Protein AF-A0A0S8D2P5-F1 (afdb_monomer)

Radius of gyration: 20.97 Å; Cα contacts (8 Å, |Δi|>4): 820; chains: 1; bounding box: 64×52×50 Å

Structure (mmCIF, N/CA/C/O backbone):
data_AF-A0A0S8D2P5-F1
#
_entry.id   AF-A0A0S8D2P5-F1
#
loop_
_atom_site.group_PDB
_atom_site.id
_atom_site.type_symbol
_atom_site.label_atom_id
_atom_site.label_alt_id
_atom_site.label_comp_id
_atom_site.label_asym_id
_atom_site.label_entity_id
_atom_site.label_seq_id
_atom_site.pdbx_PDB_ins_code
_atom_site.Cartn_x
_atom_site.Cartn_y
_atom_site.Cartn_z
_atom_site.occupancy
_atom_site.B_iso_or_equiv
_atom_site.auth_seq_id
_atom_site.auth_comp_id
_atom_site.auth_asym_id
_atom_site.auth_atom_id
_atom_site.pdbx_PDB_model_num
ATOM 1 N N . MET A 1 1 ? 4.221 -28.988 8.545 1.00 35.62 1 MET A N 1
ATOM 2 C CA . MET A 1 1 ? 3.957 -27.696 9.212 1.00 35.62 1 MET A CA 1
ATOM 3 C C . MET A 1 1 ? 3.365 -26.734 8.183 1.00 35.62 1 MET A C 1
ATOM 5 O O . MET A 1 1 ? 3.976 -26.513 7.150 1.00 35.62 1 MET A O 1
ATOM 9 N N . ALA A 1 2 ? 2.109 -26.349 8.427 1.00 32.56 2 ALA A N 1
ATOM 10 C CA . ALA A 1 2 ? 1.174 -25.460 7.717 1.00 32.56 2 ALA A CA 1
ATOM 11 C C . ALA A 1 2 ? 1.550 -24.848 6.339 1.00 32.56 2 ALA A C 1
ATOM 13 O O . ALA A 1 2 ? 1.971 -23.700 6.252 1.00 32.56 2 ALA A O 1
ATOM 14 N N . TYR A 1 3 ? 1.242 -25.559 5.246 1.00 31.86 3 TYR A N 1
ATOM 15 C CA . TYR A 1 3 ? 1.051 -24.951 3.910 1.00 31.86 3 TYR A CA 1
ATOM 16 C C . TYR A 1 3 ? -0.338 -25.263 3.313 1.00 31.86 3 TYR A C 1
ATOM 18 O O . TYR A 1 3 ? -0.576 -25.035 2.135 1.00 31.86 3 TYR A O 1
ATOM 26 N N . ARG A 1 4 ? -1.267 -25.845 4.091 1.00 31.61 4 ARG A N 1
ATOM 27 C CA . ARG A 1 4 ? -2.426 -26.556 3.512 1.00 31.61 4 ARG A CA 1
ATOM 28 C C . ARG A 1 4 ? -3.831 -26.125 3.928 1.00 31.61 4 ARG A C 1
ATOM 30 O O . ARG A 1 4 ? -4.766 -26.657 3.354 1.00 31.61 4 ARG A O 1
ATOM 37 N N . ASN A 1 5 ? -4.010 -25.112 4.775 1.00 33.84 5 ASN A N 1
ATOM 38 C CA . ASN A 1 5 ? -5.362 -24.668 5.157 1.00 33.84 5 ASN A CA 1
ATOM 39 C C . ASN A 1 5 ? -5.721 -23.286 4.581 1.00 33.84 5 ASN A C 1
ATOM 41 O O . ASN A 1 5 ? -6.321 -22.458 5.256 1.00 33.84 5 ASN A O 1
ATOM 45 N N . TYR A 1 6 ? -5.349 -23.024 3.322 1.00 38.62 6 TYR A N 1
ATOM 46 C CA . TYR A 1 6 ? -5.825 -21.845 2.577 1.00 38.62 6 TYR A CA 1
ATOM 47 C C . TYR A 1 6 ? -7.199 -22.069 1.917 1.00 38.62 6 TYR A C 1
ATOM 49 O O . TYR A 1 6 ? -7.741 -21.148 1.317 1.00 38.62 6 TYR A O 1
ATOM 57 N N . THR A 1 7 ? -7.769 -23.272 2.017 1.00 28.94 7 THR A N 1
ATOM 58 C CA . THR A 1 7 ? -8.963 -23.719 1.279 1.00 28.94 7 THR A CA 1
ATOM 59 C C . THR A 1 7 ? -10.293 -23.153 1.780 1.00 28.94 7 THR A C 1
ATOM 61 O O . THR A 1 7 ? -11.278 -23.255 1.058 1.00 28.94 7 THR A O 1
ATOM 64 N N . ASP A 1 8 ? -10.323 -22.503 2.948 1.00 28.75 8 ASP A N 1
ATOM 65 C CA . ASP A 1 8 ? -11.581 -22.088 3.595 1.00 28.75 8 ASP A CA 1
ATOM 66 C C . ASP A 1 8 ? -11.813 -20.566 3.602 1.00 28.75 8 ASP A C 1
ATOM 68 O O . ASP A 1 8 ? -12.652 -20.073 4.361 1.00 28.75 8 ASP A O 1
ATOM 72 N N . ARG A 1 9 ? -11.066 -19.795 2.799 1.00 34.09 9 ARG A N 1
ATOM 73 C CA . ARG A 1 9 ? -11.308 -18.352 2.633 1.00 34.09 9 ARG A CA 1
ATOM 74 C C . ARG A 1 9 ? -12.255 -18.141 1.448 1.00 34.09 9 ARG A C 1
ATOM 76 O O . ARG A 1 9 ? -11.922 -18.443 0.311 1.00 34.09 9 ARG A O 1
ATOM 83 N N . ILE A 1 10 ? -13.472 -17.686 1.721 1.00 33.03 10 ILE A N 1
ATOM 84 C CA . ILE A 1 10 ? -14.464 -17.351 0.697 1.00 33.03 10 ILE A CA 1
ATOM 85 C C . ILE A 1 10 ? -14.407 -15.831 0.479 1.00 33.03 10 ILE A C 1
ATOM 87 O O . ILE A 1 10 ? -14.571 -15.071 1.430 1.00 33.03 10 ILE A O 1
ATOM 91 N N . GLY A 1 11 ? -14.182 -15.382 -0.759 1.00 42.38 11 GLY A N 1
ATOM 92 C CA . GLY A 1 11 ? -14.694 -14.106 -1.278 1.00 42.38 11 GLY A CA 1
ATOM 93 C C . GLY A 1 11 ? -14.307 -12.797 -0.567 1.00 42.38 11 GLY A C 1
ATOM 94 O O . GLY A 1 11 ? -15.192 -12.073 -0.125 1.00 42.38 11 GLY A O 1
ATOM 95 N N . GLY A 1 12 ? -13.021 -12.439 -0.457 1.00 57.31 12 GLY A N 1
ATOM 96 C CA . GLY A 1 12 ? -12.607 -11.092 -0.007 1.00 57.31 12 GLY A CA 1
ATOM 97 C C . GLY A 1 12 ? -13.123 -9.939 -0.895 1.00 57.31 12 GLY A C 1
ATOM 98 O O . GLY A 1 12 ? -13.605 -10.162 -2.000 1.00 57.31 12 GLY A O 1
ATOM 99 N N . MET A 1 13 ? -12.980 -8.685 -0.452 1.00 68.25 13 MET A N 1
ATOM 100 C CA . MET A 1 13 ? -13.444 -7.478 -1.168 1.00 68.25 13 MET A CA 1
ATOM 101 C C . MET A 1 13 ? -12.956 -7.376 -2.628 1.00 68.25 13 MET A C 1
ATOM 103 O O . MET A 1 13 ? -13.679 -6.891 -3.497 1.00 68.25 13 MET A O 1
ATOM 107 N N . ASN A 1 14 ? -11.777 -7.925 -2.920 1.00 68.69 14 ASN A N 1
ATOM 108 C CA . ASN A 1 14 ? -11.280 -8.052 -4.284 1.00 68.69 14 ASN A CA 1
ATOM 109 C C . ASN A 1 14 ? -12.160 -8.972 -5.151 1.00 68.69 14 ASN A C 1
ATOM 111 O O . ASN A 1 14 ? -12.436 -8.614 -6.287 1.00 68.69 14 ASN A O 1
ATOM 115 N N . HIS A 1 15 ? -12.676 -10.101 -4.642 1.00 71.75 15 HIS A N 1
ATOM 116 C CA . HIS A 1 15 ? -13.591 -10.975 -5.401 1.00 71.75 15 HIS A CA 1
ATOM 117 C C . HIS A 1 15 ? -14.832 -10.220 -5.880 1.00 71.75 15 HIS A C 1
ATOM 119 O O . HIS A 1 15 ? -15.236 -10.367 -7.030 1.00 71.75 15 HIS A O 1
ATOM 125 N N . TRP A 1 16 ? -15.410 -9.387 -5.008 1.00 76.94 16 TRP A N 1
ATOM 126 C CA . TRP A 1 16 ? -16.522 -8.518 -5.383 1.00 76.94 16 TRP A CA 1
ATOM 127 C C . TRP A 1 16 ? -16.103 -7.525 -6.471 1.00 76.94 16 TRP A C 1
ATOM 129 O O . TRP A 1 16 ? -16.783 -7.431 -7.492 1.00 76.94 16 TRP A O 1
ATOM 139 N N . LEU A 1 17 ? -14.964 -6.844 -6.285 1.00 79.69 17 LEU A N 1
ATOM 140 C CA . LEU A 1 17 ? -14.418 -5.868 -7.232 1.00 79.69 17 LEU A CA 1
ATOM 141 C C . LEU A 1 17 ? -14.229 -6.470 -8.633 1.00 79.69 17 LEU A C 1
ATOM 143 O O . LEU A 1 17 ? -14.552 -5.832 -9.635 1.00 79.69 17 LEU A O 1
ATOM 147 N N . PHE A 1 18 ? -13.739 -7.709 -8.706 1.00 76.06 18 PHE A N 1
ATOM 148 C CA . PHE A 1 18 ? -13.516 -8.418 -9.963 1.00 76.06 18 PHE A CA 1
ATOM 149 C C . PHE A 1 18 ? -14.787 -8.584 -10.793 1.00 76.06 18 PHE A C 1
ATOM 151 O O . PHE A 1 18 ? -14.712 -8.455 -12.016 1.00 76.06 18 PHE A O 1
ATOM 158 N N . ALA A 1 19 ? -15.930 -8.791 -10.136 1.00 74.19 19 ALA A N 1
ATOM 159 C CA . ALA A 1 19 ? -17.231 -8.981 -10.769 1.00 74.19 19 ALA A CA 1
ATOM 160 C C . ALA A 1 19 ? -17.920 -7.672 -11.205 1.00 74.19 19 ALA A C 1
ATOM 162 O O . ALA A 1 19 ? -19.020 -7.724 -11.744 1.00 74.19 19 ALA A O 1
ATOM 163 N N . GLN A 1 20 ? -17.317 -6.501 -10.961 1.00 82.25 20 GLN A N 1
ATOM 164 C CA . GLN A 1 20 ? -17.940 -5.219 -11.298 1.00 82.25 20 GLN A CA 1
ATOM 165 C C . GLN A 1 20 ? -17.559 -4.757 -12.712 1.00 82.25 20 GLN A C 1
ATOM 167 O O . GLN A 1 20 ? -16.392 -4.448 -12.981 1.00 82.25 20 GLN A O 1
ATOM 172 N N . ASP A 1 21 ? -18.553 -4.626 -13.593 1.00 83.38 21 ASP A N 1
ATOM 173 C CA . ASP A 1 21 ? -18.374 -4.153 -14.979 1.00 83.38 21 ASP A CA 1
ATOM 174 C C . ASP A 1 21 ? -17.960 -2.674 -15.065 1.00 83.38 21 ASP A C 1
ATOM 176 O O . ASP A 1 21 ? -17.231 -2.254 -15.976 1.00 83.38 21 ASP A O 1
ATOM 180 N N . GLU A 1 22 ? -18.420 -1.876 -14.097 1.00 87.06 22 GLU A N 1
ATOM 181 C CA . GLU A 1 22 ? -18.115 -0.447 -13.983 1.00 87.06 22 GLU A CA 1
ATOM 182 C C . GLU A 1 22 ? -16.669 -0.175 -13.542 1.00 87.06 22 GLU A C 1
ATOM 184 O O . GLU A 1 22 ? -16.152 0.919 -13.778 1.00 87.06 22 GL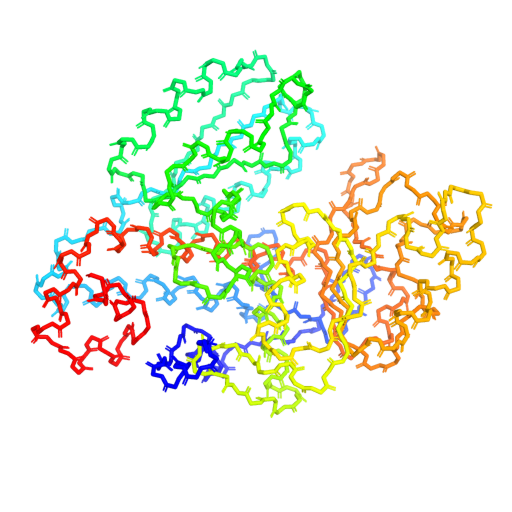U A O 1
ATOM 189 N N . PHE A 1 23 ? -15.991 -1.168 -12.958 1.00 90.75 23 PHE A N 1
ATOM 190 C CA . PHE A 1 23 ? -14.585 -1.049 -12.599 1.00 90.75 23 PHE A CA 1
ATOM 191 C C . PHE A 1 23 ? -13.721 -1.105 -13.860 1.00 90.75 23 PHE A C 1
ATOM 193 O O . PHE A 1 23 ? -13.624 -2.148 -14.515 1.00 90.75 23 PHE A O 1
ATOM 200 N N . LYS A 1 24 ? -13.039 -0.005 -14.192 1.00 93.94 24 LYS A N 1
ATOM 201 C CA . LYS A 1 24 ? -12.078 0.043 -15.303 1.00 93.94 24 LYS A CA 1
ATOM 202 C C . LYS A 1 24 ? -10.666 0.121 -14.753 1.00 93.94 24 LYS A C 1
ATOM 204 O O . LYS A 1 24 ? -10.171 1.193 -14.425 1.00 93.94 24 LYS A O 1
ATOM 209 N N . HIS A 1 25 ? -10.043 -1.046 -14.637 1.00 94.69 25 HIS A N 1
ATOM 210 C CA . HIS A 1 25 ? -8.708 -1.199 -14.065 1.00 94.69 25 HIS A CA 1
ATOM 211 C C . HIS A 1 25 ? -7.565 -0.692 -14.959 1.00 94.69 25 HIS A C 1
ATOM 213 O O . HIS A 1 25 ? -6.505 -0.370 -14.431 1.00 94.69 25 HIS A O 1
ATOM 219 N N . LEU A 1 26 ? -7.786 -0.585 -16.272 1.00 97.12 26 LEU A N 1
ATOM 220 C CA . LEU A 1 26 ? -6.891 0.068 -17.226 1.00 97.12 26 LEU A CA 1
ATOM 221 C C . LEU A 1 26 ? -7.613 1.255 -17.859 1.00 97.12 26 LEU A C 1
ATOM 223 O O . LEU A 1 26 ? -8.810 1.170 -18.152 1.00 97.12 26 LEU A O 1
ATOM 227 N N . ILE A 1 27 ? -6.889 2.356 -18.042 1.00 97.00 27 ILE A N 1
ATOM 228 C CA . ILE A 1 27 ? -7.378 3.576 -18.684 1.00 97.00 27 ILE A CA 1
ATOM 229 C C . ILE A 1 27 ? -6.315 4.169 -19.604 1.00 97.00 27 ILE A C 1
ATOM 231 O O . ILE A 1 27 ? -5.114 3.996 -19.382 1.00 97.00 27 ILE A O 1
ATOM 235 N N . ASP A 1 28 ? -6.783 4.951 -20.568 1.00 96.00 28 ASP A N 1
ATOM 236 C CA . ASP A 1 28 ? -5.945 5.870 -21.325 1.00 96.00 28 ASP A CA 1
ATOM 237 C C . ASP A 1 28 ? -6.035 7.249 -20.671 1.00 96.00 28 ASP A C 1
ATOM 239 O O . ASP A 1 28 ? -7.125 7.703 -20.298 1.00 96.00 28 ASP A O 1
ATOM 243 N N . ARG A 1 29 ? -4.896 7.920 -20.476 1.00 93.12 29 ARG A N 1
ATOM 244 C CA . ARG A 1 29 ? -4.890 9.273 -19.910 1.00 93.12 29 ARG A CA 1
ATOM 245 C C . ARG A 1 29 ? -3.673 10.109 -20.303 1.00 93.12 29 ARG A C 1
ATOM 247 O O . ARG A 1 29 ? -2.545 9.623 -20.183 1.00 93.12 29 ARG A O 1
ATOM 254 N N . PRO A 1 30 ? -3.871 11.403 -20.623 1.00 91.56 30 PRO A N 1
ATOM 255 C CA . PRO A 1 30 ? -2.776 12.353 -20.721 1.00 91.56 30 PRO A CA 1
ATOM 256 C C . PRO A 1 30 ? -2.094 12.511 -19.363 1.00 91.56 30 PRO A C 1
ATOM 258 O O . PRO A 1 30 ? -2.734 12.698 -18.318 1.00 91.56 30 PRO A O 1
ATOM 261 N N . PHE A 1 31 ? -0.769 12.501 -19.367 1.00 88.94 31 PHE A N 1
ATOM 262 C CA . PHE A 1 31 ? 0.037 12.751 -18.191 1.00 88.94 31 PHE A CA 1
ATOM 263 C C . PHE A 1 31 ? 1.321 13.487 -18.569 1.00 88.94 31 PHE A C 1
ATOM 265 O O . PHE A 1 31 ? 2.210 12.952 -19.213 1.00 88.94 31 PHE A O 1
ATOM 272 N N . ARG A 1 32 ? 1.431 14.740 -18.110 1.00 84.75 32 ARG A N 1
ATOM 273 C CA . ARG A 1 32 ? 2.627 15.597 -18.266 1.00 84.75 32 ARG A CA 1
ATOM 274 C C . ARG A 1 32 ? 3.030 15.921 -19.706 1.00 84.75 32 ARG A C 1
ATOM 276 O O . ARG A 1 32 ? 4.195 16.207 -19.947 1.00 84.75 32 ARG A O 1
ATOM 283 N N . GLY A 1 33 ? 2.051 16.009 -20.599 1.00 83.88 33 GLY A N 1
ATOM 284 C CA . GLY A 1 33 ? 2.277 16.373 -22.000 1.00 83.88 33 GLY A CA 1
ATOM 285 C C . GLY A 1 33 ? 2.478 15.171 -22.918 1.00 83.88 33 GLY A C 1
ATOM 286 O O . GLY A 1 33 ? 2.718 15.372 -24.100 1.00 83.88 33 GLY A O 1
ATOM 287 N N . GLU A 1 34 ? 2.341 13.957 -22.386 1.00 86.88 34 GLU A N 1
ATOM 288 C CA . GLU A 1 34 ? 2.318 12.709 -23.144 1.00 86.88 34 GLU A CA 1
ATOM 289 C C . GLU A 1 34 ? 0.981 11.999 -22.925 1.00 86.88 34 GLU A C 1
ATOM 291 O O . GLU A 1 34 ? 0.388 12.110 -21.847 1.00 86.88 34 GLU A O 1
ATOM 296 N N . ASP A 1 35 ? 0.518 11.270 -23.935 1.00 92.75 35 ASP A N 1
ATOM 297 C CA . ASP A 1 35 ? -0.657 10.409 -23.849 1.00 92.75 35 ASP A CA 1
ATOM 298 C C . ASP A 1 35 ? -0.219 8.970 -23.604 1.00 92.75 35 ASP A C 1
ATOM 300 O O . ASP A 1 35 ? 0.627 8.431 -24.318 1.00 92.75 35 ASP A O 1
ATOM 304 N N . TYR A 1 36 ? -0.802 8.349 -22.582 1.00 94.25 36 TYR A N 1
ATOM 305 C CA . TYR A 1 36 ? -0.496 6.976 -22.209 1.00 94.25 36 TYR A CA 1
ATOM 306 C C . TYR A 1 36 ? -1.733 6.100 -22.307 1.00 94.25 36 TYR A C 1
ATOM 308 O O . TYR A 1 36 ? -2.805 6.497 -21.847 1.00 94.25 36 TYR A O 1
ATOM 316 N N . SER A 1 37 ? -1.544 4.888 -22.822 1.00 95.25 37 SER A N 1
ATOM 317 C CA . SER A 1 37 ? -2.520 3.802 -22.777 1.00 95.25 37 SER A CA 1
ATOM 318 C C . SER A 1 37 ? -2.118 2.729 -21.769 1.00 95.25 37 SER A C 1
ATOM 320 O O . SER A 1 37 ? -0.958 2.657 -21.357 1.00 95.25 37 SER A O 1
ATOM 322 N N . ASN A 1 38 ? -3.068 1.873 -21.385 1.00 96.62 38 ASN A N 1
ATOM 323 C CA . ASN A 1 38 ? -2.851 0.774 -20.430 1.00 96.62 38 ASN A CA 1
ATOM 324 C C . ASN A 1 38 ? -2.315 1.241 -19.062 1.00 96.62 38 ASN A C 1
ATOM 326 O O . ASN A 1 38 ? -1.539 0.546 -18.397 1.00 96.62 38 ASN A O 1
ATOM 330 N N . VAL A 1 39 ? -2.746 2.423 -18.617 1.00 97.62 39 VAL A N 1
ATOM 331 C CA . VAL A 1 39 ? -2.422 2.927 -17.283 1.00 97.62 39 VAL A CA 1
ATOM 332 C C . VAL A 1 39 ? -3.297 2.219 -16.259 1.00 97.62 39 VAL A C 1
ATOM 334 O O . VAL A 1 39 ? -4.524 2.250 -16.346 1.00 97.62 39 VAL A O 1
ATOM 337 N N . ILE A 1 40 ? -2.672 1.640 -15.240 1.00 97.81 40 ILE A N 1
ATOM 338 C CA . ILE A 1 40 ? -3.371 1.012 -14.122 1.00 97.81 40 ILE A CA 1
ATOM 339 C C . ILE A 1 40 ? -4.087 2.081 -13.299 1.00 97.81 40 ILE A C 1
ATOM 341 O O . ILE A 1 40 ? -3.479 3.007 -12.753 1.00 97.81 40 ILE A O 1
ATOM 345 N N . ASN A 1 41 ? -5.400 1.924 -13.201 1.00 97.12 41 ASN A N 1
ATOM 346 C CA . ASN A 1 41 ? -6.311 2.892 -12.619 1.00 97.12 41 ASN A CA 1
ATOM 347 C C . ASN A 1 41 ? -6.520 2.637 -11.120 1.00 97.12 41 ASN A C 1
ATOM 349 O O . ASN A 1 41 ? -7.486 1.993 -10.698 1.00 97.12 41 ASN A O 1
ATOM 353 N N . GLY A 1 42 ? -5.608 3.155 -10.299 1.00 95.44 42 GLY A N 1
ATOM 354 C CA . GLY A 1 42 ? -5.777 3.169 -8.845 1.00 95.44 42 GLY A CA 1
ATOM 355 C C . GLY A 1 42 ? -6.842 4.169 -8.384 1.00 95.44 42 GLY A C 1
ATOM 356 O O . GLY A 1 42 ? -7.552 3.913 -7.413 1.00 95.44 42 GLY A O 1
ATOM 357 N N . SER A 1 43 ? -6.972 5.288 -9.098 1.00 94.81 43 SER A N 1
ATOM 358 C CA . SER A 1 43 ? -8.027 6.283 -8.924 1.00 94.81 43 SER A CA 1
ATOM 359 C C . SER A 1 43 ? -8.279 7.040 -10.223 1.00 94.81 43 SER A C 1
ATOM 361 O O . SER A 1 43 ? -7.347 7.548 -10.858 1.00 94.81 43 SER A O 1
ATOM 363 N N . GLY A 1 44 ? -9.560 7.172 -10.567 1.00 90.94 44 GLY A N 1
ATOM 364 C CA . GLY A 1 44 ? -10.011 7.986 -11.695 1.00 90.94 44 GLY A CA 1
ATOM 365 C C . GLY A 1 44 ? -10.140 9.479 -11.364 1.00 90.94 44 GLY A C 1
ATOM 366 O O . GLY A 1 44 ? -10.507 10.280 -12.232 1.00 90.94 44 GLY A O 1
ATOM 367 N N . ILE A 1 45 ? -9.848 9.870 -10.119 1.00 90.50 45 ILE A N 1
ATOM 368 C CA . ILE A 1 45 ? -9.941 11.244 -9.633 1.00 90.50 45 ILE A CA 1
ATOM 369 C C . ILE A 1 45 ? -8.646 12.016 -9.909 1.00 90.50 45 ILE A C 1
ATOM 371 O O . ILE A 1 45 ? -7.537 11.592 -9.583 1.00 90.50 45 ILE A O 1
ATOM 375 N N . VAL A 1 46 ? -8.789 13.232 -10.435 1.00 88.12 46 VAL A N 1
ATOM 376 C CA . VAL A 1 46 ? -7.693 14.189 -10.614 1.00 88.12 46 VAL A CA 1
ATOM 377 C C . VAL A 1 46 ? -8.097 15.525 -10.012 1.00 88.12 46 VAL A C 1
ATOM 379 O O . VAL A 1 46 ? -9.099 16.111 -10.407 1.00 88.12 46 VAL A O 1
ATOM 382 N N . LYS A 1 47 ? -7.294 16.030 -9.065 1.00 84.75 47 LYS A N 1
ATOM 383 C CA . LYS A 1 47 ? -7.554 17.295 -8.346 1.00 84.75 47 LYS A CA 1
ATOM 384 C C . LYS A 1 47 ? -8.954 17.363 -7.705 1.00 84.75 47 LYS A C 1
ATOM 386 O O . LYS A 1 47 ? -9.543 18.430 -7.610 1.00 84.75 47 LYS A O 1
ATOM 391 N N . GLY A 1 48 ? -9.464 16.224 -7.234 1.00 85.56 48 GLY A N 1
ATOM 392 C CA . GLY A 1 48 ? -10.752 16.136 -6.540 1.00 85.56 48 GLY A CA 1
ATOM 393 C C . GLY A 1 48 ? -11.968 15.909 -7.440 1.00 85.56 48 GLY A C 1
ATOM 394 O O . GLY A 1 48 ? -13.057 15.735 -6.901 1.00 85.56 48 GLY A O 1
ATOM 395 N N . GLU A 1 49 ? -11.785 15.848 -8.759 1.00 90.62 49 GLU A N 1
ATOM 396 C CA . GLU A 1 49 ? -12.845 15.594 -9.741 1.00 90.62 49 GLU A CA 1
ATOM 397 C C . GLU A 1 49 ? -12.681 14.216 -10.385 1.00 90.62 49 GLU A C 1
ATOM 399 O O . GLU A 1 49 ? -11.562 13.827 -10.727 1.00 90.62 49 GLU A O 1
ATOM 404 N N . GLN A 1 50 ? -13.786 13.496 -10.600 1.00 93.44 50 GLN A N 1
ATOM 405 C CA . GLN A 1 50 ? -13.789 12.250 -11.369 1.00 93.44 50 GLN A CA 1
ATOM 406 C C . GLN A 1 50 ? -13.543 12.570 -12.850 1.00 93.44 50 GLN A C 1
ATOM 408 O O . GLN A 1 50 ? -14.458 13.002 -13.547 1.00 93.44 50 GLN A O 1
ATOM 413 N N . LYS A 1 51 ? -12.308 12.387 -13.328 1.00 94.06 51 LYS A N 1
ATOM 414 C CA . LYS A 1 51 ? -11.938 12.678 -14.726 1.00 94.06 51 LYS A CA 1
ATOM 415 C C . LYS A 1 51 ? -11.899 11.442 -15.608 1.00 94.06 51 LYS A C 1
ATOM 417 O O . LYS A 1 51 ? -12.112 11.547 -16.810 1.00 94.06 51 LYS A O 1
ATOM 422 N N . TYR A 1 52 ? -11.634 10.291 -15.007 1.00 95.06 52 TYR A N 1
ATOM 423 C CA . TYR A 1 52 ? -11.559 9.003 -15.685 1.00 95.06 52 TYR A CA 1
ATOM 424 C C . TYR A 1 52 ? -12.607 8.047 -15.107 1.00 95.06 52 TYR A C 1
ATOM 426 O O . TYR A 1 52 ? -13.182 8.344 -14.058 1.00 95.06 52 TYR A O 1
ATOM 434 N N . PRO A 1 53 ? -12.885 6.902 -15.750 1.00 95.38 53 PRO A N 1
ATOM 435 C CA . PRO A 1 53 ? -13.731 5.865 -15.166 1.00 95.38 53 PRO A CA 1
ATOM 436 C C . PRO A 1 53 ? -13.290 5.453 -13.751 1.00 95.38 53 PRO A C 1
ATOM 438 O O . PRO A 1 53 ? -12.126 5.628 -13.377 1.00 95.38 53 PRO A O 1
ATOM 441 N N . LYS A 1 54 ? -14.222 4.903 -12.962 1.00 94.81 54 LYS A N 1
ATOM 442 C CA . LYS A 1 54 ? -13.960 4.502 -11.571 1.00 94.81 54 LYS A CA 1
ATOM 443 C C . LYS A 1 54 ? -12.798 3.505 -11.507 1.00 94.81 54 LYS A C 1
ATOM 445 O 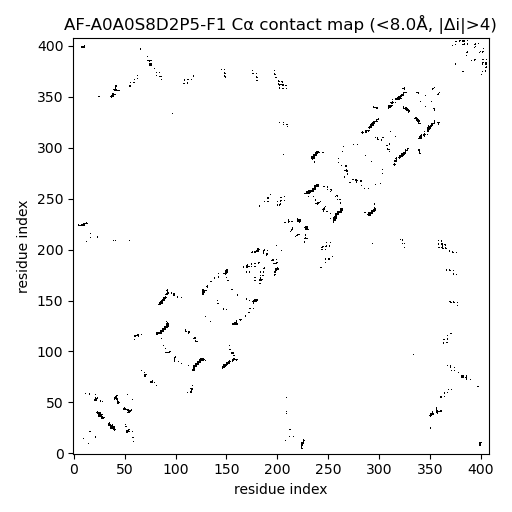O . LYS A 1 54 ? -12.838 2.452 -12.152 1.00 94.81 54 LYS A O 1
ATOM 450 N N . GLY A 1 55 ? -11.774 3.874 -10.743 1.00 94.56 55 GLY A N 1
ATOM 451 C CA . GLY A 1 55 ? -10.602 3.054 -10.481 1.00 94.56 55 GLY A CA 1
ATOM 452 C C . GLY A 1 55 ? -10.770 2.235 -9.209 1.00 94.56 55 GLY A C 1
ATOM 453 O O . GLY A 1 55 ? -11.865 2.111 -8.661 1.00 94.56 55 GLY A O 1
ATOM 454 N N . TYR A 1 56 ? -9.663 1.670 -8.733 1.00 94.94 56 TYR A N 1
ATOM 455 C CA . TYR A 1 56 ? -9.649 0.811 -7.549 1.00 94.94 56 TYR A CA 1
ATOM 456 C C . TYR A 1 56 ? -10.278 1.500 -6.325 1.00 94.94 56 TYR A C 1
ATOM 458 O O . TYR A 1 56 ? -11.193 0.960 -5.704 1.00 94.94 56 TYR A O 1
ATOM 466 N N . GLN A 1 57 ? -9.852 2.726 -6.009 1.00 95.19 57 GLN A N 1
ATOM 467 C CA . GLN A 1 57 ? -10.345 3.461 -4.844 1.00 95.19 57 GLN A CA 1
ATOM 468 C C . GLN A 1 57 ? -11.845 3.784 -4.941 1.00 95.19 57 GLN A C 1
ATOM 470 O O . GLN A 1 57 ? -12.582 3.581 -3.976 1.00 95.19 57 GLN A O 1
ATOM 475 N N . GLU A 1 58 ? -12.326 4.259 -6.093 1.00 94.50 58 GLU A N 1
ATOM 476 C CA . GLU A 1 58 ? -13.728 4.672 -6.249 1.00 94.50 58 GLU A CA 1
ATOM 477 C C . GLU A 1 58 ? -14.709 3.502 -6.278 1.00 94.50 58 GLU A C 1
ATOM 479 O O . GLU A 1 58 ? -15.903 3.706 -6.066 1.00 94.50 58 GLU A O 1
ATOM 484 N N . MET A 1 59 ? -14.220 2.286 -6.514 1.00 90.69 59 MET A N 1
ATOM 485 C CA . MET A 1 59 ? -15.017 1.071 -6.385 1.00 90.69 59 MET A CA 1
ATOM 486 C C . MET A 1 59 ? -15.069 0.581 -4.940 1.00 90.69 59 MET A C 1
ATOM 488 O O . MET A 1 59 ? -16.139 0.248 -4.434 1.00 90.69 59 MET A O 1
ATOM 492 N N . ILE A 1 60 ? -13.920 0.556 -4.265 1.00 89.69 60 ILE A N 1
ATOM 493 C CA . ILE A 1 60 ? -13.793 -0.032 -2.933 1.00 89.69 60 ILE A CA 1
ATOM 494 C C . ILE A 1 60 ? -14.401 0.847 -1.836 1.00 89.69 60 ILE A C 1
ATOM 496 O O . ILE A 1 60 ? -15.117 0.351 -0.968 1.00 89.69 60 ILE A O 1
ATOM 500 N N . ILE A 1 61 ? -14.129 2.151 -1.844 1.00 91.81 61 ILE A N 1
ATOM 501 C CA . ILE A 1 61 ? -14.504 3.028 -0.725 1.00 91.81 61 ILE A CA 1
ATOM 502 C C . ILE A 1 61 ? -16.027 3.130 -0.534 1.00 91.81 61 ILE A C 1
ATOM 504 O O . ILE A 1 61 ? -16.483 2.987 0.604 1.00 91.81 61 ILE A O 1
ATOM 508 N N . PRO A 1 62 ? -16.847 3.314 -1.589 1.00 88.06 62 PRO A N 1
ATOM 509 C CA . PRO A 1 62 ? -18.300 3.300 -1.437 1.00 88.06 62 PRO A CA 1
ATOM 510 C C . PRO A 1 62 ? -18.847 1.935 -1.017 1.00 88.06 62 PRO A C 1
ATOM 512 O O . PRO A 1 62 ? -19.846 1.881 -0.308 1.00 88.06 62 PRO A O 1
ATOM 515 N N . GLU A 1 63 ? -18.202 0.842 -1.429 1.00 84.75 63 GLU A N 1
ATOM 516 C CA . GLU A 1 63 ? -18.586 -0.508 -1.013 1.00 84.75 63 GLU A CA 1
ATOM 517 C C . GLU A 1 63 ? -18.351 -0.726 0.487 1.00 84.75 63 GLU A C 1
ATOM 519 O O . GLU A 1 63 ? -19.211 -1.290 1.159 1.00 84.75 63 GLU A O 1
ATOM 524 N N . LEU A 1 64 ? -17.252 -0.210 1.050 1.00 82.75 64 LEU A N 1
ATOM 525 C CA . LEU A 1 64 ? -17.040 -0.223 2.504 1.00 82.75 64 LEU A CA 1
ATOM 526 C C . LEU A 1 64 ? -18.158 0.513 3.244 1.00 82.75 64 LEU A C 1
ATOM 528 O O . LEU A 1 64 ? -18.682 0.002 4.231 1.00 82.75 64 LEU A O 1
ATOM 532 N N . LYS A 1 65 ? -18.581 1.668 2.722 1.00 84.25 65 LYS A N 1
ATOM 533 C CA . LYS A 1 65 ? -19.708 2.409 3.291 1.00 84.25 65 LYS A CA 1
ATOM 534 C C . LYS A 1 65 ? -21.022 1.644 3.167 1.00 84.25 65 LYS A C 1
ATOM 536 O O . LYS A 1 65 ? -21.750 1.550 4.142 1.00 84.25 65 LYS A O 1
ATOM 541 N N . ARG A 1 66 ? -21.321 1.073 1.997 1.00 79.69 66 ARG A N 1
ATOM 542 C CA . ARG A 1 66 ? -22.535 0.269 1.776 1.00 79.69 66 ARG A CA 1
ATOM 543 C C . ARG A 1 66 ? -22.599 -0.912 2.742 1.00 79.69 66 ARG A C 1
ATOM 545 O O . ARG A 1 66 ? -23.664 -1.245 3.245 1.00 79.69 66 ARG A O 1
ATOM 552 N N . ARG A 1 67 ? -21.452 -1.524 3.048 1.00 72.75 67 ARG A N 1
ATOM 553 C CA . ARG A 1 67 ? -21.358 -2.594 4.048 1.00 72.75 67 ARG A CA 1
ATOM 554 C C . ARG A 1 67 ? -21.815 -2.147 5.440 1.00 72.75 67 ARG A C 1
ATOM 556 O O . ARG A 1 67 ? -22.366 -2.966 6.165 1.00 72.75 67 ARG A O 1
ATOM 563 N N . ALA A 1 68 ? -21.678 -0.868 5.790 1.00 70.88 68 ALA A N 1
ATOM 564 C CA . ALA A 1 68 ? -22.241 -0.304 7.018 1.00 70.88 68 ALA A CA 1
ATOM 565 C C . ALA A 1 68 ? -23.762 -0.464 7.105 1.00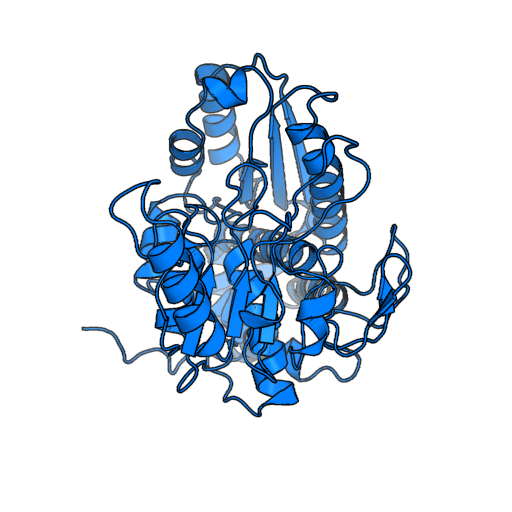 70.88 68 ALA A C 1
ATOM 567 O O . ALA A 1 68 ? -24.286 -0.759 8.176 1.00 70.88 68 ALA A O 1
ATOM 568 N N . ASP A 1 69 ? -24.467 -0.270 5.987 1.00 71.38 69 ASP A N 1
ATOM 569 C CA . ASP A 1 69 ? -25.932 -0.264 5.963 1.00 71.38 69 ASP A CA 1
ATOM 570 C C . ASP A 1 69 ? -26.480 -1.630 6.407 1.00 71.38 69 ASP A C 1
ATOM 572 O O . ASP A 1 69 ? -27.461 -1.703 7.151 1.00 71.38 69 ASP A O 1
ATOM 576 N N . PHE A 1 70 ? -25.762 -2.711 6.092 1.00 72.62 70 PHE A N 1
ATOM 577 C CA . PHE A 1 70 ? -26.095 -4.065 6.539 1.00 72.62 70 PHE A CA 1
ATOM 578 C C . PHE A 1 70 ? -25.965 -4.276 8.053 1.00 72.62 70 PHE A C 1
ATOM 580 O O . PHE A 1 70 ? -26.565 -5.209 8.587 1.00 72.62 70 PHE A O 1
ATOM 587 N N . PHE A 1 71 ? -25.235 -3.429 8.791 1.00 78.06 71 PHE A N 1
ATOM 588 C CA . PHE A 1 71 ? -25.223 -3.527 10.258 1.00 78.06 71 PHE A CA 1
ATOM 589 C C . PHE A 1 71 ? -26.617 -3.287 10.833 1.00 78.06 71 PHE A C 1
ATOM 591 O O . PHE A 1 71 ? -26.962 -3.870 11.858 1.00 78.06 71 PHE A O 1
ATOM 598 N N . SER A 1 72 ? -27.435 -2.467 10.166 1.00 76.88 72 SER A N 1
ATOM 599 C CA . SER A 1 72 ? -28.804 -2.188 10.598 1.00 76.88 72 SER A CA 1
ATOM 600 C C . SER A 1 72 ? -29.732 -3.404 10.484 1.00 76.88 72 SER A C 1
ATOM 602 O O . SER A 1 72 ? -30.685 -3.515 11.260 1.00 76.88 72 SER A O 1
ATOM 604 N N . GLU A 1 73 ? -29.415 -4.330 9.575 1.00 77.50 73 GLU A N 1
ATOM 605 C CA . GLU A 1 73 ? -30.158 -5.570 9.331 1.00 77.50 73 GLU A CA 1
ATOM 606 C C . GLU A 1 73 ? -29.773 -6.687 10.310 1.00 77.50 73 GLU A C 1
ATOM 608 O O . GLU A 1 73 ? -30.540 -7.626 10.516 1.00 77.50 73 GLU A O 1
ATOM 613 N N . ILE A 1 74 ? -28.601 -6.587 10.948 1.00 79.75 74 ILE A N 1
ATOM 614 C CA . ILE A 1 74 ? -28.073 -7.612 11.850 1.00 79.75 74 ILE A CA 1
ATOM 615 C C . ILE A 1 74 ? -28.214 -7.134 13.305 1.00 79.75 74 ILE A C 1
ATOM 617 O O . ILE A 1 74 ? -27.474 -6.240 13.728 1.00 79.75 74 ILE A O 1
ATOM 621 N N . PRO A 1 75 ? -29.093 -7.747 14.128 1.00 86.75 75 PRO A N 1
ATOM 622 C CA . PRO A 1 75 ? -29.374 -7.277 15.487 1.00 86.75 75 PRO A CA 1
ATOM 623 C C . PRO A 1 75 ? -28.128 -7.072 16.360 1.00 86.75 75 PRO A C 1
ATOM 625 O O . PRO A 1 75 ? -28.028 -6.069 17.065 1.00 86.75 75 PRO A O 1
ATOM 628 N N . ALA A 1 76 ? -27.154 -7.985 16.276 1.00 87.19 76 ALA A N 1
ATOM 629 C CA . ALA A 1 76 ? -25.910 -7.909 17.040 1.00 87.19 76 ALA A CA 1
ATOM 630 C C . ALA A 1 76 ? -24.996 -6.739 16.620 1.00 87.19 76 ALA A C 1
ATOM 632 O O . ALA A 1 76 ? -24.268 -6.202 17.457 1.00 87.19 76 ALA A O 1
ATOM 633 N N . LEU A 1 77 ? -25.052 -6.307 15.353 1.00 86.25 77 LEU A N 1
ATOM 634 C CA . LEU A 1 77 ? -24.194 -5.248 14.806 1.00 86.25 77 LEU A CA 1
ATOM 635 C C . LEU A 1 77 ? -24.855 -3.870 14.810 1.00 86.25 77 LEU A C 1
ATOM 637 O O . LEU A 1 77 ? -24.148 -2.874 14.729 1.00 86.25 77 LEU A O 1
ATOM 641 N N . LYS A 1 78 ? -26.179 -3.787 14.979 1.00 88.69 78 LYS A N 1
ATOM 642 C CA . LYS A 1 78 ? -26.957 -2.538 14.891 1.00 88.69 78 LYS A CA 1
ATOM 643 C C . LYS A 1 78 ? -26.464 -1.401 15.799 1.00 88.69 78 LYS A C 1
ATOM 645 O O . LYS A 1 78 ? -26.693 -0.230 15.513 1.00 88.69 78 LYS A O 1
ATOM 650 N N . SER A 1 79 ? -25.804 -1.741 16.907 1.00 90.19 79 SER A N 1
ATOM 651 C CA . SER A 1 79 ? -25.224 -0.764 17.841 1.00 90.19 79 SER A CA 1
ATOM 652 C C . SER A 1 79 ? -23.858 -0.216 17.417 1.00 90.19 79 SER A C 1
ATOM 654 O O . SER A 1 79 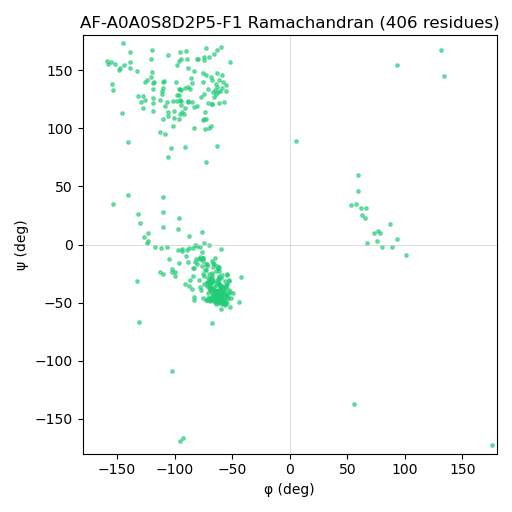? -23.377 0.729 18.033 1.00 90.19 79 SER A O 1
ATOM 656 N N . ILE A 1 80 ? -23.206 -0.816 16.421 1.00 90.00 80 ILE A N 1
ATOM 657 C CA . ILE A 1 80 ? -21.918 -0.358 15.907 1.00 90.00 80 ILE A CA 1
ATOM 658 C C . ILE A 1 80 ? -22.192 0.797 14.950 1.00 90.00 80 ILE A C 1
ATOM 660 O O . ILE A 1 80 ? -22.875 0.627 13.943 1.00 90.00 80 ILE A O 1
ATOM 664 N N . GLN A 1 81 ? -21.648 1.965 15.270 1.00 91.25 81 GLN A N 1
ATOM 665 C CA . GLN A 1 81 ? -21.722 3.150 14.427 1.00 91.25 81 GLN A CA 1
ATOM 666 C C . GLN A 1 81 ? -20.326 3.426 13.860 1.00 91.25 81 GLN A C 1
ATOM 668 O O . GLN A 1 81 ? -19.450 3.863 14.604 1.00 91.25 81 GLN A O 1
ATOM 673 N N . PRO A 1 82 ? -20.084 3.196 12.556 1.00 91.12 82 PRO A N 1
ATOM 674 C CA . PRO A 1 82 ? -18.767 3.425 11.958 1.00 91.12 82 PRO A CA 1
ATOM 675 C C . PRO A 1 82 ? -18.237 4.847 12.145 1.00 91.12 82 PRO A C 1
ATOM 677 O O . PRO A 1 82 ? -17.036 5.043 12.319 1.00 91.12 82 PRO A O 1
ATOM 680 N N . ALA A 1 83 ? -19.133 5.833 12.200 1.00 93.81 83 ALA A N 1
ATOM 681 C CA . ALA A 1 83 ? -18.777 7.224 12.451 1.00 93.81 83 ALA A CA 1
ATOM 682 C C . ALA A 1 83 ? -18.125 7.453 13.831 1.00 93.81 83 ALA A C 1
ATOM 684 O O . ALA A 1 83 ? -17.396 8.432 13.992 1.00 93.81 83 ALA A O 1
ATOM 685 N N . ASP A 1 84 ? -18.314 6.558 14.804 1.00 94.62 84 ASP A N 1
ATOM 686 C CA . ASP A 1 84 ? -17.683 6.657 16.127 1.00 94.62 84 ASP A CA 1
ATOM 687 C C . ASP A 1 84 ? -16.242 6.117 16.128 1.00 94.62 84 ASP A C 1
ATOM 689 O O . ASP A 1 84 ? -15.463 6.398 17.043 1.00 94.62 84 ASP A O 1
ATOM 693 N N . SER A 1 85 ? -15.861 5.368 15.088 1.00 95.88 85 SER A N 1
ATOM 694 C CA . SER A 1 85 ? -14.535 4.778 14.929 1.00 95.88 85 SER A CA 1
ATOM 695 C C . SER A 1 85 ? -13.624 5.669 14.095 1.00 95.88 85 SER A C 1
ATOM 697 O O . SER A 1 85 ? -13.887 5.977 12.931 1.00 95.88 85 SER A O 1
ATOM 699 N N . LYS A 1 86 ? -12.512 6.081 14.702 1.00 97.94 86 LYS A N 1
ATOM 700 C CA . LYS A 1 86 ? -11.543 7.008 14.121 1.00 97.94 86 LYS A CA 1
ATOM 701 C C . LYS A 1 86 ? -10.359 6.265 13.523 1.00 97.94 86 LYS A C 1
ATOM 703 O O . LYS A 1 86 ? -9.827 5.337 14.135 1.00 97.94 86 LYS A O 1
ATOM 708 N N . VAL A 1 87 ? -9.904 6.738 12.369 1.00 98.06 87 VAL A N 1
ATOM 709 C CA . VAL A 1 87 ? -8.560 6.486 11.836 1.00 98.06 87 VAL A CA 1
ATOM 710 C C . VAL A 1 87 ? -7.685 7.670 12.231 1.00 98.06 87 VAL A C 1
ATOM 712 O O . VAL A 1 87 ? -7.912 8.788 11.761 1.00 98.06 87 VAL A O 1
ATOM 715 N N . LEU A 1 88 ? -6.705 7.442 13.108 1.00 98.19 88 LEU A N 1
ATOM 716 C CA . LEU A 1 88 ? -5.763 8.473 13.537 1.00 98.19 88 LEU A CA 1
ATOM 717 C C . LEU A 1 88 ? -4.554 8.526 12.594 1.00 98.19 88 LEU A C 1
ATOM 719 O O . LEU A 1 88 ? -3.829 7.546 12.438 1.00 98.19 88 LEU A O 1
ATOM 723 N N . THR A 1 89 ? -4.303 9.695 12.009 1.00 96.88 89 THR A N 1
ATOM 724 C CA . THR A 1 89 ? -3.070 9.994 11.271 1.00 96.88 89 THR A CA 1
ATOM 725 C C . THR A 1 89 ? -2.254 11.044 12.014 1.00 96.88 89 THR A C 1
ATOM 727 O O . THR A 1 89 ? -2.746 12.138 12.289 1.00 96.88 89 THR A O 1
ATOM 730 N N . VAL A 1 90 ? -0.995 10.725 12.310 1.00 96.19 90 VAL A N 1
ATOM 731 C CA . VAL A 1 90 ? -0.076 11.628 13.009 1.00 96.19 90 VAL A CA 1
ATOM 732 C C . VAL A 1 90 ? 0.964 12.168 12.034 1.00 96.19 90 VAL A C 1
ATOM 734 O O . VAL A 1 90 ? 1.695 11.398 11.410 1.00 96.19 90 VAL A O 1
ATOM 737 N N . LEU A 1 91 ? 1.041 13.492 11.916 1.00 94.31 91 LEU A N 1
ATOM 738 C CA . LEU A 1 91 ? 2.017 14.202 11.094 1.00 94.31 91 LEU A CA 1
ATOM 739 C C . LEU A 1 91 ? 3.009 14.939 11.998 1.00 94.31 91 LEU A C 1
ATOM 741 O O . LEU A 1 91 ? 2.602 15.684 12.887 1.00 94.31 91 LEU A O 1
ATOM 745 N N . VAL A 1 92 ? 4.308 14.761 11.755 1.00 94.75 92 VAL A N 1
ATOM 746 C CA . VAL A 1 92 ? 5.365 15.397 12.553 1.00 94.75 92 VAL A CA 1
ATOM 747 C C . VAL A 1 92 ? 6.321 16.168 11.654 1.00 94.75 92 VAL A C 1
ATOM 749 O O . VAL A 1 92 ? 6.927 15.600 10.743 1.00 94.75 92 VAL A O 1
ATOM 752 N N . GLY A 1 93 ? 6.485 17.455 11.949 1.00 91.88 93 GLY A N 1
ATOM 753 C CA . GLY A 1 93 ? 7.438 18.338 11.291 1.00 91.88 93 GLY A CA 1
ATOM 754 C C . GLY A 1 93 ? 6.821 19.658 10.836 1.00 91.88 93 GLY A C 1
ATOM 755 O O . GLY A 1 93 ? 5.601 19.843 10.816 1.00 91.88 93 GLY A O 1
ATOM 756 N N . ASP A 1 94 ? 7.691 20.596 10.477 1.00 87.06 94 ASP A N 1
ATOM 757 C CA . ASP A 1 94 ? 7.282 21.964 10.169 1.00 87.06 94 ASP A CA 1
ATOM 758 C C . ASP A 1 94 ? 6.607 22.044 8.796 1.00 87.06 94 ASP A C 1
ATOM 760 O O . ASP A 1 94 ? 6.937 21.299 7.875 1.00 87.06 94 ASP A O 1
ATOM 764 N N . LYS A 1 95 ? 5.638 22.955 8.654 1.00 81.00 95 LYS A N 1
ATOM 765 C CA . LYS A 1 95 ? 4.829 23.107 7.428 1.00 81.00 95 LYS A CA 1
ATOM 766 C C . LYS A 1 95 ? 5.668 23.316 6.172 1.00 81.00 95 LYS A C 1
ATOM 768 O O . LYS A 1 95 ? 5.301 22.803 5.117 1.00 81.00 95 LYS A O 1
ATOM 773 N N . ASP A 1 96 ? 6.772 24.035 6.325 1.00 80.06 96 ASP A N 1
ATOM 774 C CA . ASP A 1 96 ? 7.642 24.446 5.230 1.00 80.06 96 ASP A CA 1
ATOM 775 C C . ASP A 1 96 ? 8.744 23.419 4.929 1.00 80.06 96 ASP A C 1
ATOM 777 O O . ASP A 1 96 ? 9.483 23.583 3.960 1.00 80.06 96 ASP A O 1
ATOM 781 N N . ASP A 1 97 ? 8.861 22.346 5.724 1.00 76.56 97 ASP A N 1
ATOM 782 C CA . ASP A 1 97 ? 9.778 21.249 5.423 1.00 76.56 97 ASP A CA 1
ATOM 783 C C . ASP A 1 97 ? 9.287 20.519 4.157 1.00 76.56 97 ASP A C 1
ATOM 785 O O . ASP A 1 97 ? 8.175 19.978 4.158 1.00 76.56 97 ASP A O 1
ATOM 789 N N . PRO A 1 98 ? 10.090 20.449 3.078 1.00 69.88 98 PRO A N 1
ATOM 790 C CA . PRO A 1 98 ? 9.698 19.777 1.841 1.00 69.88 98 PRO A CA 1
ATOM 791 C C . PRO A 1 98 ? 9.241 18.320 2.033 1.00 69.88 98 PRO A C 1
ATOM 793 O O . PRO A 1 98 ? 8.324 17.874 1.338 1.00 69.88 98 PRO A O 1
ATOM 796 N N . ALA A 1 99 ? 9.825 17.586 2.990 1.00 68.06 99 ALA A N 1
ATOM 797 C CA . ALA A 1 99 ? 9.435 16.208 3.298 1.00 68.06 99 ALA A CA 1
ATOM 798 C C . ALA A 1 99 ? 8.024 16.127 3.920 1.00 68.06 99 ALA A C 1
ATOM 800 O O . ALA A 1 99 ? 7.262 15.188 3.667 1.00 68.06 99 ALA A O 1
ATOM 801 N N . VAL A 1 100 ? 7.642 17.149 4.689 1.00 77.25 100 VAL A N 1
ATOM 802 C CA . VAL A 1 100 ? 6.334 17.260 5.354 1.00 77.25 100 VAL A CA 1
ATOM 803 C C . VAL A 1 100 ? 5.289 17.852 4.410 1.00 77.25 100 VAL A C 1
ATOM 805 O O . VAL A 1 100 ? 4.144 17.399 4.388 1.00 77.25 100 VAL A O 1
ATOM 808 N N . ALA A 1 101 ? 5.668 18.831 3.587 1.00 73.62 101 ALA A N 1
ATOM 809 C CA . ALA A 1 101 ? 4.781 19.485 2.631 1.00 73.62 101 ALA A CA 1
ATOM 810 C C . ALA A 1 101 ? 4.180 18.484 1.629 1.00 73.62 101 ALA A C 1
ATOM 812 O O . ALA A 1 101 ? 2.966 18.486 1.408 1.00 73.62 101 ALA A O 1
ATOM 813 N N . ALA A 1 102 ? 4.995 17.564 1.093 1.00 69.75 102 ALA A N 1
ATOM 814 C CA . ALA A 1 102 ? 4.507 16.471 0.249 1.00 69.75 102 ALA A CA 1
ATOM 815 C C . ALA A 1 102 ? 3.502 15.577 1.003 1.00 69.75 102 ALA A C 1
ATOM 817 O O . ALA A 1 102 ? 2.420 15.266 0.491 1.00 69.75 102 ALA A O 1
ATOM 818 N N . SER A 1 103 ? 3.818 15.250 2.259 1.00 76.62 103 SER A N 1
ATOM 819 C CA . SER A 1 103 ? 3.003 14.406 3.135 1.00 76.62 103 SER A CA 1
ATOM 820 C C . SER A 1 103 ? 1.629 15.009 3.462 1.00 76.62 103 SER A C 1
ATOM 822 O O . SER A 1 103 ? 0.649 14.272 3.548 1.00 76.62 103 SER A O 1
ATOM 824 N N . ARG A 1 104 ? 1.496 16.339 3.575 1.00 80.81 104 ARG A N 1
ATOM 825 C CA . ARG A 1 104 ? 0.215 17.008 3.899 1.00 80.81 104 ARG A CA 1
ATOM 826 C C . ARG A 1 104 ? -0.883 16.749 2.875 1.00 80.81 104 ARG A C 1
ATOM 828 O O . ARG A 1 104 ? -2.021 16.473 3.250 1.00 80.81 104 ARG A O 1
ATOM 835 N N . SER A 1 105 ? -0.543 16.804 1.588 1.00 78.81 105 SER A N 1
ATOM 836 C CA . SER A 1 105 ? -1.500 16.504 0.516 1.00 78.81 105 SER A CA 1
ATOM 837 C C . SER A 1 105 ? -2.026 15.066 0.616 1.00 78.81 105 SER A C 1
ATOM 839 O O . SER A 1 105 ? -3.221 14.811 0.455 1.00 78.81 105 SER A O 1
ATOM 841 N N . TYR A 1 106 ? -1.135 14.140 0.972 1.00 81.06 106 TYR A N 1
ATOM 842 C CA . TYR A 1 106 ? -1.432 12.725 1.129 1.00 81.06 106 TYR A CA 1
ATOM 843 C C . TYR A 1 106 ? -2.285 12.443 2.375 1.00 81.06 106 TYR A C 1
ATOM 845 O O . TYR A 1 106 ? -3.263 11.700 2.304 1.00 81.06 106 TYR A O 1
ATOM 853 N N . VAL A 1 107 ? -1.993 13.103 3.501 1.00 87.62 107 VAL A N 1
ATOM 854 C CA . VAL A 1 107 ? -2.810 13.023 4.725 1.00 87.62 107 VAL A CA 1
ATOM 855 C C . VAL A 1 107 ? -4.214 13.591 4.502 1.00 87.62 107 VAL A C 1
ATOM 857 O O . VAL A 1 107 ? -5.195 12.985 4.932 1.00 87.62 107 VAL A O 1
ATOM 860 N N . GLY A 1 108 ? -4.343 14.699 3.766 1.00 88.69 108 GLY A N 1
ATOM 861 C CA . GLY A 1 108 ? -5.651 15.239 3.383 1.00 88.69 108 GLY A CA 1
ATOM 862 C C . GLY A 1 108 ? -6.486 14.238 2.575 1.00 88.69 108 GLY A C 1
ATOM 863 O O . GLY A 1 108 ? -7.683 14.083 2.821 1.00 88.69 108 GLY A O 1
ATOM 864 N N . MET A 1 109 ? -5.845 13.499 1.663 1.00 88.31 109 MET A N 1
ATOM 865 C CA . MET A 1 109 ? -6.489 12.422 0.906 1.00 88.31 109 MET A CA 1
ATOM 866 C C . MET A 1 109 ? -6.942 11.274 1.813 1.00 88.31 109 MET A C 1
ATOM 868 O O . MET A 1 109 ? -8.082 10.830 1.679 1.00 88.31 109 MET A O 1
ATOM 872 N N . LYS A 1 110 ? -6.101 10.832 2.761 1.00 93.31 110 LYS A N 1
ATOM 873 C CA . LYS A 1 110 ? -6.471 9.818 3.765 1.00 93.31 110 LYS A CA 1
ATOM 874 C C . LYS A 1 110 ? -7.705 10.248 4.549 1.00 93.31 110 LYS A C 1
ATOM 876 O O . LYS A 1 110 ? -8.689 9.521 4.563 1.00 93.31 110 LYS A O 1
ATOM 881 N N . SER A 1 111 ? -7.685 11.458 5.105 1.00 94.38 111 SER A N 1
ATOM 882 C CA . SER A 1 111 ? -8.793 12.002 5.898 1.00 94.38 111 SER A CA 1
ATOM 883 C C . SER A 1 111 ? -10.108 12.036 5.115 1.00 94.38 111 SER A C 1
ATOM 885 O O . SER A 1 111 ? -11.115 11.479 5.559 1.00 94.38 111 SER A O 1
ATOM 887 N N . LYS A 1 112 ? -10.083 12.595 3.896 1.00 94.19 112 LYS A N 1
ATOM 888 C CA . LYS A 1 112 ? -11.263 12.651 3.023 1.00 94.19 112 LYS A CA 1
ATOM 889 C C . LYS A 1 112 ? -11.784 11.254 2.679 1.00 94.19 112 LYS A C 1
ATOM 891 O O . LYS A 1 112 ? -12.986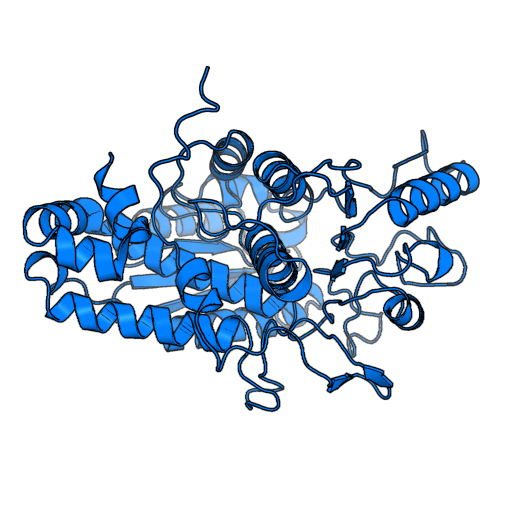 11.020 2.742 1.00 94.19 112 LYS A O 1
ATOM 896 N N . THR A 1 113 ? -10.891 10.332 2.329 1.00 95.12 113 THR A N 1
ATOM 897 C CA . THR A 1 113 ? -11.269 8.972 1.916 1.00 95.12 113 THR A CA 1
ATOM 898 C C . THR A 1 113 ? -11.849 8.174 3.086 1.00 95.12 113 THR A C 1
ATOM 900 O O . THR A 1 113 ? -12.856 7.487 2.924 1.00 95.12 113 THR A O 1
ATOM 903 N N . THR A 1 114 ? -11.275 8.316 4.284 1.00 95.94 114 THR A N 1
ATOM 904 C CA . THR A 1 114 ? -11.812 7.734 5.522 1.00 95.94 114 THR A CA 1
ATOM 905 C C . THR A 1 114 ? -13.246 8.202 5.761 1.00 95.94 114 THR A C 1
ATOM 907 O O . THR A 1 114 ? -14.139 7.367 5.893 1.00 95.94 114 THR A O 1
ATOM 910 N N . GLN A 1 115 ? -13.492 9.516 5.709 1.00 95.31 115 GLN A N 1
ATOM 911 C CA . GLN A 1 115 ? -14.834 10.089 5.874 1.00 95.31 115 GLN A CA 1
ATOM 912 C C . GLN A 1 115 ? -15.817 9.589 4.808 1.00 95.31 115 GLN A C 1
ATOM 914 O O . GLN A 1 115 ? -16.961 9.255 5.112 1.00 95.31 115 GLN A O 1
ATOM 919 N N . GLN A 1 116 ? -15.372 9.484 3.552 1.00 94.06 116 GLN A N 1
ATOM 920 C CA . GLN A 1 116 ? -16.187 8.948 2.458 1.00 94.06 116 GLN A CA 1
ATOM 921 C C . GLN A 1 116 ? -16.586 7.484 2.672 1.00 94.06 116 GLN A C 1
ATOM 923 O O . GLN A 1 116 ? -17.664 7.091 2.230 1.00 94.06 116 GLN A O 1
ATOM 928 N N . SER A 1 117 ? -15.759 6.699 3.366 1.00 92.50 117 SER A N 1
ATOM 929 C CA . SER A 1 117 ? -16.083 5.313 3.715 1.00 92.50 117 SER A CA 1
ATOM 930 C C . SER A 1 117 ? -17.096 5.180 4.852 1.00 92.50 117 SER A C 1
ATOM 932 O O . SER A 1 117 ? -17.628 4.098 5.037 1.00 92.50 117 SER A O 1
ATOM 934 N N . GLY A 1 118 ? -17.371 6.249 5.608 1.00 93.00 118 GLY A N 1
ATOM 935 C CA . GLY A 1 118 ? -18.261 6.232 6.775 1.00 93.00 118 GLY A CA 1
ATOM 936 C C . GLY A 1 118 ? -17.553 6.193 8.135 1.00 93.00 118 GLY A C 1
ATOM 937 O O . GLY A 1 118 ? -18.217 6.387 9.147 1.00 93.00 118 GLY A O 1
ATOM 938 N N . LEU A 1 119 ? -16.231 5.998 8.172 1.00 95.25 119 LEU A N 1
ATOM 939 C CA . LEU A 1 119 ? -15.422 6.144 9.388 1.00 95.25 119 LEU A CA 1
ATOM 940 C C . LEU A 1 119 ? -15.119 7.616 9.693 1.00 95.25 119 LEU A C 1
ATOM 942 O O . LEU A 1 119 ? -15.109 8.466 8.800 1.00 95.25 119 LEU A O 1
ATOM 946 N N . SER A 1 120 ? -14.771 7.914 10.943 1.00 97.06 120 SER A N 1
ATOM 947 C CA . SER A 1 120 ? -14.226 9.220 11.318 1.00 97.06 120 SER A CA 1
ATOM 948 C C . SER A 1 120 ? -12.721 9.307 11.062 1.00 97.06 120 SER A C 1
ATOM 950 O O . SER A 1 120 ? -11.984 8.330 11.171 1.00 97.06 120 SER A O 1
ATOM 952 N N . SER A 1 121 ? -12.231 10.508 10.759 1.00 97.06 121 SER A N 1
ATOM 953 C CA . SER A 1 121 ? -10.794 10.783 10.650 1.00 97.06 121 SER A CA 1
ATOM 954 C C . SER A 1 121 ? -10.341 11.668 11.803 1.00 97.06 121 SER A C 1
ATOM 956 O O . SER A 1 121 ? -10.972 12.685 12.085 1.00 97.06 121 SER A O 1
ATOM 958 N N . MET A 1 122 ? -9.219 11.318 12.427 1.00 97.25 122 MET A N 1
ATOM 959 C CA . MET A 1 122 ? -8.536 12.140 13.423 1.00 97.25 122 MET A CA 1
ATOM 960 C C . MET A 1 122 ? -7.134 12.464 12.914 1.00 97.25 122 MET A C 1
ATOM 962 O O . MET A 1 122 ? -6.428 11.587 12.421 1.00 97.25 122 MET A O 1
ATOM 966 N N . MET A 1 123 ? -6.734 13.728 13.012 1.00 95.69 123 MET A N 1
ATOM 967 C CA . MET A 1 123 ? -5.418 14.178 12.574 1.00 95.69 123 MET A CA 1
ATOM 968 C C . MET A 1 123 ? -4.741 14.935 13.706 1.00 95.69 123 MET A C 1
ATOM 970 O O . MET A 1 123 ? -5.321 15.869 14.254 1.00 95.69 123 MET A O 1
ATOM 974 N N . GLU A 1 124 ? -3.520 14.534 14.034 1.00 96.12 124 GLU A N 1
ATOM 975 C CA . GLU A 1 124 ? -2.688 15.191 15.040 1.00 96.12 124 GLU A CA 1
ATOM 976 C C . GLU A 1 124 ? -1.417 15.696 14.357 1.00 96.12 124 GLU A C 1
ATOM 978 O O . GLU A 1 124 ? -0.718 14.933 13.685 1.00 96.12 124 GLU A O 1
ATOM 983 N N . GLU A 1 125 ? -1.132 16.988 14.510 1.00 94.69 125 GLU A N 1
ATOM 984 C CA . GLU A 1 125 ? 0.077 17.614 13.977 1.00 94.69 125 GLU A CA 1
ATOM 985 C C . GLU A 1 125 ? 1.010 18.010 15.118 1.00 94.69 125 GLU A C 1
ATOM 987 O O . GLU A 1 125 ? 0.591 18.670 16.070 1.00 94.69 125 GLU A O 1
ATOM 992 N N . PHE A 1 126 ? 2.287 17.664 14.981 1.00 95.81 126 PHE A N 1
ATOM 993 C CA . PHE A 1 126 ? 3.336 18.057 15.914 1.00 95.81 126 PHE A CA 1
ATOM 994 C C . PHE A 1 126 ? 4.426 18.867 15.203 1.00 95.81 126 PHE A C 1
ATOM 996 O O . PHE A 1 126 ? 4.756 18.567 14.049 1.00 95.81 126 PHE A O 1
ATOM 1003 N N . PRO A 1 127 ? 5.016 19.873 15.878 1.00 94.75 127 PRO A N 1
ATOM 1004 C CA . PRO A 1 127 ? 6.152 20.610 15.337 1.00 94.75 127 PRO A CA 1
ATOM 1005 C C . PRO A 1 127 ? 7.379 19.701 15.217 1.00 94.75 127 PRO A C 1
ATOM 1007 O O . PRO A 1 127 ? 7.460 18.653 15.866 1.00 94.75 127 PRO A O 1
ATOM 1010 N N . SER A 1 128 ? 8.384 20.125 14.448 1.00 94.81 128 SER A N 1
ATOM 1011 C CA . SER A 1 128 ? 9.624 19.348 14.328 1.00 94.81 128 SER A CA 1
ATOM 1012 C C . SER A 1 128 ? 10.426 19.239 15.630 1.00 94.81 128 SER A C 1
ATOM 1014 O O . SER A 1 128 ? 11.346 18.429 15.708 1.00 94.81 128 SER A O 1
ATOM 1016 N N . THR A 1 129 ? 10.079 20.024 16.653 1.00 95.31 129 THR A N 1
ATOM 1017 C CA . THR A 1 129 ? 10.709 20.029 17.979 1.00 95.31 129 THR A CA 1
ATOM 1018 C C . THR A 1 129 ? 10.111 19.020 18.958 1.00 95.31 129 THR A C 1
ATOM 1020 O O . THR A 1 129 ? 10.603 18.943 20.082 1.00 95.31 129 THR A O 1
ATOM 1023 N N . VAL A 1 130 ? 9.066 18.272 18.576 1.00 97.44 130 VAL A N 1
ATOM 1024 C CA . VAL A 1 130 ? 8.477 17.251 19.456 1.00 97.44 130 VAL A CA 1
ATOM 1025 C C . VAL A 1 130 ? 9.523 16.212 19.854 1.00 97.44 130 VAL A C 1
ATOM 1027 O O . VAL A 1 130 ? 10.362 15.795 19.051 1.00 97.44 130 VAL A O 1
ATOM 1030 N N . THR A 1 131 ? 9.478 15.794 21.111 1.00 97.38 131 THR A N 1
ATOM 1031 C CA . THR A 1 131 ? 10.420 14.836 21.682 1.00 97.38 131 THR A CA 1
ATOM 1032 C C . THR A 1 131 ? 9.871 13.413 21.647 1.00 97.38 131 THR A C 1
ATOM 1034 O O . THR A 1 131 ? 8.662 13.173 21.645 1.00 97.38 131 THR A O 1
ATOM 1037 N N . THR A 1 132 ? 10.770 12.429 21.699 1.00 97.19 132 THR A N 1
ATOM 1038 C CA . THR A 1 132 ? 10.396 11.014 21.842 1.00 97.19 132 THR A CA 1
ATOM 1039 C C . THR A 1 132 ? 9.521 10.767 23.077 1.00 97.19 132 THR A C 1
ATOM 1041 O O . THR A 1 132 ? 8.591 9.968 23.012 1.00 97.19 132 THR A O 1
ATOM 1044 N N . ALA A 1 133 ? 9.788 11.459 24.192 1.00 97.69 133 ALA A N 1
ATOM 1045 C CA . ALA A 1 133 ? 9.023 11.310 25.430 1.00 97.69 133 ALA A CA 1
ATOM 1046 C C . ALA A 1 133 ? 7.568 11.780 25.262 1.00 97.69 133 ALA A C 1
ATOM 1048 O O . ALA A 1 133 ? 6.647 11.024 25.566 1.00 97.69 133 ALA A O 1
ATOM 1049 N N . GLU A 1 134 ? 7.356 12.965 24.683 1.00 98.06 134 GLU A N 1
ATOM 1050 C CA . GLU A 1 134 ? 6.012 13.485 24.387 1.00 98.06 134 GLU A CA 1
ATOM 1051 C C . GLU A 1 134 ? 5.244 12.562 23.429 1.00 98.06 134 GLU A C 1
ATOM 1053 O O . GLU A 1 134 ? 4.058 12.287 23.637 1.00 98.06 134 GLU A O 1
ATOM 1058 N N . MET A 1 135 ? 5.923 12.024 22.408 1.00 97.94 135 MET A N 1
ATOM 1059 C CA . MET A 1 135 ? 5.322 11.060 21.482 1.00 97.94 135 MET A CA 1
ATOM 1060 C C . MET A 1 135 ? 4.912 9.762 22.186 1.00 97.94 135 MET A C 1
ATOM 1062 O O . MET A 1 135 ? 3.837 9.231 21.905 1.00 97.94 135 MET A O 1
ATOM 1066 N N . TYR A 1 136 ? 5.721 9.254 23.120 1.00 97.81 136 TYR A N 1
ATOM 1067 C CA . TYR A 1 136 ? 5.377 8.064 23.903 1.00 97.81 136 TYR A CA 1
ATOM 1068 C C . TYR A 1 136 ? 4.180 8.301 24.828 1.00 97.81 136 TYR A C 1
ATOM 1070 O O . TYR A 1 136 ? 3.300 7.443 24.910 1.00 97.81 136 TYR A O 1
ATOM 1078 N N . GLU A 1 137 ? 4.091 9.464 25.476 1.00 98.06 137 GLU A N 1
ATOM 1079 C CA . GLU A 1 137 ? 2.936 9.815 26.310 1.00 98.06 137 GLU A CA 1
ATOM 1080 C C . GLU A 1 137 ? 1.640 9.904 25.498 1.00 98.06 137 GLU A C 1
ATOM 1082 O O . GLU A 1 137 ? 0.589 9.417 25.926 1.00 98.06 137 GLU A O 1
ATOM 1087 N N . LYS A 1 138 ? 1.701 10.507 24.306 1.00 98.25 138 LYS A N 1
ATOM 1088 C CA . LYS A 1 138 ? 0.564 10.564 23.381 1.00 98.25 138 LYS A CA 1
ATOM 1089 C C . LYS A 1 138 ? 0.162 9.173 22.904 1.00 98.25 138 LYS A C 1
ATOM 1091 O O . LYS A 1 138 ? -1.018 8.832 22.960 1.00 98.25 138 LYS A O 1
ATOM 1096 N N . LEU A 1 139 ? 1.134 8.349 22.526 1.00 97.88 139 LEU A N 1
ATOM 1097 C CA . LEU A 1 139 ? 0.894 6.987 22.067 1.00 97.88 139 LEU A CA 1
ATOM 1098 C C . LEU A 1 139 ? 0.245 6.110 23.143 1.00 97.88 139 LEU A C 1
ATOM 1100 O O . LEU A 1 139 ? -0.686 5.368 22.839 1.00 97.88 139 LEU A O 1
ATOM 1104 N N . ALA A 1 140 ? 0.652 6.251 24.408 1.00 97.62 140 ALA A N 1
ATOM 1105 C CA . ALA A 1 140 ? 0.000 5.565 25.522 1.00 97.62 140 ALA A CA 1
ATOM 1106 C C . ALA A 1 140 ? -1.490 5.936 25.637 1.00 97.62 140 ALA A C 1
ATOM 1108 O O . ALA A 1 140 ? -2.326 5.064 25.867 1.00 97.62 140 ALA A O 1
ATOM 1109 N N . LYS A 1 141 ? -1.848 7.208 25.421 1.00 98.25 141 LYS A N 1
ATOM 1110 C CA . LYS A 1 141 ? -3.253 7.651 25.408 1.00 98.25 141 LYS A CA 1
ATOM 1111 C C . LYS A 1 141 ? -4.008 7.073 24.209 1.00 98.25 141 LYS A C 1
ATOM 1113 O O . LYS A 1 141 ? -5.080 6.507 24.392 1.00 98.25 141 LYS A O 1
ATOM 1118 N N . TRP A 1 142 ? -3.437 7.141 23.006 1.00 98.31 142 TRP A N 1
ATOM 1119 C CA . TRP A 1 142 ? -4.084 6.638 21.786 1.00 98.31 142 TRP A CA 1
ATOM 1120 C C . TRP A 1 142 ? -4.278 5.116 21.783 1.00 98.31 142 TRP A C 1
ATOM 1122 O O . TRP A 1 142 ? -5.320 4.624 21.348 1.00 98.31 142 TRP A O 1
ATOM 1132 N N . ASN A 1 143 ? -3.328 4.357 22.335 1.00 97.75 143 ASN A N 1
ATOM 1133 C CA . ASN A 1 143 ? -3.480 2.912 22.507 1.00 97.75 143 ASN A CA 1
ATOM 1134 C C . ASN A 1 143 ? -4.673 2.567 23.418 1.00 97.75 143 ASN A C 1
ATOM 1136 O O . ASN A 1 143 ? -5.381 1.603 23.147 1.00 97.75 143 ASN A O 1
ATOM 1140 N N . ASN A 1 144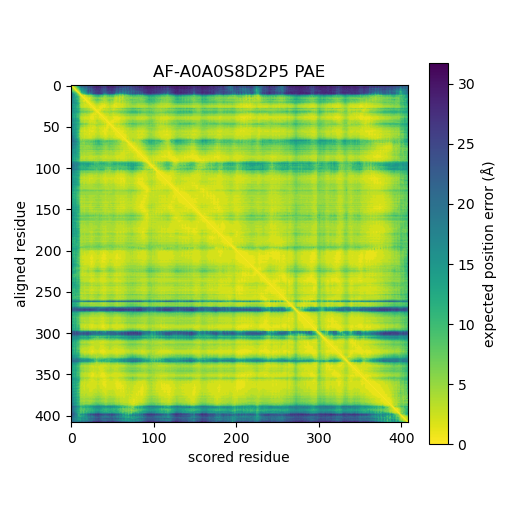 ? -4.972 3.391 24.426 1.00 96.94 144 ASN A N 1
ATOM 1141 C CA . ASN A 1 144 ? -6.096 3.166 25.342 1.00 96.94 144 ASN A CA 1
ATOM 1142 C C . ASN A 1 144 ? -7.432 3.779 24.873 1.00 96.94 144 ASN A C 1
ATOM 1144 O O . ASN A 1 144 ? -8.487 3.409 25.386 1.00 96.94 144 ASN A O 1
ATOM 1148 N N . ASP A 1 145 ? -7.418 4.683 23.891 1.00 97.75 145 ASP A N 1
ATOM 1149 C CA . ASP A 1 145 ? -8.626 5.339 23.376 1.00 97.75 145 ASP A CA 1
ATOM 1150 C C . ASP A 1 145 ? -9.448 4.394 22.483 1.00 97.75 145 ASP A C 1
ATOM 1152 O O . ASP A 1 145 ? -9.077 4.101 21.344 1.00 97.75 145 ASP A O 1
ATOM 1156 N N . GLN A 1 146 ? -10.586 3.927 22.994 1.00 95.38 146 GLN A N 1
ATOM 1157 C CA . GLN A 1 146 ? -11.486 3.005 22.289 1.00 95.38 146 GLN A CA 1
ATOM 1158 C C . GLN A 1 146 ? -12.181 3.629 21.070 1.00 95.38 146 GLN A C 1
ATOM 1160 O O . GLN A 1 146 ? -12.708 2.903 20.237 1.00 95.38 146 GLN A O 1
ATOM 1165 N N . SER A 1 147 ? -12.164 4.958 20.923 1.00 96.69 147 SER A N 1
ATOM 1166 C CA . SER A 1 147 ? -12.669 5.611 19.712 1.00 96.69 147 SER A CA 1
ATOM 1167 C C . SER A 1 147 ? -11.681 5.549 18.545 1.00 96.69 147 SER A C 1
ATOM 1169 O O . SER A 1 147 ? -12.061 5.840 17.415 1.00 96.69 147 SER A O 1
ATOM 1171 N N . ILE A 1 148 ? -10.420 5.170 18.779 1.00 98.12 148 ILE A N 1
ATOM 1172 C CA . ILE A 1 148 ? -9.402 5.012 17.734 1.00 98.12 148 ILE A CA 1
ATOM 1173 C C . ILE A 1 148 ? -9.344 3.546 17.319 1.00 98.12 148 ILE A C 1
ATOM 1175 O O . ILE A 1 148 ? -8.825 2.717 18.065 1.00 98.12 148 ILE A O 1
ATOM 1179 N N . SER A 1 149 ? -9.848 3.252 16.120 1.00 95.44 149 SER A N 1
ATOM 1180 C CA . SER A 1 149 ? -9.812 1.914 15.507 1.00 95.44 149 SER A CA 1
ATOM 1181 C C . SER A 1 149 ? -8.403 1.522 15.081 1.00 95.44 149 SER A C 1
ATOM 1183 O O . SER A 1 149 ? -7.931 0.434 15.391 1.00 95.44 149 SER A O 1
ATOM 1185 N N . ILE A 1 150 ? -7.713 2.448 14.418 1.00 97.38 150 ILE A N 1
ATOM 1186 C CA . ILE A 1 150 ? -6.327 2.305 13.997 1.00 97.38 150 ILE A CA 1
ATOM 1187 C C . ILE A 1 150 ? -5.601 3.641 14.115 1.00 97.38 150 ILE A C 1
ATOM 1189 O O . ILE A 1 150 ? -6.210 4.712 14.008 1.00 97.38 150 ILE A O 1
ATOM 1193 N N . LEU A 1 151 ? -4.285 3.577 14.281 1.00 96.50 151 LEU A N 1
ATOM 1194 C CA . LEU A 1 151 ? -3.408 4.736 14.257 1.00 96.50 151 LEU A CA 1
ATOM 1195 C C . LEU A 1 151 ? -2.184 4.492 13.378 1.00 96.50 151 LEU A C 1
ATOM 1197 O O . LEU A 1 151 ? -1.704 3.367 13.248 1.00 96.50 151 LEU A O 1
ATOM 1201 N N . MET A 1 152 ? -1.684 5.565 12.770 1.00 95.62 152 MET A N 1
ATOM 1202 C CA . MET A 1 152 ? -0.489 5.511 11.941 1.00 95.62 152 MET A CA 1
ATOM 1203 C C . MET A 1 152 ? 0.322 6.804 11.983 1.00 95.62 152 MET A C 1
ATOM 1205 O O . MET A 1 152 ? -0.216 7.903 12.151 1.00 95.62 152 MET A O 1
ATOM 1209 N N . PHE A 1 153 ? 1.631 6.656 11.797 1.00 95.31 153 PHE A N 1
ATOM 1210 C CA . PHE A 1 153 ? 2.562 7.764 11.636 1.00 95.31 153 PHE A CA 1
ATOM 1211 C C . PHE A 1 153 ? 2.778 8.035 10.150 1.00 95.31 153 PHE A C 1
ATOM 1213 O O . PHE A 1 153 ? 3.179 7.149 9.398 1.00 95.31 153 PHE A O 1
ATOM 1220 N N . GLN A 1 154 ? 2.544 9.271 9.713 1.00 92.38 154 GLN A N 1
ATOM 1221 C CA . GLN A 1 154 ? 2.919 9.686 8.370 1.00 92.38 154 GLN A CA 1
ATOM 1222 C C . GLN A 1 154 ? 4.437 9.867 8.319 1.00 92.38 154 GLN A C 1
ATOM 1224 O O . GLN A 1 154 ? 4.980 10.817 8.880 1.00 92.38 154 GLN A O 1
ATOM 1229 N N . LEU A 1 155 ? 5.109 8.937 7.644 1.00 89.81 155 LEU A N 1
ATOM 1230 C CA . LEU A 1 155 ? 6.557 8.939 7.476 1.00 89.81 155 LEU A CA 1
ATOM 1231 C C . LEU A 1 155 ? 6.972 9.526 6.115 1.00 89.81 155 LEU A C 1
ATOM 1233 O O . LEU A 1 155 ? 6.200 9.439 5.154 1.00 89.81 155 LEU A O 1
ATOM 1237 N N . PRO A 1 156 ? 8.198 10.076 6.014 1.00 87.12 156 PRO A N 1
ATOM 1238 C CA . PRO A 1 156 ? 9.146 10.329 7.109 1.00 87.12 156 PRO A CA 1
ATOM 1239 C C . PRO A 1 156 ? 8.740 11.533 7.979 1.00 87.12 156 PRO A C 1
ATOM 1241 O O . PRO A 1 156 ? 7.999 12.406 7.537 1.00 87.12 156 PRO A O 1
ATOM 1244 N N . PHE A 1 157 ? 9.255 11.598 9.211 1.00 91.38 157 PHE A N 1
ATOM 1245 C CA . PHE A 1 157 ? 9.150 12.804 10.044 1.00 91.38 157 PHE A CA 1
ATOM 1246 C C . PHE A 1 157 ? 10.082 13.907 9.527 1.00 91.38 157 PHE A C 1
ATOM 1248 O O . PHE A 1 157 ? 11.180 13.619 9.048 1.00 91.38 157 PHE A O 1
ATOM 1255 N N . GLY A 1 158 ? 9.653 15.164 9.650 1.00 88.88 158 GLY A N 1
ATOM 1256 C CA . GLY A 1 158 ? 10.433 16.337 9.244 1.00 88.88 158 GLY A CA 1
ATOM 1257 C C . GLY A 1 158 ? 11.328 16.919 10.343 1.00 88.88 158 GLY A C 1
ATOM 1258 O O . GLY A 1 158 ? 11.181 16.625 11.533 1.00 88.88 158 GLY A O 1
ATOM 1259 N N . GLY A 1 159 ? 12.240 17.801 9.936 1.00 89.31 159 GLY A N 1
ATOM 1260 C CA . GLY A 1 159 ? 13.052 18.649 10.808 1.00 89.31 159 GLY A CA 1
ATOM 1261 C C . GLY A 1 159 ? 13.866 17.899 11.870 1.00 89.31 159 GLY A C 1
ATOM 1262 O O . GLY A 1 159 ? 14.545 16.916 11.568 1.00 89.31 159 GLY A O 1
ATOM 1263 N N . ALA A 1 160 ? 13.889 18.417 13.104 1.00 91.44 160 ALA A N 1
ATOM 1264 C CA . ALA A 1 160 ? 14.683 17.834 14.188 1.00 91.44 160 ALA A CA 1
ATOM 1265 C C . ALA A 1 160 ? 14.179 16.442 14.597 1.00 91.44 160 ALA A C 1
ATOM 1267 O O . ALA A 1 160 ? 14.993 15.526 14.699 1.00 91.44 160 ALA A O 1
ATOM 1268 N N . ALA A 1 161 ? 12.862 16.262 14.717 1.00 93.00 161 ALA A N 1
ATOM 1269 C CA . ALA A 1 161 ? 12.224 14.982 15.009 1.00 93.00 161 ALA A CA 1
ATOM 1270 C C . ALA A 1 161 ? 12.643 13.878 14.027 1.00 93.00 161 ALA A C 1
ATOM 1272 O O . ALA A 1 161 ? 12.977 12.776 14.452 1.00 93.00 161 ALA A O 1
ATOM 1273 N N . GLY A 1 162 ? 12.724 14.181 12.726 1.00 90.50 162 GLY A N 1
ATOM 1274 C CA . GLY A 1 162 ? 13.195 13.228 11.712 1.00 90.50 162 GLY A CA 1
ATOM 1275 C C . GLY A 1 162 ? 14.641 12.748 11.896 1.00 90.50 162 GLY A C 1
ATOM 1276 O O . GLY A 1 162 ? 15.011 11.711 11.351 1.00 90.50 162 GLY A O 1
ATOM 1277 N N . ARG A 1 163 ? 15.466 13.475 12.664 1.00 90.81 163 ARG A N 1
ATOM 1278 C CA . ARG A 1 163 ? 16.863 13.112 12.963 1.00 90.81 163 ARG A CA 1
ATOM 1279 C C . ARG A 1 163 ? 17.045 12.450 14.325 1.00 90.81 163 ARG A C 1
ATOM 1281 O O . ARG A 1 163 ? 18.051 11.778 14.526 1.00 90.81 163 ARG A O 1
ATOM 1288 N N . THR A 1 164 ? 16.136 12.689 15.265 1.00 93.94 164 THR A N 1
ATOM 1289 C CA . THR A 1 164 ? 16.307 12.297 16.673 1.00 93.94 164 THR A CA 1
ATOM 1290 C C . THR A 1 164 ? 15.346 11.205 17.121 1.00 93.94 164 THR A C 1
ATOM 1292 O O . THR A 1 164 ? 15.650 10.492 18.076 1.00 93.94 164 THR A O 1
ATOM 1295 N N . ILE A 1 165 ? 14.202 11.055 16.453 1.00 95.94 165 ILE A N 1
ATOM 1296 C CA . ILE A 1 165 ? 13.190 10.071 16.816 1.00 95.94 165 ILE A CA 1
ATOM 1297 C C . ILE A 1 165 ? 13.387 8.795 16.003 1.00 95.94 165 ILE A C 1
ATOM 1299 O O . ILE A 1 165 ? 13.321 8.792 14.774 1.00 95.94 165 ILE A O 1
ATOM 1303 N N . ASP A 1 166 ? 13.541 7.681 16.714 1.00 95.44 166 ASP A N 1
ATOM 1304 C CA . ASP A 1 166 ? 13.452 6.353 16.121 1.00 95.44 166 ASP A CA 1
ATOM 1305 C C . ASP A 1 166 ? 11.984 6.023 15.803 1.00 95.44 166 ASP A C 1
ATOM 1307 O O . ASP A 1 166 ? 11.188 5.625 16.658 1.00 95.44 166 ASP A O 1
ATOM 1311 N N . THR A 1 167 ? 11.622 6.207 14.536 1.00 93.44 167 THR A N 1
ATOM 1312 C CA . THR A 1 167 ? 10.274 5.928 14.028 1.00 93.44 167 THR A CA 1
ATOM 1313 C C . THR A 1 167 ? 9.935 4.437 14.039 1.00 93.44 167 THR A C 1
ATOM 1315 O O . THR A 1 167 ? 8.761 4.096 14.170 1.00 93.44 167 THR A O 1
ATOM 1318 N N . THR A 1 168 ? 10.930 3.542 13.992 1.00 93.31 168 THR A N 1
ATOM 1319 C CA . THR A 1 168 ? 10.703 2.093 14.127 1.00 93.31 168 THR A CA 1
ATOM 1320 C C . THR A 1 168 ? 10.303 1.763 15.560 1.00 93.31 168 THR A C 1
ATOM 1322 O O . THR A 1 168 ? 9.308 1.072 15.781 1.00 93.31 168 THR A O 1
ATOM 1325 N N . ALA A 1 169 ? 11.016 2.315 16.547 1.00 95.88 169 ALA A N 1
ATOM 1326 C CA . ALA A 1 169 ? 10.662 2.158 17.957 1.00 95.88 169 ALA A CA 1
ATOM 1327 C C . ALA A 1 169 ? 9.268 2.729 18.276 1.00 95.88 169 ALA A C 1
ATOM 1329 O O . ALA A 1 169 ? 8.530 2.131 19.063 1.00 95.88 169 ALA A O 1
ATOM 1330 N N . LEU A 1 170 ? 8.883 3.845 17.641 1.00 95.75 170 LEU A N 1
ATOM 1331 C CA . LEU A 1 170 ? 7.524 4.384 17.737 1.00 95.75 170 LEU A CA 1
ATOM 1332 C C . LEU A 1 170 ? 6.472 3.453 17.128 1.00 95.75 170 LEU A C 1
ATOM 1334 O O . LEU A 1 170 ? 5.484 3.159 17.797 1.00 95.75 170 LEU A O 1
ATOM 1338 N N . CYS A 1 171 ? 6.674 2.965 15.900 1.00 95.69 171 CYS A N 1
ATOM 1339 C CA . CYS A 1 171 ? 5.724 2.055 15.250 1.00 95.69 171 CYS A CA 1
ATOM 1340 C C . CYS A 1 171 ? 5.550 0.754 16.051 1.00 95.69 171 CYS A C 1
ATOM 1342 O O . CYS A 1 171 ? 4.433 0.291 16.252 1.00 95.69 171 CYS A O 1
ATOM 1344 N N . ASN A 1 172 ? 6.632 0.215 16.619 1.00 96.44 172 ASN A N 1
ATOM 1345 C CA . ASN A 1 172 ? 6.586 -0.974 17.477 1.00 96.44 172 ASN A CA 1
ATOM 1346 C C . ASN A 1 172 ? 5.824 -0.774 18.800 1.00 96.44 172 ASN A C 1
ATOM 1348 O O . ASN A 1 172 ? 5.484 -1.753 19.463 1.00 96.44 172 ASN A O 1
ATOM 1352 N N . ARG A 1 173 ? 5.583 0.474 19.217 1.00 97.25 173 ARG A N 1
ATOM 1353 C CA . ARG A 1 173 ? 4.790 0.808 20.413 1.00 97.25 173 ARG A CA 1
ATOM 1354 C C . ARG A 1 173 ? 3.307 0.992 20.125 1.00 97.25 173 ARG A C 1
ATOM 1356 O O . ARG A 1 173 ? 2.527 1.110 21.070 1.00 97.25 173 ARG A O 1
ATOM 1363 N N . ILE A 1 174 ? 2.915 1.035 18.856 1.00 97.44 174 ILE A N 1
ATOM 1364 C CA . ILE A 1 174 ? 1.508 0.964 18.476 1.00 97.44 174 ILE A CA 1
ATOM 1365 C C . ILE A 1 174 ? 0.992 -0.413 18.896 1.00 97.44 174 ILE A C 1
ATOM 1367 O O . ILE A 1 174 ? 1.635 -1.426 18.603 1.00 97.44 174 ILE A O 1
ATOM 1371 N N . ALA A 1 175 ? -0.140 -0.449 19.604 1.00 96.00 175 ALA A N 1
ATOM 1372 C CA . ALA A 1 175 ? -0.813 -1.704 19.925 1.00 96.00 175 ALA A CA 1
ATOM 1373 C C . ALA A 1 175 ? -1.100 -2.481 18.627 1.00 96.00 175 ALA A C 1
ATOM 1375 O O . ALA A 1 175 ? -1.508 -1.880 17.634 1.00 96.00 175 ALA A O 1
ATOM 1376 N N . LEU A 1 176 ? -0.870 -3.797 18.604 1.00 93.62 176 LEU A N 1
ATOM 1377 C CA . LEU A 1 176 ? -0.953 -4.586 17.363 1.00 93.62 176 LEU A CA 1
ATOM 1378 C C . LEU A 1 176 ? -2.345 -4.521 16.734 1.00 93.62 176 LEU A C 1
ATOM 1380 O O . LEU A 1 176 ? -2.479 -4.440 15.518 1.00 93.62 176 LEU A O 1
ATOM 1384 N N . GLU A 1 177 ? -3.374 -4.479 17.571 1.00 92.31 177 GLU A N 1
ATOM 1385 C CA . GLU A 1 177 ? -4.776 -4.311 17.208 1.00 92.31 177 GLU A CA 1
ATOM 1386 C C . GLU A 1 177 ? -5.145 -2.881 16.780 1.00 92.31 177 GLU A C 1
ATOM 1388 O O . GLU A 1 177 ? -6.279 -2.654 16.365 1.00 92.31 177 GLU A O 1
ATOM 1393 N N . LYS A 1 178 ? -4.188 -1.939 16.751 1.00 96.19 178 LYS A N 1
ATOM 1394 C CA . LYS A 1 178 ? -4.345 -0.596 16.161 1.00 96.19 178 LYS A CA 1
ATOM 1395 C C . LYS A 1 178 ? -3.282 -0.215 15.117 1.00 96.19 178 LYS A C 1
ATOM 1397 O O . LYS A 1 178 ? -3.281 0.934 14.675 1.00 96.19 178 LYS A O 1
ATOM 1402 N N . ASP A 1 179 ? -2.394 -1.125 14.712 1.00 95.38 179 ASP A N 1
ATOM 1403 C CA . ASP A 1 179 ? -1.313 -0.875 13.737 1.00 95.38 179 ASP A CA 1
ATOM 1404 C C . ASP A 1 179 ? -1.834 -0.742 12.293 1.00 95.38 179 ASP A C 1
ATOM 1406 O O . ASP A 1 179 ? -1.644 -1.610 11.443 1.00 95.38 179 ASP A O 1
ATOM 1410 N N . GLY A 1 180 ? -2.520 0.366 12.011 1.00 92.00 180 GLY A N 1
ATOM 1411 C CA . GLY A 1 180 ? -3.292 0.556 10.782 1.00 92.00 180 GLY A CA 1
ATOM 1412 C C . GLY A 1 180 ? -2.492 0.637 9.491 1.00 92.00 180 GLY A C 1
ATOM 1413 O O . GLY A 1 180 ? -3.083 0.536 8.419 1.00 92.00 180 GLY A O 1
ATOM 1414 N N . ASP A 1 181 ? -1.180 0.855 9.578 1.00 91.69 181 ASP A N 1
ATOM 1415 C CA . ASP A 1 181 ? -0.281 0.882 8.418 1.00 91.69 181 ASP A CA 1
ATOM 1416 C C . ASP A 1 181 ? 0.603 -0.372 8.327 1.00 91.69 181 ASP A C 1
ATOM 1418 O O . ASP A 1 181 ? 1.353 -0.531 7.363 1.00 91.69 181 ASP A O 1
ATOM 1422 N N . GLY A 1 182 ? 0.488 -1.276 9.309 1.00 92.56 182 GLY A N 1
ATOM 1423 C CA . GLY A 1 182 ? 1.218 -2.538 9.371 1.00 92.56 182 GLY A CA 1
ATOM 1424 C C . GLY A 1 182 ? 2.724 -2.367 9.555 1.00 92.56 182 GLY A C 1
ATOM 1425 O O . GLY A 1 182 ? 3.491 -3.152 8.998 1.00 92.56 182 GLY A O 1
ATOM 1426 N N . LEU A 1 183 ? 3.164 -1.315 10.254 1.00 93.81 183 LEU A N 1
ATOM 1427 C CA . LEU A 1 183 ? 4.586 -0.975 10.399 1.00 93.81 183 LEU A CA 1
ATOM 1428 C C . LEU A 1 183 ? 5.201 -1.483 11.707 1.00 93.81 183 LEU A C 1
ATOM 1430 O O . LEU A 1 183 ? 6.413 -1.356 11.902 1.00 93.81 183 LEU A O 1
ATOM 1434 N N . ASN A 1 184 ? 4.407 -2.079 12.597 1.00 95.56 184 ASN A N 1
ATOM 1435 C CA . ASN A 1 184 ? 4.943 -2.812 13.734 1.00 95.56 184 ASN A CA 1
ATOM 1436 C C . ASN A 1 184 ? 5.684 -4.064 13.226 1.00 95.56 184 ASN A C 1
ATOM 1438 O O . ASN A 1 184 ? 5.164 -4.848 12.428 1.00 95.56 184 ASN A O 1
ATOM 1442 N N . GLN A 1 185 ? 6.909 -4.286 13.701 1.00 94.25 185 GLN A N 1
ATOM 1443 C CA . GLN A 1 185 ? 7.742 -5.413 13.277 1.00 94.25 185 GLN A CA 1
ATOM 1444 C C . GLN A 1 185 ? 7.110 -6.775 13.591 1.00 94.25 185 GLN A C 1
ATOM 1446 O O . GLN A 1 185 ? 7.357 -7.740 12.867 1.00 94.25 185 GLN A O 1
ATOM 1451 N N . MET A 1 186 ? 6.260 -6.860 14.618 1.00 94.69 186 MET A N 1
ATOM 1452 C CA . MET A 1 186 ? 5.467 -8.062 14.878 1.00 94.69 186 MET A CA 1
ATOM 1453 C C . MET A 1 186 ? 4.425 -8.290 13.778 1.00 94.69 186 MET A C 1
ATOM 1455 O O . MET A 1 186 ? 4.311 -9.413 13.291 1.00 94.69 186 MET A O 1
ATOM 1459 N N . THR A 1 187 ? 3.721 -7.242 13.331 1.00 91.12 187 THR A N 1
ATOM 1460 C CA . THR A 1 187 ? 2.785 -7.314 12.195 1.00 91.12 187 THR A CA 1
ATOM 1461 C C . THR A 1 187 ? 3.502 -7.784 10.932 1.00 91.12 187 THR A C 1
ATOM 1463 O O . THR A 1 187 ? 3.055 -8.731 10.282 1.00 91.12 187 THR A O 1
ATOM 1466 N N . LEU A 1 188 ? 4.669 -7.204 10.633 1.00 91.12 188 LEU A N 1
ATOM 1467 C CA . LEU A 1 188 ? 5.516 -7.621 9.512 1.00 91.12 188 LEU A CA 1
ATOM 1468 C C . LEU A 1 188 ? 5.959 -9.089 9.632 1.00 91.12 188 LEU A C 1
ATOM 1470 O O . LEU A 1 188 ? 5.903 -9.835 8.652 1.00 91.12 188 LEU A O 1
ATOM 1474 N N . GLY A 1 189 ? 6.372 -9.524 10.825 1.00 92.12 189 GLY A N 1
ATOM 1475 C CA . GLY A 1 189 ? 6.748 -10.911 11.095 1.00 92.12 189 GLY A CA 1
ATOM 1476 C C . GLY A 1 189 ? 5.594 -11.882 10.837 1.00 92.12 189 GLY A C 1
ATOM 1477 O O . GLY A 1 189 ? 5.758 -12.851 10.094 1.00 92.12 189 GLY A O 1
ATOM 1478 N N . LEU A 1 190 ? 4.406 -11.589 11.373 1.00 89.81 190 LEU A N 1
ATOM 1479 C CA . LEU A 1 190 ? 3.196 -12.384 11.141 1.00 89.81 190 LEU A CA 1
ATOM 1480 C C . LEU A 1 190 ? 2.836 -12.431 9.651 1.00 89.81 190 LEU A C 1
ATOM 1482 O O . LEU A 1 190 ? 2.579 -13.508 9.110 1.00 89.81 190 LEU A O 1
ATOM 1486 N N . MET A 1 191 ? 2.890 -11.288 8.964 1.00 86.44 191 MET A N 1
ATOM 1487 C CA . MET A 1 191 ? 2.642 -11.196 7.525 1.00 86.44 191 MET A CA 1
ATOM 1488 C C . MET A 1 191 ? 3.632 -12.056 6.726 1.00 86.44 191 MET A C 1
ATOM 1490 O O . MET A 1 191 ? 3.219 -12.833 5.864 1.00 86.44 191 MET A O 1
ATOM 1494 N N . SER A 1 192 ? 4.927 -11.990 7.048 1.00 87.19 192 SER A N 1
ATOM 1495 C CA . SER A 1 192 ? 5.977 -12.763 6.372 1.00 87.19 192 SER A CA 1
ATOM 1496 C C . SER A 1 192 ? 5.833 -14.274 6.559 1.00 87.19 192 SER A C 1
ATOM 1498 O O . SER A 1 192 ? 6.124 -15.051 5.639 1.00 87.19 192 SER A O 1
ATOM 1500 N N . LEU A 1 193 ? 5.355 -14.697 7.730 1.00 86.62 193 LEU A N 1
ATOM 1501 C CA . LEU A 1 193 ? 5.061 -16.096 8.038 1.00 86.62 193 LEU A CA 1
ATOM 1502 C C . LEU A 1 193 ? 3.737 -16.571 7.415 1.00 86.62 193 LEU A C 1
ATOM 1504 O O . LEU A 1 193 ? 3.467 -17.772 7.387 1.00 86.62 193 LEU A O 1
ATOM 1508 N N . GLY A 1 194 ? 2.921 -15.652 6.887 1.00 79.62 194 GLY A N 1
ATOM 1509 C CA . GLY A 1 194 ? 1.552 -15.940 6.469 1.00 79.62 194 GLY A CA 1
ATOM 1510 C C . GLY A 1 194 ? 0.652 -16.321 7.644 1.00 79.62 194 GLY A C 1
ATOM 1511 O O . GLY A 1 194 ? -0.345 -17.009 7.434 1.00 79.62 194 GLY A O 1
ATOM 1512 N N . ALA A 1 195 ? 1.030 -15.912 8.856 1.00 82.88 195 ALA A N 1
ATOM 1513 C CA . ALA A 1 195 ? 0.257 -16.112 10.064 1.00 82.88 195 ALA A CA 1
ATOM 1514 C C . ALA A 1 195 ? -0.944 -15.165 10.095 1.00 82.88 195 ALA A C 1
ATOM 1516 O O . ALA A 1 195 ? -1.003 -14.143 9.391 1.00 82.88 195 ALA A O 1
ATOM 1517 N N . ASP A 1 196 ? -1.903 -15.527 10.933 1.00 78.06 196 ASP A N 1
ATOM 1518 C CA . ASP A 1 196 ? -3.038 -14.673 11.210 1.00 78.06 196 ASP A CA 1
ATOM 1519 C C . ASP A 1 196 ? -2.585 -13.424 11.966 1.00 78.06 196 ASP A C 1
ATOM 1521 O O . ASP A 1 196 ? -1.656 -13.451 12.778 1.00 78.06 196 ASP A O 1
ATOM 1525 N N . ARG A 1 197 ? -3.200 -12.299 11.615 1.00 83.94 197 ARG A N 1
ATOM 1526 C CA . ARG A 1 197 ? -2.788 -10.962 12.038 1.00 83.94 197 ARG A CA 1
ATOM 1527 C C . ARG A 1 197 ? -3.954 -9.999 11.907 1.00 83.94 197 ARG A C 1
ATOM 1529 O O . ARG A 1 197 ? -4.852 -10.224 11.096 1.00 83.94 197 ARG A O 1
ATOM 1536 N N . TYR A 1 198 ? -3.885 -8.904 12.653 1.00 78.00 198 TYR A N 1
ATOM 1537 C CA . TYR A 1 198 ? -4.873 -7.835 12.561 1.00 78.00 198 TYR A CA 1
ATOM 1538 C C . TYR A 1 198 ? -4.796 -7.108 11.215 1.00 78.00 198 TYR A C 1
ATOM 1540 O O . TYR A 1 198 ? -5.817 -6.903 10.555 1.00 78.00 198 TYR A O 1
ATOM 1548 N N . TYR A 1 199 ? -3.572 -6.780 10.800 1.00 86.88 199 TYR A N 1
ATOM 1549 C CA . TYR A 1 199 ? -3.303 -5.801 9.755 1.00 86.88 199 TYR A CA 1
ATOM 1550 C C . TYR A 1 199 ? -2.187 -6.227 8.805 1.00 86.88 199 TYR A C 1
ATOM 1552 O O . TYR A 1 199 ? -1.414 -7.146 9.070 1.00 86.88 199 TYR A O 1
ATOM 1560 N N . ASP A 1 200 ? -2.129 -5.522 7.687 1.00 87.62 200 ASP A N 1
ATOM 1561 C CA . ASP A 1 200 ? -1.193 -5.643 6.588 1.00 87.62 200 ASP A CA 1
ATOM 1562 C C . ASP A 1 200 ? -0.429 -4.338 6.375 1.00 87.62 200 ASP A C 1
ATOM 1564 O O . ASP A 1 200 ? -0.896 -3.254 6.720 1.00 87.62 200 ASP A O 1
ATOM 1568 N N . CYS A 1 201 ? 0.722 -4.416 5.709 1.00 93.06 201 CYS A N 1
ATOM 1569 C CA . CYS A 1 201 ? 1.398 -3.213 5.236 1.00 93.06 201 CYS A CA 1
ATOM 1570 C C . CYS A 1 201 ? 0.599 -2.592 4.072 1.00 93.06 201 CYS A C 1
ATOM 1572 O O . CYS A 1 201 ? 0.400 -3.250 3.040 1.00 93.06 201 CYS A O 1
ATOM 1574 N N . CYS A 1 202 ? 0.160 -1.333 4.203 1.00 94.25 202 CYS A N 1
ATOM 1575 C CA . CYS A 1 202 ? -0.773 -0.709 3.251 1.00 94.25 202 CYS A CA 1
ATOM 1576 C C . CYS A 1 202 ? -0.237 -0.648 1.816 1.00 94.25 202 CYS A C 1
ATOM 1578 O O . CYS A 1 202 ? -0.889 -1.140 0.897 1.00 94.25 202 CYS A O 1
ATOM 1580 N N . THR A 1 203 ? 0.937 -0.045 1.604 1.00 95.56 203 THR A N 1
ATOM 1581 C CA . THR A 1 203 ? 1.497 0.141 0.252 1.00 95.56 203 THR A CA 1
ATOM 1582 C C . THR A 1 203 ? 1.811 -1.186 -0.442 1.00 95.56 203 THR A C 1
ATOM 1584 O O . THR A 1 203 ? 1.297 -1.392 -1.541 1.00 95.56 203 THR A O 1
ATOM 1587 N N . PRO A 1 204 ? 2.554 -2.125 0.178 1.00 95.81 204 PRO A N 1
ATOM 1588 C CA . PRO A 1 204 ? 2.778 -3.461 -0.381 1.00 95.81 204 PRO A CA 1
ATOM 1589 C C . PRO A 1 204 ? 1.486 -4.167 -0.790 1.00 95.81 204 PRO A C 1
ATOM 1591 O O . PRO A 1 204 ? 1.385 -4.696 -1.894 1.00 95.81 204 PRO A O 1
ATOM 1594 N N . SER A 1 205 ? 0.471 -4.127 0.074 1.00 94.88 205 SER A N 1
ATOM 1595 C CA . SER A 1 205 ? -0.809 -4.780 -0.201 1.00 94.88 205 SER A CA 1
ATOM 1596 C C . SER A 1 205 ? -1.576 -4.096 -1.326 1.00 94.88 205 SER A C 1
ATOM 1598 O O . SER A 1 205 ? -2.167 -4.776 -2.155 1.00 94.88 205 SER A O 1
ATOM 1600 N N . GLY A 1 206 ? -1.537 -2.763 -1.401 1.00 95.88 206 GLY A N 1
ATOM 1601 C CA . GLY A 1 206 ? -2.129 -2.008 -2.505 1.00 95.88 206 GLY A CA 1
ATOM 1602 C C . GLY A 1 206 ? -1.448 -2.307 -3.844 1.00 95.88 206 GLY A C 1
ATOM 1603 O O . GLY A 1 206 ? -2.128 -2.483 -4.850 1.00 95.88 206 GLY A O 1
ATOM 1604 N N . MET A 1 207 ? -0.118 -2.435 -3.856 1.00 97.81 207 MET A N 1
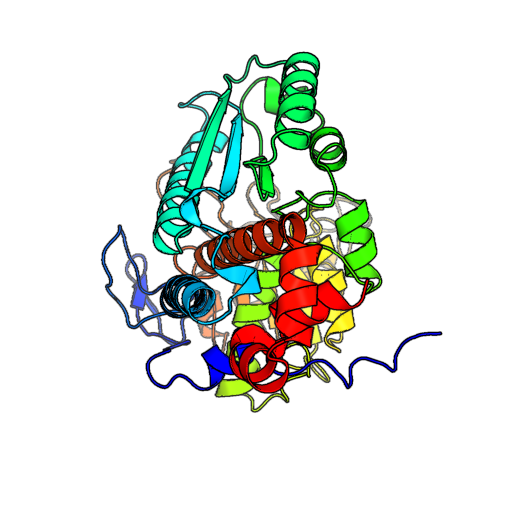ATOM 1605 C CA . MET A 1 207 ? 0.643 -2.842 -5.044 1.00 97.81 207 MET A CA 1
ATOM 1606 C C . MET A 1 207 ? 0.238 -4.245 -5.510 1.00 97.81 207 MET A C 1
ATOM 1608 O O . MET A 1 207 ? -0.024 -4.446 -6.697 1.00 97.81 207 MET A O 1
ATOM 1612 N N . VAL A 1 208 ? 0.139 -5.200 -4.578 1.00 96.81 208 VAL A N 1
ATOM 1613 C CA . VAL A 1 208 ? -0.331 -6.562 -4.869 1.00 96.81 208 VAL A CA 1
ATOM 1614 C C . VAL A 1 208 ? -1.770 -6.556 -5.378 1.00 96.81 208 VAL A C 1
ATOM 1616 O O . VAL A 1 208 ? -2.054 -7.266 -6.335 1.00 96.81 208 VAL A O 1
ATOM 1619 N N . ASP A 1 209 ? -2.666 -5.758 -4.793 1.00 95.38 209 ASP A N 1
ATOM 1620 C CA . ASP A 1 209 ? -4.064 -5.680 -5.225 1.00 95.38 209 ASP A CA 1
ATOM 1621 C C . ASP A 1 209 ? -4.173 -5.172 -6.671 1.00 95.38 209 ASP A C 1
ATOM 1623 O O . ASP A 1 209 ? -4.869 -5.781 -7.483 1.00 95.38 209 ASP A O 1
ATOM 1627 N N . LEU A 1 210 ? -3.430 -4.121 -7.035 1.00 97.12 210 LEU A N 1
ATOM 1628 C CA . LEU A 1 210 ? -3.399 -3.613 -8.411 1.00 97.12 210 LEU A CA 1
ATOM 1629 C C . LEU A 1 210 ? -2.842 -4.648 -9.400 1.00 97.12 210 LEU A C 1
ATOM 1631 O O . LEU A 1 210 ? -3.431 -4.866 -10.461 1.00 97.12 210 LEU A O 1
ATOM 1635 N N . ALA A 1 211 ? -1.741 -5.319 -9.047 1.00 97.81 211 ALA A N 1
ATOM 1636 C CA . ALA A 1 211 ? -1.168 -6.372 -9.883 1.00 97.81 211 ALA A CA 1
ATOM 1637 C C . ALA A 1 211 ? -2.113 -7.571 -10.023 1.00 97.81 211 ALA A C 1
ATOM 1639 O O . ALA A 1 211 ? -2.337 -8.063 -11.123 1.00 97.81 211 ALA A O 1
ATOM 1640 N N . SER A 1 212 ? -2.715 -8.002 -8.916 1.00 95.56 212 SER A N 1
ATOM 1641 C CA . SER A 1 212 ? -3.719 -9.062 -8.863 1.00 95.56 212 SER A CA 1
ATOM 1642 C C . SER A 1 212 ? -4.883 -8.759 -9.800 1.00 95.56 212 SER A C 1
ATOM 1644 O O . SER A 1 212 ? -5.313 -9.633 -10.556 1.00 95.56 212 SER A O 1
ATOM 1646 N N . VAL A 1 213 ? -5.348 -7.503 -9.809 1.00 93.88 213 VAL A N 1
ATOM 1647 C CA . VAL A 1 213 ? -6.428 -7.087 -10.698 1.00 93.88 213 VAL A CA 1
ATOM 1648 C C . VAL A 1 213 ? -6.073 -7.304 -12.164 1.00 93.88 213 VAL A C 1
ATOM 1650 O O . VAL A 1 213 ? -6.836 -7.934 -12.902 1.00 93.88 213 VAL A O 1
ATOM 1653 N N . TYR A 1 214 ? -4.904 -6.806 -12.562 1.00 95.94 214 TYR A N 1
ATOM 1654 C CA . TYR A 1 214 ? -4.387 -6.964 -13.915 1.00 95.94 214 TYR A CA 1
ATOM 1655 C C . TYR A 1 214 ? -4.215 -8.441 -14.291 1.00 95.94 214 TYR A C 1
ATOM 1657 O O . TYR A 1 214 ? -4.675 -8.874 -15.342 1.00 95.94 214 TYR A O 1
ATOM 1665 N N . LEU A 1 215 ? -3.607 -9.246 -13.417 1.00 96.75 215 LEU A N 1
ATOM 1666 C CA . LEU A 1 215 ? -3.347 -10.659 -13.689 1.00 96.75 215 LEU A CA 1
ATOM 1667 C C . LEU A 1 215 ? -4.631 -11.457 -13.941 1.00 96.75 215 LEU A C 1
ATOM 1669 O O . LEU A 1 215 ? -4.679 -12.272 -14.859 1.00 96.75 215 LEU A O 1
ATOM 1673 N N . VAL A 1 216 ? -5.687 -11.226 -13.163 1.00 93.31 216 VAL A N 1
ATOM 1674 C CA . VAL A 1 216 ? -6.960 -11.934 -13.366 1.00 93.31 216 VAL A CA 1
ATOM 1675 C C . VAL A 1 216 ? -7.630 -11.491 -14.665 1.00 93.31 216 VAL A C 1
ATOM 1677 O O . VAL A 1 216 ? -8.050 -12.343 -15.444 1.00 93.31 216 VAL A O 1
ATOM 1680 N N . ARG A 1 217 ? -7.731 -10.178 -14.910 1.00 92.00 217 ARG A N 1
ATOM 1681 C CA . ARG A 1 217 ? -8.505 -9.641 -16.042 1.00 92.00 217 ARG A CA 1
ATOM 1682 C C . ARG A 1 217 ? -7.792 -9.779 -17.384 1.00 92.00 217 ARG A C 1
ATOM 1684 O O . ARG A 1 217 ? -8.432 -10.140 -18.362 1.00 92.00 217 ARG A O 1
ATOM 1691 N N . GLU A 1 218 ? -6.479 -9.575 -17.405 1.00 95.31 218 GLU A N 1
ATOM 1692 C CA . GLU A 1 218 ? -5.692 -9.525 -18.643 1.00 95.31 218 GLU A CA 1
ATOM 1693 C C . GLU A 1 218 ? -4.907 -10.810 -18.910 1.00 95.31 218 GLU A C 1
ATOM 1695 O O . GLU A 1 218 ? -4.551 -11.094 -20.053 1.00 95.31 218 GLU A O 1
ATOM 1700 N N . LYS A 1 219 ? -4.604 -11.595 -17.868 1.00 95.50 219 LYS A N 1
ATOM 1701 C CA . LYS A 1 219 ? -3.811 -12.833 -17.988 1.00 95.50 219 LYS A CA 1
ATOM 1702 C C . LYS A 1 219 ? -4.580 -14.096 -17.603 1.00 95.50 219 LYS A C 1
ATOM 1704 O O . LYS A 1 219 ? -4.023 -15.185 -17.706 1.00 95.50 219 LYS A O 1
ATOM 1709 N N . GLY A 1 220 ? -5.839 -13.979 -17.169 1.00 93.62 220 GLY A N 1
ATOM 1710 C CA . GLY A 1 220 ? -6.650 -15.125 -16.750 1.00 93.62 220 GLY A CA 1
ATOM 1711 C C . GLY A 1 220 ? -6.084 -15.855 -15.529 1.00 93.62 220 GLY A C 1
ATOM 1712 O O . GLY A 1 220 ? -6.308 -17.055 -15.367 1.00 93.62 220 GLY A O 1
ATOM 1713 N N . ALA A 1 221 ? -5.312 -15.159 -14.686 1.00 93.44 221 ALA A N 1
ATOM 1714 C CA . ALA A 1 221 ? -4.706 -15.762 -13.509 1.00 93.44 221 ALA A CA 1
ATOM 1715 C C . ALA A 1 221 ? -5.778 -16.282 -12.546 1.00 93.44 221 ALA A C 1
ATOM 1717 O O . ALA A 1 221 ? -6.813 -15.653 -12.314 1.00 93.44 221 ALA A O 1
ATOM 1718 N N . ARG A 1 222 ? -5.506 -17.438 -11.937 1.00 90.44 222 ARG A N 1
ATOM 1719 C CA . ARG A 1 222 ? -6.407 -18.030 -10.951 1.00 90.44 222 ARG A CA 1
ATOM 1720 C C . ARG A 1 222 ? -6.489 -17.136 -9.716 1.00 90.44 222 ARG A C 1
ATOM 1722 O O . ARG A 1 222 ? -5.472 -16.856 -9.081 1.00 90.44 222 ARG A O 1
ATOM 1729 N N . LEU A 1 223 ? -7.708 -16.779 -9.325 1.00 85.31 223 LEU A N 1
ATOM 1730 C CA . LEU A 1 223 ? -7.965 -16.105 -8.059 1.00 85.31 223 LEU A CA 1
ATOM 1731 C C . LEU A 1 223 ? -7.836 -17.101 -6.898 1.00 85.31 223 LEU A C 1
ATOM 1733 O O . LEU A 1 223 ? -8.398 -18.202 -6.930 1.00 85.31 223 LEU A O 1
ATOM 1737 N N . ARG A 1 224 ? -7.055 -16.736 -5.883 1.00 84.94 224 ARG A N 1
ATOM 1738 C CA . ARG A 1 224 ? -6.889 -17.531 -4.667 1.00 84.94 224 ARG A CA 1
ATOM 1739 C C . ARG A 1 224 ? -8.067 -17.298 -3.712 1.00 84.94 224 ARG A C 1
ATOM 1741 O O . ARG A 1 224 ? -8.709 -16.251 -3.780 1.00 84.94 224 ARG A O 1
ATOM 1748 N N . PRO A 1 225 ? -8.310 -18.220 -2.763 1.00 74.56 225 PRO A N 1
ATOM 1749 C CA . PRO A 1 225 ? -9.368 -18.085 -1.753 1.00 74.56 225 PRO A CA 1
ATOM 1750 C C . PRO A 1 225 ? -9.324 -16.763 -0.956 1.00 74.56 225 PRO A C 1
ATOM 1752 O O . PRO A 1 225 ? -10.349 -16.205 -0.576 1.00 74.56 225 PRO A O 1
ATOM 1755 N N . ASP A 1 226 ? -8.129 -16.209 -0.735 1.00 72.44 226 ASP A N 1
ATOM 1756 C CA . ASP A 1 226 ? -7.929 -14.925 -0.049 1.00 72.44 226 ASP A CA 1
ATOM 1757 C C . ASP A 1 226 ? -8.255 -13.684 -0.911 1.00 72.44 226 ASP A C 1
ATOM 1759 O O . ASP A 1 226 ? -8.295 -12.572 -0.387 1.00 72.44 226 ASP A O 1
ATOM 1763 N N . GLY A 1 227 ? -8.560 -13.850 -2.202 1.00 79.38 227 GLY A N 1
ATOM 1764 C CA . GLY A 1 227 ? -8.931 -12.762 -3.114 1.00 79.38 227 GLY A CA 1
ATOM 1765 C C . GLY A 1 227 ? -7.757 -12.073 -3.785 1.00 79.38 227 GLY A C 1
ATOM 1766 O O . GLY A 1 227 ? -7.921 -10.979 -4.324 1.00 79.38 227 GLY A O 1
ATOM 1767 N N . ILE A 1 228 ? -6.593 -12.713 -3.775 1.00 88.44 228 ILE A N 1
ATOM 1768 C CA . ILE A 1 228 ? -5.404 -12.281 -4.502 1.00 88.44 228 ILE A CA 1
ATOM 1769 C C . ILE A 1 228 ? -5.153 -13.251 -5.659 1.00 88.44 228 ILE A C 1
ATOM 1771 O O . ILE A 1 228 ? -5.370 -14.455 -5.531 1.00 88.44 228 ILE A O 1
ATOM 1775 N N . ALA A 1 229 ? -4.738 -12.755 -6.819 1.00 92.38 229 ALA A N 1
ATOM 1776 C CA . ALA A 1 229 ? -4.326 -13.601 -7.929 1.00 92.38 229 ALA A CA 1
ATOM 1777 C C . ALA A 1 229 ? -3.153 -14.494 -7.503 1.00 92.38 229 ALA A C 1
ATOM 1779 O O . ALA A 1 229 ? -2.301 -14.085 -6.716 1.00 92.38 229 ALA A O 1
ATOM 1780 N N . SER A 1 230 ? -3.078 -15.712 -8.030 1.00 93.62 230 SER A N 1
ATOM 1781 C CA . SER A 1 230 ? -1.831 -16.468 -7.961 1.00 93.62 230 SER A CA 1
ATOM 1782 C C . SER A 1 230 ? -0.801 -15.832 -8.897 1.00 93.62 230 SER A C 1
ATOM 1784 O O . SER A 1 230 ? -1.106 -15.528 -10.049 1.00 93.62 230 SER A O 1
ATOM 1786 N N . PHE A 1 231 ? 0.418 -15.658 -8.394 1.00 96.75 231 PHE A N 1
ATOM 1787 C CA . PHE A 1 231 ? 1.594 -15.218 -9.145 1.00 96.75 231 PHE A CA 1
ATOM 1788 C C . PHE A 1 231 ? 2.456 -16.423 -9.570 1.00 96.75 231 PHE A C 1
ATOM 1790 O O . PHE A 1 231 ? 3.607 -16.257 -9.972 1.00 96.75 231 PHE A O 1
ATOM 1797 N N . ALA A 1 232 ? 1.914 -17.644 -9.467 1.00 96.06 232 ALA A N 1
ATOM 1798 C CA . ALA A 1 232 ? 2.604 -18.870 -9.845 1.00 96.06 232 ALA A CA 1
ATOM 1799 C C . ALA A 1 232 ? 3.103 -18.811 -11.293 1.00 96.06 232 ALA A C 1
ATOM 1801 O O . ALA A 1 232 ? 2.358 -18.470 -12.210 1.00 96.06 232 ALA A O 1
ATOM 1802 N N . GLY A 1 233 ? 4.370 -19.179 -11.487 1.00 95.56 233 GLY A N 1
ATOM 1803 C CA . GLY A 1 233 ? 5.022 -19.178 -12.798 1.00 95.56 233 GLY A CA 1
ATOM 1804 C C . GLY A 1 233 ? 5.522 -17.812 -13.269 1.00 95.56 233 GLY A C 1
ATOM 1805 O O . GLY A 1 233 ? 6.137 -17.759 -14.327 1.00 95.56 233 GLY A O 1
ATOM 1806 N N . LEU A 1 234 ? 5.303 -16.739 -12.500 1.00 97.56 234 LEU A N 1
ATOM 1807 C CA . LEU A 1 234 ? 5.812 -15.406 -12.818 1.00 97.56 234 LEU A CA 1
ATOM 1808 C C . LEU A 1 234 ? 7.120 -15.131 -12.074 1.00 97.56 234 LEU A C 1
ATOM 1810 O O . LEU A 1 234 ? 7.221 -15.352 -10.859 1.00 97.56 234 LEU A O 1
ATOM 1814 N N . GLU A 1 235 ? 8.103 -14.599 -12.797 1.00 98.06 235 GLU A N 1
ATOM 1815 C CA . GLU A 1 235 ? 9.294 -13.992 -12.213 1.00 98.06 235 GLU A CA 1
ATOM 1816 C C . GLU A 1 235 ? 8.976 -12.543 -11.820 1.00 98.06 235 GLU A C 1
ATOM 1818 O O . GLU A 1 235 ? 8.626 -11.708 -12.654 1.00 98.06 235 GLU A O 1
ATOM 1823 N N . VAL A 1 236 ? 9.085 -12.231 -10.530 1.00 98.19 236 VAL A N 1
ATOM 1824 C CA . VAL A 1 236 ? 8.702 -10.927 -9.980 1.00 98.19 236 VAL A CA 1
ATOM 1825 C C . VAL A 1 236 ? 9.911 -10.243 -9.361 1.00 98.19 236 VAL A C 1
ATOM 1827 O O . VAL A 1 236 ? 10.527 -10.767 -8.428 1.00 98.19 236 VAL A O 1
ATOM 1830 N N . LEU A 1 237 ? 10.230 -9.046 -9.846 1.00 97.94 237 LEU A N 1
ATOM 1831 C CA . LEU A 1 237 ? 11.284 -8.211 -9.287 1.00 97.94 237 LEU A CA 1
ATOM 1832 C C . LEU A 1 237 ? 10.698 -7.190 -8.311 1.00 97.94 237 LEU A C 1
ATOM 1834 O O . LEU A 1 237 ? 9.803 -6.427 -8.664 1.00 97.94 237 LEU A O 1
ATOM 1838 N N . VAL A 1 238 ? 11.262 -7.126 -7.105 1.00 97.00 238 VAL A N 1
ATOM 1839 C CA . VAL A 1 238 ? 11.023 -6.033 -6.155 1.00 97.00 238 VAL A CA 1
ATOM 1840 C C . VAL A 1 238 ? 12.271 -5.159 -6.142 1.00 97.00 238 VAL A C 1
ATOM 1842 O O . VAL A 1 238 ? 13.332 -5.617 -5.737 1.00 97.00 238 VAL A O 1
ATOM 1845 N N . ALA A 1 239 ? 12.178 -3.914 -6.600 1.00 94.38 239 ALA A N 1
ATOM 1846 C CA . ALA A 1 239 ? 13.284 -2.962 -6.550 1.00 94.38 239 ALA A CA 1
ATOM 1847 C C . ALA A 1 239 ? 13.084 -2.001 -5.383 1.00 94.38 239 ALA A C 1
ATOM 1849 O O . ALA A 1 239 ? 12.286 -1.073 -5.451 1.00 94.38 239 ALA A O 1
ATOM 1850 N N . GLY A 1 240 ? 13.809 -2.257 -4.302 1.00 91.69 240 GLY A N 1
ATOM 1851 C CA . GLY A 1 240 ? 13.728 -1.567 -3.025 1.00 91.69 240 GLY A CA 1
ATOM 1852 C C . GLY A 1 240 ? 13.708 -2.572 -1.876 1.00 91.69 240 GLY A C 1
ATOM 1853 O O . GLY A 1 240 ? 13.150 -3.660 -1.983 1.00 91.69 240 GLY A O 1
ATOM 1854 N N . ARG A 1 241 ? 14.326 -2.204 -0.750 1.00 91.50 241 ARG A N 1
ATOM 1855 C CA . ARG A 1 241 ? 14.376 -3.024 0.480 1.00 91.50 241 ARG A CA 1
ATOM 1856 C C . ARG A 1 241 ? 14.023 -2.238 1.739 1.00 91.50 241 ARG A C 1
ATOM 1858 O O . ARG A 1 241 ? 14.535 -2.507 2.820 1.00 91.50 241 ARG A O 1
ATOM 1865 N N . SER A 1 242 ? 13.240 -1.173 1.582 1.00 90.56 242 SER A N 1
ATOM 1866 C CA . SER A 1 242 ? 12.799 -0.382 2.726 1.00 90.56 242 SER A CA 1
ATOM 1867 C C . SER A 1 242 ? 11.935 -1.239 3.654 1.00 90.56 242 SER A C 1
ATOM 1869 O O . SER A 1 242 ? 11.178 -2.094 3.192 1.00 90.56 242 SER A O 1
ATOM 1871 N N . ASN A 1 243 ? 12.005 -0.962 4.957 1.00 88.44 243 ASN A N 1
ATOM 1872 C CA . ASN A 1 243 ? 11.205 -1.670 5.963 1.00 88.44 243 ASN A CA 1
ATOM 1873 C C . ASN A 1 243 ? 9.691 -1.449 5.782 1.00 88.44 243 ASN A C 1
ATOM 1875 O O . ASN A 1 243 ? 8.901 -2.215 6.317 1.00 88.44 243 ASN A O 1
ATOM 1879 N N . ILE A 1 244 ? 9.295 -0.407 5.041 1.00 88.50 244 ILE A N 1
ATOM 1880 C CA . ILE A 1 244 ? 7.898 0.020 4.881 1.00 88.50 244 ILE A CA 1
ATOM 1881 C C . ILE A 1 244 ? 7.264 -0.407 3.546 1.00 88.50 244 ILE A C 1
ATOM 1883 O O . ILE A 1 244 ? 6.041 -0.455 3.446 1.00 88.50 244 ILE A O 1
ATOM 1887 N N . VAL A 1 245 ? 8.066 -0.715 2.513 1.00 93.31 245 VAL A N 1
ATOM 1888 C CA . VAL A 1 245 ? 7.550 -1.170 1.208 1.00 93.31 245 VAL A CA 1
ATOM 1889 C C . VAL A 1 245 ? 8.258 -2.433 0.727 1.00 93.31 245 VAL A C 1
ATOM 1891 O O . VAL A 1 245 ? 7.629 -3.485 0.647 1.00 93.31 245 VAL A O 1
ATOM 1894 N N . GLY A 1 246 ? 9.553 -2.347 0.419 1.00 94.00 246 GLY A N 1
ATOM 1895 C CA . GLY A 1 246 ? 10.263 -3.407 -0.305 1.00 94.00 246 GLY A CA 1
ATOM 1896 C C . GLY A 1 246 ? 10.340 -4.737 0.446 1.00 94.00 246 GLY A C 1
ATOM 1897 O O . GLY A 1 246 ? 9.991 -5.781 -0.102 1.00 94.00 246 GLY A O 1
ATOM 1898 N N . GLU A 1 247 ? 10.738 -4.700 1.720 1.00 92.81 247 GLU A N 1
ATOM 1899 C CA . GLU A 1 247 ? 10.861 -5.906 2.549 1.00 92.81 247 GLU A CA 1
ATOM 1900 C C . GLU A 1 247 ? 9.492 -6.583 2.802 1.00 92.81 247 GLU A C 1
ATOM 1902 O O . GLU A 1 247 ? 9.354 -7.785 2.542 1.00 92.81 247 GLU A O 1
ATOM 1907 N N . PRO A 1 248 ? 8.435 -5.857 3.218 1.00 93.38 248 PRO A N 1
ATOM 1908 C CA . PRO A 1 248 ? 7.080 -6.402 3.253 1.00 93.38 248 PRO A CA 1
ATOM 1909 C C . PRO A 1 248 ? 6.597 -7.004 1.923 1.00 93.38 248 PRO A C 1
ATOM 1911 O O . PRO A 1 248 ? 6.048 -8.106 1.904 1.00 93.38 248 PRO A O 1
ATOM 1914 N N . LEU A 1 249 ? 6.801 -6.300 0.804 1.00 95.44 249 LEU A N 1
ATOM 1915 C CA . LEU A 1 249 ? 6.308 -6.711 -0.510 1.00 95.44 249 LEU A CA 1
ATOM 1916 C C . LEU A 1 249 ? 6.972 -8.003 -0.985 1.00 95.44 249 LEU A C 1
ATOM 1918 O O . LEU A 1 249 ? 6.284 -8.919 -1.435 1.00 95.44 249 LEU A O 1
ATOM 1922 N N . PHE A 1 250 ? 8.291 -8.110 -0.817 1.00 94.12 250 PHE A N 1
ATOM 1923 C CA . PHE A 1 250 ? 9.032 -9.336 -1.102 1.00 94.12 250 PHE A CA 1
ATOM 1924 C C . PHE A 1 250 ? 8.459 -10.531 -0.325 1.00 94.12 250 PHE A C 1
ATOM 1926 O O . PHE A 1 250 ? 8.231 -11.607 -0.885 1.00 94.12 250 PHE A O 1
ATOM 1933 N N . ASN A 1 251 ? 8.156 -10.323 0.960 1.00 91.06 251 ASN A N 1
ATOM 1934 C CA . ASN A 1 251 ? 7.588 -11.352 1.820 1.00 91.06 251 ASN A CA 1
ATOM 1935 C C . ASN A 1 251 ? 6.127 -11.702 1.495 1.00 91.06 251 ASN A C 1
ATOM 1937 O O . ASN A 1 251 ? 5.729 -12.843 1.717 1.00 91.06 251 ASN A O 1
ATOM 1941 N N . LEU A 1 252 ? 5.334 -10.775 0.955 1.00 91.44 252 LEU A N 1
ATOM 1942 C CA . LEU A 1 252 ? 3.980 -11.060 0.472 1.00 91.44 252 LEU A CA 1
ATOM 1943 C C . LEU A 1 252 ? 4.002 -11.883 -0.819 1.00 91.44 252 LEU A C 1
ATOM 1945 O O . LEU A 1 252 ? 3.327 -12.905 -0.914 1.00 91.44 252 LEU A O 1
ATOM 1949 N N . LEU A 1 253 ? 4.817 -11.488 -1.797 1.00 94.00 253 LEU A N 1
ATOM 1950 C CA . LEU A 1 253 ? 4.842 -12.116 -3.121 1.00 94.00 253 LEU A CA 1
ATOM 1951 C C . LEU A 1 253 ? 5.225 -13.601 -3.065 1.00 94.00 253 LEU A C 1
ATOM 1953 O O . LEU A 1 253 ? 4.574 -14.417 -3.717 1.00 94.00 253 LEU A O 1
ATOM 1957 N N . LYS A 1 254 ? 6.181 -13.988 -2.204 1.00 88.88 254 LYS A N 1
ATOM 1958 C CA . LYS A 1 254 ? 6.506 -15.412 -1.969 1.00 88.88 254 LYS A CA 1
ATOM 1959 C C . LYS A 1 254 ? 5.307 -16.231 -1.459 1.00 88.88 254 LYS A C 1
ATOM 1961 O O . LYS A 1 254 ? 5.271 -17.444 -1.630 1.00 88.88 254 LYS A O 1
ATOM 1966 N N . ARG A 1 255 ? 4.335 -15.600 -0.783 1.00 88.19 255 ARG A N 1
ATOM 1967 C CA . ARG A 1 255 ? 3.119 -16.260 -0.265 1.00 88.19 255 ARG A CA 1
ATOM 1968 C C . ARG A 1 255 ? 2.031 -16.381 -1.323 1.00 88.19 255 ARG A C 1
ATOM 1970 O O . ARG A 1 255 ? 1.146 -17.224 -1.175 1.00 88.19 255 ARG A O 1
ATOM 1977 N N . PHE A 1 256 ? 2.112 -15.561 -2.364 1.00 91.19 256 PHE A N 1
ATOM 1978 C CA . PHE A 1 256 ? 1.229 -15.589 -3.523 1.00 91.19 256 PHE A CA 1
ATOM 1979 C C . PHE A 1 256 ? 1.829 -16.376 -4.690 1.00 91.19 256 PHE A C 1
ATOM 1981 O O . PHE A 1 256 ? 1.406 -16.200 -5.825 1.00 91.19 256 PHE A O 1
ATOM 1988 N N . ASP A 1 257 ? 2.764 -17.285 -4.395 1.00 91.75 257 ASP A N 1
ATOM 1989 C CA . ASP A 1 257 ? 3.341 -18.258 -5.328 1.00 91.75 257 ASP A CA 1
ATOM 1990 C C . ASP A 1 257 ? 4.317 -17.663 -6.369 1.00 91.75 257 ASP A C 1
ATOM 1992 O O . ASP A 1 257 ? 4.735 -18.365 -7.289 1.00 91.75 257 ASP A O 1
ATOM 1996 N N . ALA A 1 258 ? 4.720 -16.394 -6.220 1.00 95.56 258 ALA A N 1
ATOM 1997 C CA . ALA A 1 258 ? 5.675 -15.747 -7.123 1.00 95.56 258 ALA A CA 1
ATOM 1998 C C . ALA A 1 258 ? 7.091 -16.336 -7.002 1.00 95.56 258 ALA A C 1
ATOM 2000 O O . ALA A 1 258 ? 7.572 -16.598 -5.894 1.00 95.56 258 ALA A O 1
ATOM 2001 N N . THR A 1 259 ? 7.812 -16.417 -8.126 1.00 96.06 259 THR A N 1
ATOM 2002 C CA . THR A 1 259 ? 9.275 -16.566 -8.111 1.00 96.06 259 THR A CA 1
ATOM 2003 C C . THR A 1 259 ? 9.890 -15.182 -7.953 1.00 96.06 259 THR A C 1
ATOM 2005 O O . THR A 1 259 ? 9.951 -14.406 -8.903 1.00 96.06 259 THR A O 1
ATOM 2008 N N . THR A 1 260 ? 10.315 -14.826 -6.742 1.00 93.69 260 THR A N 1
ATOM 2009 C CA . THR A 1 260 ? 10.858 -13.489 -6.477 1.00 93.69 260 THR A CA 1
ATOM 2010 C C . THR A 1 260 ? 12.350 -13.415 -6.826 1.00 93.69 260 THR A C 1
ATOM 2012 O O . THR A 1 260 ? 13.167 -14.146 -6.271 1.00 93.69 260 THR A O 1
ATOM 2015 N N . LEU A 1 261 ? 12.740 -12.492 -7.711 1.00 88.88 261 LEU A N 1
ATOM 2016 C CA . LEU A 1 261 ? 14.129 -12.314 -8.180 1.00 88.88 261 LEU A CA 1
ATOM 2017 C C . LEU A 1 261 ? 15.058 -11.603 -7.164 1.00 88.88 261 LEU A C 1
ATOM 2019 O O . LEU A 1 261 ? 16.193 -11.257 -7.483 1.00 88.88 261 LEU A O 1
ATOM 2023 N N . GLY A 1 262 ? 14.599 -11.435 -5.919 1.00 68.31 262 GLY A N 1
ATOM 2024 C CA . GLY A 1 262 ? 15.302 -10.754 -4.825 1.00 68.31 262 GLY A CA 1
ATOM 2025 C C . GLY A 1 262 ? 14.930 -9.272 -4.713 1.00 68.31 262 GLY A C 1
ATOM 2026 O O . GLY A 1 262 ? 14.523 -8.673 -5.711 1.00 68.31 262 GLY A O 1
ATOM 2027 N N . PRO A 1 263 ? 15.054 -8.651 -3.521 1.00 76.19 263 PRO A N 1
ATOM 2028 C CA . PRO A 1 263 ? 14.972 -7.206 -3.441 1.00 76.19 263 PRO A CA 1
ATOM 2029 C C . PRO A 1 263 ? 16.215 -6.632 -4.126 1.00 76.19 263 PRO A C 1
ATOM 2031 O O . PRO A 1 263 ? 17.312 -6.633 -3.562 1.00 76.19 263 PRO A O 1
ATOM 2034 N N . LEU A 1 264 ? 16.065 -6.152 -5.358 1.00 90.50 264 LEU A N 1
ATOM 2035 C CA . LEU A 1 264 ? 17.078 -5.310 -5.973 1.00 90.50 264 LEU A CA 1
ATOM 2036 C C . LEU A 1 264 ? 17.227 -4.067 -5.095 1.00 90.50 264 LEU A C 1
ATOM 2038 O O . LEU A 1 264 ? 16.249 -3.449 -4.688 1.00 90.50 264 LEU A O 1
ATOM 2042 N N . HIS A 1 265 ? 18.458 -3.694 -4.777 1.00 89.12 265 HIS A N 1
ATOM 2043 C CA . HIS A 1 265 ? 18.754 -2.518 -3.971 1.00 89.12 265 HIS A CA 1
ATOM 2044 C C . HIS A 1 265 ? 20.046 -1.863 -4.449 1.00 89.12 265 HIS A C 1
ATOM 2046 O O . HIS A 1 265 ? 20.790 -2.435 -5.234 1.00 89.12 265 HIS A O 1
ATOM 2052 N N . THR A 1 266 ? 20.391 -0.699 -3.897 1.00 84.50 266 THR A N 1
ATOM 2053 C CA . THR A 1 266 ? 21.546 0.139 -4.301 1.00 84.50 266 THR A CA 1
ATOM 2054 C C . THR A 1 266 ? 22.933 -0.520 -4.193 1.00 84.50 266 THR A C 1
ATOM 2056 O O . THR A 1 266 ? 23.939 0.075 -4.569 1.00 84.50 266 THR A O 1
ATOM 2059 N N . ARG A 1 267 ? 22.992 -1.747 -3.673 1.00 82.69 267 ARG A N 1
ATOM 2060 C CA . ARG A 1 267 ? 24.200 -2.577 -3.505 1.00 82.69 267 ARG A CA 1
ATOM 2061 C C . ARG A 1 267 ? 24.094 -3.934 -4.209 1.00 82.69 267 ARG A C 1
ATOM 2063 O O . ARG A 1 267 ? 24.972 -4.771 -4.038 1.00 82.69 267 ARG A O 1
ATOM 2070 N N . THR A 1 268 ? 23.006 -4.199 -4.929 1.00 87.38 268 THR A N 1
ATOM 2071 C CA . THR A 1 268 ? 22.848 -5.463 -5.649 1.00 87.38 268 THR A CA 1
ATOM 2072 C C . THR A 1 268 ? 23.924 -5.522 -6.735 1.00 87.38 268 THR A C 1
ATOM 2074 O O . THR A 1 268 ? 24.190 -4.534 -7.415 1.00 87.38 268 THR A O 1
ATOM 2077 N N . GLY A 1 269 ? 24.616 -6.655 -6.826 1.00 79.88 269 GLY A N 1
ATOM 2078 C CA . GLY A 1 269 ? 25.709 -6.839 -7.774 1.00 79.88 269 GLY A CA 1
ATOM 2079 C C . GLY A 1 269 ? 27.057 -6.208 -7.410 1.00 79.88 269 GLY A C 1
ATOM 2080 O O . GLY A 1 269 ? 27.945 -6.216 -8.253 1.00 79.88 269 GLY A O 1
ATOM 2081 N N . SER A 1 270 ? 27.264 -5.689 -6.191 1.00 74.06 270 SER A N 1
ATOM 2082 C CA . SER A 1 270 ? 28.585 -5.178 -5.792 1.00 74.06 270 SER A CA 1
ATOM 2083 C C . SER A 1 270 ? 28.922 -5.357 -4.304 1.00 74.06 270 SER A C 1
ATOM 2085 O O . SER A 1 270 ? 28.058 -5.349 -3.427 1.00 74.06 270 SER A O 1
ATOM 2087 N N . GLY A 1 271 ? 30.223 -5.462 -3.995 1.00 64.75 271 GLY A N 1
ATOM 2088 C CA . GLY A 1 271 ? 30.748 -5.348 -2.624 1.00 64.75 271 GLY A CA 1
ATOM 2089 C C . GLY A 1 271 ? 30.796 -3.900 -2.099 1.00 64.75 271 GLY A C 1
ATOM 2090 O O . GLY A 1 271 ? 30.965 -3.685 -0.899 1.00 64.75 271 GLY A O 1
ATOM 2091 N N . GLY A 1 272 ? 30.600 -2.899 -2.971 1.00 60.25 272 GLY A N 1
ATOM 2092 C CA . GLY A 1 272 ? 30.663 -1.464 -2.668 1.00 60.25 272 GLY A CA 1
ATOM 2093 C C . GLY A 1 272 ? 30.501 -0.574 -3.913 1.00 60.25 272 GLY A C 1
ATOM 2094 O O . GLY A 1 272 ? 30.231 -1.065 -5.005 1.00 60.25 272 GLY A O 1
ATOM 2095 N N . ASN A 1 273 ? 30.691 0.742 -3.762 1.00 61.44 273 ASN A N 1
ATOM 2096 C CA . ASN A 1 273 ? 30.429 1.761 -4.801 1.00 61.44 273 ASN A CA 1
ATOM 2097 C C . ASN A 1 273 ? 31.399 1.754 -6.007 1.00 61.44 273 ASN A C 1
ATOM 2099 O O . ASN A 1 273 ? 31.272 2.609 -6.883 1.00 61.44 273 ASN A O 1
ATOM 2103 N N . ALA A 1 274 ? 32.389 0.858 -6.035 1.00 68.00 274 ALA A N 1
ATOM 2104 C CA . ALA A 1 274 ? 33.477 0.897 -7.014 1.00 68.00 274 ALA A CA 1
ATOM 2105 C C . ALA A 1 274 ? 33.154 0.180 -8.338 1.00 68.00 274 ALA A C 1
ATOM 2107 O O . ALA A 1 274 ? 33.633 0.612 -9.381 1.00 68.00 274 ALA A O 1
ATOM 2108 N N . ASP A 1 275 ? 32.326 -0.870 -8.319 1.00 81.44 275 ASP A N 1
ATOM 2109 C CA . ASP A 1 275 ? 32.018 -1.668 -9.515 1.00 81.44 275 ASP A CA 1
ATOM 2110 C C . ASP A 1 275 ? 30.611 -1.366 -10.050 1.00 81.44 275 ASP A C 1
ATOM 2112 O O . ASP A 1 275 ? 29.650 -2.112 -9.841 1.00 81.44 275 ASP A O 1
ATOM 2116 N N . LYS A 1 276 ? 30.489 -0.205 -10.703 1.00 79.88 276 LYS A N 1
ATOM 2117 C CA . LYS A 1 276 ? 29.229 0.252 -11.308 1.00 79.88 276 LYS A CA 1
ATOM 2118 C C . LYS A 1 276 ? 28.818 -0.579 -12.521 1.00 79.88 276 LYS A C 1
ATOM 2120 O O . LYS A 1 276 ? 27.625 -0.695 -12.779 1.00 79.88 276 LYS A O 1
ATOM 2125 N N . GLU A 1 277 ? 29.777 -1.156 -13.240 1.00 84.44 277 GLU A N 1
ATOM 2126 C CA . GLU A 1 277 ? 29.493 -1.928 -14.450 1.00 84.44 277 GLU A CA 1
ATOM 2127 C C . GLU A 1 277 ? 28.855 -3.274 -14.106 1.00 84.44 277 GLU A C 1
ATOM 2129 O O . GLU A 1 277 ? 27.786 -3.602 -14.623 1.00 84.44 277 GLU A O 1
ATOM 2134 N N . THR A 1 278 ? 29.425 -4.017 -13.151 1.00 85.38 278 THR A N 1
ATOM 2135 C CA . THR A 1 278 ? 28.807 -5.258 -12.662 1.00 85.38 278 THR A CA 1
ATOM 2136 C C . THR A 1 278 ? 27.442 -4.987 -12.039 1.00 85.38 278 THR A C 1
ATOM 2138 O O . THR A 1 278 ? 26.487 -5.723 -12.298 1.00 85.38 278 THR A O 1
ATOM 2141 N N . GLN A 1 279 ? 27.324 -3.906 -11.263 1.00 86.12 279 GLN A N 1
ATOM 2142 C CA . GLN A 1 279 ? 26.050 -3.477 -10.696 1.00 86.12 279 GLN A CA 1
ATOM 2143 C C . GLN A 1 279 ? 25.004 -3.220 -11.793 1.00 86.12 279 GLN A C 1
ATOM 2145 O O . GLN A 1 279 ? 23.911 -3.784 -11.733 1.00 86.12 279 GLN A O 1
ATOM 2150 N N . ARG A 1 280 ? 25.344 -2.433 -12.821 1.00 86.25 280 ARG A N 1
ATOM 2151 C CA . ARG A 1 280 ? 24.445 -2.136 -13.943 1.00 86.25 280 ARG A CA 1
ATOM 2152 C C . ARG A 1 280 ? 24.052 -3.402 -14.700 1.00 86.25 280 ARG A C 1
ATOM 2154 O O . ARG A 1 280 ? 22.867 -3.600 -14.958 1.00 86.25 280 ARG A O 1
ATOM 2161 N N . ARG A 1 281 ? 25.012 -4.283 -14.998 1.00 89.69 281 ARG A N 1
ATOM 2162 C CA . ARG A 1 281 ? 24.755 -5.569 -15.661 1.00 89.69 281 ARG A CA 1
ATOM 2163 C C . ARG A 1 281 ? 23.738 -6.406 -14.887 1.00 89.69 281 ARG A C 1
ATOM 2165 O O . ARG A 1 281 ? 22.780 -6.885 -15.480 1.00 89.69 281 ARG A O 1
ATOM 2172 N N . ILE A 1 282 ? 23.919 -6.550 -13.573 1.00 91.06 282 ILE A N 1
ATOM 2173 C CA . ILE A 1 282 ? 23.018 -7.348 -12.729 1.00 91.06 282 ILE A CA 1
ATOM 2174 C C . ILE A 1 282 ? 21.640 -6.690 -12.615 1.00 91.06 282 ILE A C 1
ATOM 2176 O O . ILE A 1 282 ? 20.629 -7.388 -12.634 1.00 91.06 282 ILE A O 1
ATOM 2180 N N . TYR A 1 283 ? 21.567 -5.358 -12.539 1.00 91.94 283 TYR A N 1
ATOM 2181 C CA . TYR A 1 283 ? 20.280 -4.659 -12.552 1.00 91.94 283 TYR A CA 1
ATOM 2182 C C . TYR A 1 283 ? 19.510 -4.920 -13.845 1.00 91.94 283 TYR A C 1
ATOM 2184 O O . TYR A 1 283 ? 18.321 -5.226 -13.777 1.00 91.94 283 TYR A O 1
ATOM 2192 N N . ILE A 1 284 ? 20.178 -4.831 -14.999 1.00 93.00 284 ILE A N 1
ATOM 2193 C CA . ILE A 1 284 ? 19.577 -5.125 -16.306 1.00 93.00 284 ILE A CA 1
ATOM 2194 C C . ILE A 1 284 ? 19.128 -6.587 -16.361 1.00 93.00 284 ILE A C 1
ATOM 2196 O O . ILE A 1 284 ? 17.970 -6.843 -16.666 1.00 93.00 284 ILE A O 1
ATOM 2200 N N . GLU A 1 285 ? 19.998 -7.534 -16.000 1.00 93.81 285 GLU A N 1
ATOM 2201 C CA . GLU A 1 285 ? 19.694 -8.970 -16.035 1.00 93.81 285 GLU A CA 1
ATOM 2202 C C . GLU A 1 285 ? 18.449 -9.319 -15.206 1.00 93.81 285 GLU A C 1
ATOM 2204 O O . GLU A 1 285 ? 17.534 -9.978 -15.699 1.00 93.81 285 GLU A O 1
ATOM 2209 N N . LEU A 1 286 ? 18.381 -8.850 -13.956 1.00 95.12 286 LEU A N 1
ATOM 2210 C CA . LEU A 1 286 ? 17.236 -9.118 -13.085 1.00 95.12 286 LEU A CA 1
ATOM 2211 C C . LEU A 1 286 ? 15.959 -8.434 -13.595 1.00 95.12 286 LEU A C 1
ATOM 2213 O O . LEU A 1 286 ? 14.883 -9.026 -13.541 1.00 95.12 286 LEU A O 1
ATOM 2217 N N . SER A 1 287 ? 16.070 -7.206 -14.107 1.00 95.69 287 SER A N 1
ATOM 2218 C CA . SER A 1 287 ? 14.916 -6.434 -14.591 1.00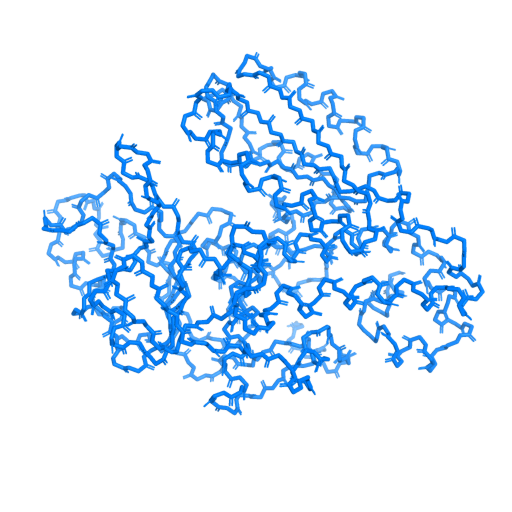 95.69 287 SER A CA 1
ATOM 2219 C C . SER A 1 287 ? 14.343 -6.986 -15.900 1.00 95.69 287 SER A C 1
ATOM 2221 O O . SER A 1 287 ? 13.126 -7.012 -16.067 1.00 95.69 287 SER A O 1
ATOM 2223 N N . GLN A 1 288 ? 15.191 -7.498 -16.798 1.00 96.50 288 GLN A N 1
ATOM 2224 C CA . GLN A 1 288 ? 14.772 -8.076 -18.081 1.00 96.50 288 GLN A CA 1
ATOM 2225 C C . GLN A 1 288 ? 14.166 -9.478 -17.952 1.00 96.50 288 GLN A C 1
ATOM 2227 O O . GLN A 1 288 ? 13.478 -9.942 -18.861 1.00 96.50 288 GLN A O 1
ATOM 2232 N N . ARG A 1 289 ? 14.413 -10.171 -16.840 1.00 96.94 289 ARG A N 1
ATOM 2233 C CA . ARG A 1 289 ? 13.766 -11.455 -16.540 1.00 96.94 289 ARG A CA 1
ATOM 2234 C C . ARG A 1 289 ? 12.340 -11.273 -16.030 1.00 96.94 289 ARG A C 1
ATOM 2236 O O . ARG A 1 289 ? 11.455 -12.047 -16.388 1.00 96.94 289 ARG A O 1
ATOM 2243 N N . ALA A 1 290 ? 12.120 -10.217 -15.250 1.00 98.12 290 ALA A N 1
ATOM 2244 C CA . ALA A 1 290 ? 10.881 -9.979 -14.529 1.00 98.12 290 ALA A CA 1
ATOM 2245 C C . ALA A 1 290 ? 9.656 -9.831 -15.451 1.00 98.12 290 ALA A C 1
ATOM 2247 O O . ALA A 1 290 ? 9.579 -8.927 -16.283 1.00 98.12 290 ALA A O 1
ATOM 2248 N N . ASP A 1 291 ? 8.655 -10.685 -15.240 1.00 98.44 291 ASP A N 1
ATOM 2249 C CA . ASP A 1 291 ? 7.306 -10.526 -15.789 1.00 98.44 291 ASP A CA 1
ATOM 2250 C C . ASP A 1 291 ? 6.570 -9.364 -15.116 1.00 98.44 291 ASP A C 1
ATOM 2252 O O . ASP A 1 291 ? 5.753 -8.687 -15.741 1.00 98.44 291 ASP A O 1
ATOM 2256 N N . ILE A 1 292 ? 6.873 -9.127 -13.834 1.00 98.56 292 ILE A N 1
ATOM 2257 C CA . ILE A 1 292 ? 6.338 -8.014 -13.053 1.00 98.56 292 ILE A CA 1
ATOM 2258 C C . ILE A 1 292 ? 7.476 -7.300 -12.330 1.00 98.56 292 ILE A C 1
ATOM 2260 O O . ILE A 1 292 ? 8.233 -7.916 -11.578 1.00 98.56 292 ILE A O 1
ATOM 2264 N N . VAL A 1 293 ? 7.547 -5.985 -12.503 1.00 98.19 293 VAL A N 1
ATOM 2265 C CA . VAL A 1 293 ? 8.469 -5.099 -11.796 1.00 98.19 293 VAL A CA 1
ATOM 2266 C C . VAL A 1 293 ? 7.691 -4.266 -10.785 1.00 98.19 293 VAL A C 1
ATOM 2268 O O . VAL A 1 293 ? 6.828 -3.469 -11.148 1.00 98.19 293 VAL A O 1
ATOM 2271 N N . PHE A 1 294 ? 8.029 -4.420 -9.510 1.00 97.75 294 PHE A N 1
ATOM 2272 C CA . PHE A 1 294 ? 7.563 -3.561 -8.431 1.00 97.75 294 PHE A CA 1
ATOM 2273 C C . PHE A 1 294 ? 8.649 -2.537 -8.067 1.00 97.75 294 PHE A C 1
ATOM 2275 O O . PHE A 1 294 ? 9.674 -2.895 -7.483 1.00 97.75 294 PHE A O 1
ATOM 2282 N N . GLY A 1 295 ? 8.426 -1.266 -8.407 1.00 94.81 295 GLY A N 1
ATOM 2283 C CA . GLY A 1 295 ? 9.327 -0.148 -8.108 1.00 94.81 295 GLY A CA 1
ATOM 2284 C C . GLY A 1 295 ? 9.037 0.479 -6.743 1.00 94.81 295 GLY A C 1
ATOM 2285 O O . GLY A 1 295 ? 7.907 0.879 -6.465 1.00 94.81 295 GLY A O 1
ATOM 2286 N N . CYS A 1 296 ? 10.042 0.533 -5.870 1.00 93.00 296 CYS A N 1
ATOM 2287 C CA . CYS A 1 296 ? 9.980 1.182 -4.557 1.00 93.00 296 CYS A CA 1
ATOM 2288 C C . CYS A 1 296 ? 11.368 1.657 -4.068 1.00 93.00 296 CYS A C 1
ATOM 2290 O O . CYS A 1 296 ? 11.678 1.606 -2.872 1.00 93.00 296 CYS A O 1
ATOM 2292 N N . MET A 1 297 ? 12.222 2.106 -4.993 1.00 88.12 297 MET A N 1
ATOM 2293 C CA . MET A 1 297 ? 13.569 2.609 -4.711 1.00 88.12 297 MET A CA 1
ATOM 2294 C C . MET A 1 297 ? 13.572 4.046 -4.176 1.00 88.12 297 MET A C 1
ATOM 2296 O O . MET A 1 297 ? 14.470 4.382 -3.401 1.00 88.12 297 MET A O 1
ATOM 2300 N N . GLY A 1 298 ? 12.606 4.890 -4.567 1.00 80.31 298 GLY A N 1
ATOM 2301 C CA . GLY A 1 298 ? 12.540 6.303 -4.165 1.00 80.31 298 GLY A CA 1
ATOM 2302 C C . GLY A 1 298 ? 13.783 7.092 -4.588 1.00 80.31 298 GLY A C 1
ATOM 2303 O O . GLY A 1 298 ? 14.409 7.783 -3.780 1.00 80.31 298 GLY A O 1
ATOM 2304 N N . PHE A 1 299 ? 14.216 6.907 -5.835 1.00 64.62 299 PHE A N 1
ATOM 2305 C CA . PHE A 1 299 ? 15.571 7.239 -6.265 1.00 64.62 299 PHE A CA 1
ATOM 2306 C C . PHE A 1 299 ? 15.822 8.755 -6.378 1.00 64.62 299 PHE A C 1
ATOM 2308 O O . PHE A 1 299 ? 15.336 9.400 -7.296 1.00 64.62 299 PHE A O 1
ATOM 2315 N N . HIS A 1 300 ? 16.604 9.334 -5.456 1.00 58.81 300 HIS A N 1
ATOM 2316 C CA . HIS A 1 300 ? 17.077 10.729 -5.555 1.00 58.81 300 HIS A CA 1
ATOM 2317 C C . HIS A 1 300 ? 18.593 10.928 -5.291 1.00 58.81 300 HIS A C 1
ATOM 2319 O O . HIS A 1 300 ? 19.173 11.823 -5.906 1.00 58.81 300 HIS A O 1
ATOM 2325 N N . PRO A 1 301 ? 19.306 10.150 -4.440 1.00 52.50 301 PRO A N 1
ATOM 2326 C CA . PRO A 1 301 ? 20.733 10.429 -4.199 1.00 52.50 301 PRO A CA 1
ATOM 2327 C C . PRO A 1 301 ? 21.737 9.481 -4.878 1.00 52.50 301 PRO A C 1
ATOM 2329 O O . PRO A 1 301 ? 22.926 9.793 -4.916 1.00 52.50 301 PRO A O 1
ATOM 2332 N N . TYR A 1 302 ? 21.320 8.338 -5.422 1.00 56.25 302 TYR A N 1
ATOM 2333 C CA . TYR A 1 302 ? 22.258 7.326 -5.912 1.00 56.25 302 TYR A CA 1
ATOM 2334 C C . TYR A 1 302 ? 22.356 7.366 -7.427 1.00 56.25 302 TYR A C 1
ATOM 2336 O O . TYR A 1 302 ? 21.702 6.568 -8.049 1.00 56.25 302 TYR A O 1
ATOM 2344 N N . LYS A 1 303 ? 23.156 8.228 -8.064 1.00 61.81 303 LYS A N 1
ATOM 2345 C CA . LYS A 1 303 ? 23.342 8.158 -9.532 1.00 61.81 303 LYS A CA 1
ATOM 2346 C C . LYS A 1 303 ? 24.004 6.834 -9.960 1.00 61.81 303 LYS A C 1
ATOM 2348 O O . LYS A 1 303 ? 25.230 6.751 -10.079 1.00 61.81 303 LYS A O 1
ATOM 2353 N N . VAL A 1 304 ? 23.188 5.794 -10.126 1.00 66.94 304 VAL A N 1
ATOM 2354 C CA . VAL A 1 304 ? 23.550 4.511 -10.742 1.00 66.94 304 VAL A CA 1
ATOM 2355 C C . VAL A 1 304 ? 23.779 4.762 -12.223 1.00 66.94 304 VAL A C 1
ATOM 2357 O O . VAL A 1 304 ? 24.833 4.411 -12.746 1.00 66.94 304 VAL A O 1
ATOM 2360 N N . HIS A 1 305 ? 22.834 5.457 -12.856 1.00 74.50 305 HIS A N 1
ATOM 2361 C CA . HIS A 1 305 ? 22.951 5.898 -14.235 1.00 74.50 305 HIS A CA 1
ATOM 2362 C C . HIS A 1 305 ? 23.570 7.301 -14.288 1.00 74.50 305 HIS A C 1
ATOM 2364 O O . HIS A 1 305 ? 23.184 8.169 -13.497 1.00 74.50 305 HIS A O 1
ATOM 2370 N N . PRO A 1 306 ? 24.548 7.546 -15.176 1.00 72.50 306 PRO A N 1
ATOM 2371 C CA . PRO A 1 306 ? 25.147 8.871 -15.333 1.00 72.50 306 PRO A CA 1
ATOM 2372 C C . PRO A 1 306 ? 24.173 9.882 -15.956 1.00 72.50 306 PRO A C 1
ATOM 2374 O O . PRO A 1 306 ? 24.214 11.061 -15.594 1.00 72.50 306 PRO A O 1
ATOM 2377 N N . ASP A 1 307 ? 23.267 9.399 -16.811 1.00 77.81 307 ASP A N 1
ATOM 2378 C CA . ASP A 1 307 ? 22.519 10.232 -17.760 1.00 77.81 307 ASP A CA 1
ATOM 2379 C C . ASP A 1 307 ? 21.020 10.348 -17.447 1.00 77.81 307 ASP A C 1
ATOM 2381 O O . ASP A 1 307 ? 20.302 11.078 -18.126 1.00 77.81 307 ASP A O 1
ATOM 2385 N N . THR A 1 308 ? 20.529 9.659 -16.412 1.00 80.12 308 THR A N 1
ATOM 2386 C CA . THR A 1 308 ? 19.117 9.715 -16.012 1.00 80.12 308 THR A CA 1
ATOM 2387 C C . THR A 1 308 ? 18.947 9.763 -14.495 1.00 80.12 308 THR A C 1
ATOM 2389 O O . THR A 1 308 ? 19.790 9.294 -13.727 1.00 80.12 308 THR A O 1
ATOM 2392 N N . GLU A 1 309 ? 17.844 10.370 -14.063 1.00 82.00 309 GLU A N 1
ATOM 2393 C CA . GLU A 1 309 ? 17.383 10.394 -12.671 1.00 82.00 309 GLU A CA 1
ATOM 2394 C C . GLU A 1 309 ? 16.381 9.275 -12.358 1.00 82.00 309 GLU A C 1
ATOM 2396 O O . GLU A 1 309 ? 15.973 9.127 -11.211 1.00 82.00 309 GLU A O 1
ATOM 2401 N N . TYR A 1 310 ? 15.996 8.486 -13.361 1.00 88.81 310 TYR A N 1
ATOM 2402 C CA . TYR A 1 310 ? 15.145 7.312 -13.202 1.00 88.81 310 TYR A CA 1
ATOM 2403 C C . TYR A 1 310 ? 15.991 6.076 -12.901 1.00 88.81 310 TYR A C 1
ATOM 2405 O O . TYR A 1 310 ? 17.148 5.989 -13.308 1.00 88.81 310 TYR A O 1
ATOM 2413 N N . PHE A 1 311 ? 15.423 5.108 -12.188 1.00 90.62 311 PHE A N 1
ATOM 2414 C CA . PHE A 1 311 ? 16.090 3.838 -11.922 1.00 90.62 311 PHE A CA 1
ATOM 2415 C C . PHE A 1 311 ? 15.918 2.854 -13.085 1.00 90.62 311 PHE A C 1
ATOM 2417 O O . PHE A 1 311 ? 16.900 2.260 -13.524 1.00 90.62 311 PHE A O 1
ATOM 2424 N N . PHE A 1 312 ? 14.693 2.681 -13.587 1.00 93.06 312 PHE A N 1
ATOM 2425 C CA . PHE A 1 312 ? 14.399 1.793 -14.710 1.00 93.06 312 PHE A CA 1
ATOM 2426 C C . PHE A 1 312 ? 14.422 2.562 -16.025 1.00 93.06 312 PHE A C 1
ATOM 2428 O O . PHE A 1 312 ? 13.563 3.410 -16.274 1.00 93.06 312 PHE A O 1
ATOM 2435 N N . THR A 1 313 ? 15.389 2.225 -16.869 1.00 93.12 313 THR A N 1
ATOM 2436 C CA . THR A 1 313 ? 15.520 2.720 -18.240 1.00 93.12 313 THR A CA 1
ATOM 2437 C C . THR A 1 313 ? 14.894 1.743 -19.246 1.00 93.12 313 THR A C 1
ATOM 2439 O O . THR A 1 313 ? 14.614 0.591 -18.890 1.00 93.12 313 THR A O 1
ATOM 2442 N N . PRO A 1 314 ? 14.657 2.155 -20.508 1.00 93.75 314 PRO A N 1
ATOM 2443 C CA . PRO A 1 314 ? 14.033 1.293 -21.516 1.00 93.75 314 PRO A CA 1
ATOM 2444 C C . PRO A 1 314 ? 14.755 -0.036 -21.741 1.00 93.75 314 PRO A C 1
ATOM 2446 O O . PRO A 1 314 ? 14.109 -1.053 -21.983 1.00 93.75 314 PRO A O 1
ATOM 2449 N N . GLU A 1 315 ? 16.086 -0.053 -21.650 1.00 93.00 315 GLU A N 1
ATOM 2450 C CA . GLU A 1 315 ? 16.878 -1.269 -21.814 1.00 93.00 315 GLU A CA 1
ATOM 2451 C C . GLU A 1 315 ? 16.766 -2.235 -20.630 1.00 93.00 315 GLU A C 1
ATOM 2453 O O . GLU A 1 315 ? 17.112 -3.402 -20.776 1.00 93.00 315 GLU A O 1
ATOM 2458 N N . MET A 1 316 ? 16.291 -1.785 -19.466 1.00 94.94 316 MET A N 1
ATOM 2459 C CA . MET A 1 316 ? 16.159 -2.635 -18.281 1.00 94.94 316 MET A CA 1
ATOM 2460 C C . MET A 1 316 ? 14.858 -3.435 -18.268 1.00 94.94 316 MET A C 1
ATOM 2462 O O . MET A 1 316 ? 14.816 -4.491 -17.646 1.00 94.94 316 MET A O 1
ATOM 2466 N N . LEU A 1 317 ? 13.794 -2.952 -18.910 1.00 97.19 317 LEU A N 1
ATOM 2467 C CA . LEU A 1 317 ? 12.482 -3.590 -18.821 1.00 97.19 317 LEU A CA 1
ATOM 2468 C C . LEU A 1 317 ? 12.295 -4.671 -19.888 1.00 97.19 317 LEU A C 1
ATOM 2470 O O . LEU A 1 317 ? 12.589 -4.477 -21.068 1.00 97.19 317 LEU A O 1
ATOM 2474 N N . LYS A 1 318 ? 11.749 -5.812 -19.460 1.00 98.06 318 LYS A N 1
ATOM 2475 C CA . LYS A 1 318 ? 11.251 -6.863 -20.349 1.00 98.06 318 LYS A CA 1
ATOM 2476 C C . LYS A 1 318 ? 10.066 -6.350 -21.171 1.00 98.06 318 LYS A C 1
ATOM 2478 O O . LYS A 1 318 ? 9.173 -5.702 -20.635 1.00 98.06 318 LYS A O 1
ATOM 2483 N N . GLU A 1 319 ? 10.033 -6.683 -22.458 1.00 98.12 319 GLU A N 1
ATOM 2484 C CA . GLU A 1 319 ? 8.882 -6.386 -23.316 1.00 98.12 319 GLU A CA 1
ATOM 2485 C C . GLU A 1 319 ? 7.624 -7.113 -22.810 1.00 98.12 319 GLU A C 1
ATOM 2487 O O . GLU A 1 319 ? 7.656 -8.315 -22.537 1.00 98.12 319 GLU A O 1
ATOM 2492 N N . GLY A 1 320 ? 6.515 -6.387 -22.685 1.00 97.94 320 GLY A N 1
ATOM 2493 C CA . GLY A 1 320 ? 5.238 -6.906 -22.204 1.00 97.94 320 GLY A CA 1
ATOM 2494 C C . GLY A 1 320 ? 5.147 -7.117 -20.688 1.00 97.94 320 GLY A C 1
ATOM 2495 O O . GLY A 1 320 ? 4.185 -7.744 -20.238 1.00 97.94 320 GLY A O 1
ATOM 2496 N N . CYS A 1 321 ? 6.103 -6.617 -19.895 1.00 98.50 321 CYS A N 1
ATOM 2497 C CA . CYS A 1 321 ? 6.047 -6.734 -18.437 1.00 98.50 321 CYS A CA 1
ATOM 2498 C C . CYS A 1 321 ? 4.943 -5.866 -17.815 1.00 98.50 321 CYS A C 1
ATOM 2500 O O . CYS A 1 321 ? 4.436 -4.921 -18.423 1.00 98.50 321 CYS A O 1
ATOM 2502 N N . LEU A 1 322 ? 4.573 -6.183 -16.579 1.00 98.75 322 LEU A N 1
ATOM 2503 C CA . LEU A 1 322 ? 3.736 -5.332 -15.740 1.00 98.75 322 LEU A CA 1
ATOM 2504 C C . LEU A 1 322 ? 4.621 -4.467 -14.841 1.00 98.75 322 LEU A C 1
ATOM 2506 O O . LEU A 1 322 ? 5.511 -4.993 -14.175 1.00 98.75 322 LEU A O 1
ATOM 2510 N N . VAL A 1 323 ? 4.348 -3.166 -14.752 1.00 98.62 323 VAL A N 1
ATOM 2511 C CA . VAL A 1 323 ? 5.124 -2.256 -13.894 1.00 98.62 323 VAL A CA 1
ATOM 2512 C C . VAL A 1 323 ? 4.241 -1.609 -12.827 1.00 98.62 323 VAL A C 1
ATOM 2514 O O . VAL A 1 323 ? 3.356 -0.813 -13.128 1.00 98.62 323 VAL A O 1
ATOM 2517 N N . ILE A 1 324 ? 4.501 -1.912 -11.557 1.00 98.38 324 ILE A N 1
ATOM 2518 C CA . ILE A 1 324 ? 3.833 -1.293 -10.406 1.00 98.38 324 ILE A CA 1
ATOM 2519 C C . ILE A 1 324 ? 4.856 -0.453 -9.641 1.00 98.38 324 ILE A C 1
ATOM 2521 O O . ILE A 1 324 ? 5.616 -0.954 -8.816 1.00 98.38 324 ILE A O 1
ATOM 2525 N N . ASP A 1 325 ? 4.877 0.840 -9.922 1.00 96.62 325 ASP A N 1
ATOM 2526 C CA . ASP A 1 325 ? 5.779 1.821 -9.330 1.00 96.62 325 ASP A CA 1
ATOM 2527 C C . ASP A 1 325 ? 5.076 2.611 -8.216 1.00 96.62 325 ASP A C 1
ATOM 2529 O O . ASP A 1 325 ? 4.110 3.344 -8.449 1.00 96.62 325 ASP A O 1
ATOM 2533 N N . ALA A 1 326 ? 5.558 2.431 -6.988 1.00 94.19 326 ALA A N 1
ATOM 2534 C CA . ALA A 1 326 ? 5.088 3.130 -5.798 1.00 94.19 326 ALA A CA 1
ATOM 2535 C C . ALA A 1 326 ? 5.906 4.385 -5.474 1.00 94.19 326 ALA A C 1
ATOM 2537 O O . ALA A 1 326 ? 5.575 5.101 -4.525 1.00 94.19 326 ALA A O 1
ATOM 2538 N N . SER A 1 327 ? 6.987 4.643 -6.210 1.00 89.69 327 SER A N 1
ATOM 2539 C CA . SER A 1 327 ? 7.909 5.719 -5.883 1.00 89.69 327 SER A CA 1
ATOM 2540 C C . SER A 1 327 ? 7.328 7.080 -6.245 1.00 89.69 327 SER A C 1
ATOM 2542 O O . SER A 1 327 ? 6.655 7.281 -7.256 1.00 89.69 327 SER A O 1
ATOM 2544 N N . THR A 1 328 ? 7.562 8.047 -5.364 1.00 86.12 328 THR A N 1
ATOM 2545 C CA . THR A 1 328 ? 7.176 9.447 -5.556 1.00 86.12 328 THR A CA 1
ATOM 2546 C C . THR A 1 328 ? 8.301 10.320 -5.016 1.00 86.12 328 THR A C 1
ATOM 2548 O O . THR A 1 328 ? 8.323 10.696 -3.846 1.00 86.12 328 THR A O 1
ATOM 2551 N N . SER A 1 329 ? 9.257 10.614 -5.886 1.00 82.31 329 SER A N 1
ATOM 2552 C CA . SER A 1 329 ? 10.384 11.511 -5.638 1.00 82.31 329 SER A CA 1
ATOM 2553 C C . SER A 1 329 ? 10.059 12.922 -6.121 1.00 82.31 329 SER A C 1
ATOM 2555 O O . SER A 1 329 ? 9.193 13.103 -6.969 1.00 82.31 329 SER A O 1
ATOM 2557 N N . PHE A 1 330 ? 10.761 13.940 -5.625 1.00 79.00 330 PHE A N 1
ATOM 2558 C CA . PHE A 1 330 ? 10.623 15.324 -6.092 1.00 79.00 330 PHE A CA 1
ATOM 2559 C C . PHE A 1 330 ? 11.985 15.866 -6.508 1.00 79.00 330 PHE A C 1
ATOM 2561 O O . PHE A 1 330 ? 12.990 15.599 -5.853 1.00 79.00 330 PHE A O 1
ATOM 2568 N N . ARG A 1 331 ? 12.025 16.631 -7.603 1.00 78.56 331 ARG A N 1
ATOM 2569 C CA . ARG A 1 331 ? 13.232 17.369 -8.002 1.00 78.56 331 ARG A CA 1
ATOM 2570 C C . ARG A 1 331 ? 13.455 18.553 -7.059 1.00 78.56 331 ARG A C 1
ATOM 2572 O O . ARG A 1 331 ? 12.558 18.935 -6.311 1.00 78.56 331 ARG A O 1
ATOM 2579 N N . LYS A 1 332 ? 14.628 19.191 -7.147 1.00 71.00 332 LYS A N 1
ATOM 2580 C CA . LYS A 1 332 ? 14.982 20.376 -6.337 1.00 71.00 332 LYS A CA 1
ATOM 2581 C C . LYS A 1 332 ? 13.981 21.534 -6.442 1.00 71.00 332 LYS A C 1
ATOM 2583 O O . LYS A 1 332 ? 13.904 22.337 -5.523 1.00 71.00 332 LYS A O 1
ATOM 2588 N N . ASP A 1 333 ? 13.240 21.632 -7.546 1.00 71.56 333 ASP A N 1
ATOM 2589 C CA . ASP A 1 333 ? 12.205 22.655 -7.725 1.00 71.56 333 ASP A CA 1
ATOM 2590 C C . ASP A 1 333 ? 10.902 22.355 -6.960 1.00 71.56 333 ASP A C 1
ATOM 2592 O O . ASP A 1 333 ? 10.047 23.232 -6.857 1.00 71.56 333 ASP A O 1
ATOM 2596 N N . GLY A 1 334 ? 10.734 21.131 -6.443 1.00 65.88 334 GLY A N 1
ATOM 2597 C CA . GLY A 1 334 ? 9.583 20.675 -5.664 1.00 65.88 334 GLY A CA 1
ATOM 2598 C C . GLY A 1 334 ? 8.262 20.587 -6.435 1.00 65.88 334 GLY A C 1
ATOM 2599 O O . GLY A 1 334 ? 7.238 20.248 -5.846 1.00 65.88 334 GLY A O 1
ATOM 2600 N N . LYS A 1 335 ? 8.236 20.890 -7.740 1.00 69.50 335 LYS A N 1
ATOM 2601 C CA . LYS A 1 335 ? 6.971 21.140 -8.459 1.00 69.50 335 LYS A CA 1
ATOM 2602 C C . LYS A 1 335 ? 6.327 19.888 -9.028 1.00 69.50 335 LYS A C 1
ATOM 2604 O O . LYS A 1 335 ? 5.101 19.815 -9.107 1.00 69.50 335 LYS A O 1
ATOM 2609 N N . LYS A 1 336 ? 7.130 18.928 -9.489 1.00 77.44 336 LYS A N 1
ATOM 2610 C CA . LYS A 1 336 ? 6.630 17.730 -10.176 1.00 77.44 336 LYS A CA 1
ATOM 2611 C C . LYS A 1 336 ? 7.199 16.473 -9.517 1.00 77.44 336 LYS A C 1
ATOM 2613 O O . LYS A 1 336 ? 8.420 16.301 -9.567 1.00 77.44 336 LYS A O 1
ATOM 2618 N N . PRO A 1 337 ? 6.348 15.591 -8.949 1.00 83.31 337 PRO A N 1
ATOM 2619 C CA . PRO A 1 337 ? 6.827 14.308 -8.449 1.00 83.31 337 PRO A CA 1
ATOM 2620 C C . PRO A 1 337 ? 7.384 13.453 -9.600 1.00 83.31 337 PRO A C 1
ATOM 2622 O O . PRO A 1 337 ? 7.128 13.773 -10.749 1.00 83.31 337 PRO A O 1
ATOM 2625 N N . TYR A 1 338 ? 8.100 12.366 -9.387 1.00 86.88 338 TYR A N 1
ATOM 2626 C CA . TYR A 1 338 ? 8.445 11.388 -10.429 1.00 86.88 338 TYR A CA 1
ATOM 2627 C C . TYR A 1 338 ? 8.713 10.024 -9.790 1.00 86.88 338 TYR A C 1
ATOM 2629 O O . TYR A 1 338 ? 8.951 9.955 -8.584 1.00 86.88 338 TYR A O 1
ATOM 2637 N N . GLY A 1 339 ? 8.576 8.961 -10.577 1.00 90.25 339 GLY A N 1
ATOM 2638 C CA . GLY A 1 339 ? 8.716 7.584 -10.119 1.00 90.25 339 GLY A CA 1
ATOM 2639 C C . GLY A 1 339 ? 10.120 7.058 -10.356 1.00 90.25 339 GLY A C 1
ATOM 2640 O O . GLY A 1 339 ? 11.029 7.798 -10.728 1.00 90.25 339 GLY A O 1
ATOM 2641 N N . ASP A 1 340 ? 10.285 5.757 -10.190 1.00 92.19 340 ASP A N 1
ATOM 2642 C CA . ASP A 1 340 ? 11.524 5.067 -10.525 1.00 92.19 340 ASP A CA 1
ATOM 2643 C C . ASP A 1 340 ? 11.633 4.766 -12.026 1.00 92.19 340 ASP A C 1
ATOM 2645 O O . ASP A 1 340 ? 12.726 4.464 -12.502 1.00 92.19 340 ASP A O 1
ATOM 2649 N N . VAL A 1 341 ? 10.530 4.823 -12.775 1.00 93.00 341 VAL A N 1
ATOM 2650 C CA . VAL A 1 341 ? 10.468 4.374 -14.174 1.00 93.00 341 VAL A CA 1
ATOM 2651 C C . VAL A 1 341 ? 10.525 5.549 -15.141 1.00 93.00 341 VAL A C 1
ATOM 2653 O O . VAL A 1 341 ? 9.677 6.447 -15.096 1.00 93.00 341 VAL A O 1
ATOM 2656 N N . ASP A 1 342 ? 11.500 5.507 -16.049 1.00 92.06 342 ASP A N 1
ATOM 2657 C CA . ASP A 1 342 ? 11.651 6.493 -17.114 1.00 92.06 342 ASP A CA 1
ATOM 2658 C C . ASP A 1 342 ? 10.388 6.529 -18.000 1.00 92.06 342 ASP A C 1
ATOM 2660 O O . ASP A 1 342 ? 9.880 5.467 -18.379 1.00 92.06 342 ASP A O 1
ATOM 2664 N N . PRO A 1 343 ? 9.857 7.716 -18.356 1.00 91.50 343 PRO A N 1
ATOM 2665 C CA . PRO A 1 343 ? 8.707 7.845 -19.249 1.00 91.50 343 PRO A CA 1
ATOM 2666 C C . PRO A 1 343 ? 8.827 7.025 -20.537 1.00 91.50 343 PRO A C 1
ATOM 2668 O O . PRO A 1 343 ? 7.875 6.345 -20.920 1.00 91.50 343 PRO A O 1
ATOM 2671 N N . SER A 1 344 ? 10.011 7.012 -21.154 1.00 91.81 344 SER A N 1
ATOM 2672 C CA . SER A 1 344 ? 10.271 6.261 -22.386 1.00 91.81 344 SER A CA 1
ATOM 2673 C C . SER A 1 344 ? 10.286 4.744 -22.173 1.00 91.81 344 SER A C 1
ATOM 2675 O O . SER A 1 344 ? 9.975 3.986 -23.091 1.00 91.81 344 SER A O 1
ATOM 2677 N N . ALA A 1 345 ? 10.581 4.280 -20.953 1.00 93.38 345 ALA A N 1
ATOM 2678 C CA . ALA A 1 345 ? 10.585 2.860 -20.616 1.00 93.38 345 ALA A CA 1
ATOM 2679 C C . ALA A 1 345 ? 9.165 2.288 -20.510 1.00 93.38 345 ALA A C 1
ATOM 2681 O O . ALA A 1 345 ? 8.969 1.090 -20.692 1.00 93.38 345 ALA A O 1
ATOM 2682 N N . ARG A 1 346 ? 8.150 3.128 -20.275 1.00 93.44 346 ARG A N 1
ATOM 2683 C CA . ARG A 1 346 ? 6.748 2.696 -20.122 1.00 93.44 346 ARG A CA 1
ATOM 2684 C C . ARG A 1 346 ? 6.192 2.017 -21.367 1.00 93.44 346 ARG A C 1
ATOM 2686 O O . ARG A 1 346 ? 5.360 1.130 -21.237 1.00 93.44 346 ARG A O 1
ATOM 2693 N N . ALA A 1 347 ? 6.689 2.379 -22.550 1.00 92.88 347 ALA A N 1
ATOM 2694 C CA . ALA A 1 347 ? 6.283 1.767 -23.813 1.00 92.88 347 ALA A CA 1
ATOM 2695 C C . ALA A 1 347 ? 6.617 0.264 -23.904 1.00 92.88 347 ALA A C 1
ATOM 2697 O O . ALA A 1 347 ? 6.007 -0.437 -24.702 1.00 92.88 347 ALA A O 1
ATOM 2698 N N . LYS A 1 348 ? 7.555 -0.230 -23.080 1.00 96.62 348 LYS A N 1
ATOM 2699 C CA . LYS A 1 348 ? 7.897 -1.658 -22.957 1.00 96.62 348 LYS A CA 1
ATOM 2700 C C . LYS A 1 348 ? 6.854 -2.451 -22.175 1.00 96.62 348 LYS A C 1
ATOM 2702 O O . LYS A 1 348 ? 6.784 -3.669 -22.310 1.00 96.62 348 LYS A O 1
ATOM 2707 N N . ALA A 1 349 ? 6.110 -1.792 -21.291 1.00 97.81 349 ALA A N 1
ATOM 2708 C CA . ALA A 1 349 ? 5.217 -2.454 -20.358 1.00 97.81 349 ALA A CA 1
ATOM 2709 C C . ALA A 1 349 ? 3.856 -2.726 -21.011 1.00 97.81 349 ALA A C 1
ATOM 2711 O O . ALA A 1 349 ? 3.287 -1.867 -21.681 1.00 97.81 349 ALA A O 1
ATOM 2712 N N . ALA A 1 350 ? 3.287 -3.903 -20.755 1.00 98.00 350 ALA A N 1
ATOM 2713 C CA . ALA A 1 350 ? 1.918 -4.208 -21.160 1.00 98.00 350 ALA A CA 1
ATOM 2714 C C . ALA A 1 350 ? 0.893 -3.370 -20.377 1.00 98.00 350 ALA A C 1
ATOM 2716 O O . ALA A 1 350 ? -0.172 -3.054 -20.900 1.00 98.00 350 ALA A O 1
ATOM 2717 N N . ALA A 1 351 ? 1.214 -3.021 -19.129 1.00 98.44 351 ALA A N 1
ATOM 2718 C CA . ALA A 1 351 ? 0.496 -2.044 -18.322 1.00 98.44 351 ALA A CA 1
ATOM 2719 C C . ALA A 1 351 ? 1.414 -1.500 -17.224 1.00 98.44 351 ALA A C 1
ATOM 2721 O O . ALA A 1 351 ? 2.363 -2.169 -16.800 1.00 98.44 351 ALA A O 1
ATOM 2722 N N . PHE A 1 352 ? 1.123 -0.296 -16.736 1.00 98.44 352 PHE A N 1
ATOM 2723 C CA . PHE A 1 352 ? 1.938 0.328 -15.698 1.00 98.44 352 PHE A CA 1
ATOM 2724 C C . PHE A 1 352 ? 1.154 1.294 -14.811 1.00 98.44 352 PHE A C 1
ATOM 2726 O O . PHE A 1 352 ? 0.144 1.868 -15.220 1.00 98.44 352 PHE A O 1
ATOM 2733 N N . THR A 1 353 ? 1.626 1.521 -13.587 1.00 97.56 353 THR A N 1
ATOM 2734 C CA . THR A 1 353 ? 1.131 2.622 -12.751 1.00 97.56 353 THR A CA 1
ATOM 2735 C C . THR A 1 353 ? 1.876 3.918 -13.049 1.00 97.56 353 THR A C 1
ATOM 2737 O O . THR A 1 353 ? 3.092 3.932 -13.223 1.00 97.56 353 THR A O 1
ATOM 2740 N N . LEU A 1 354 ? 1.151 5.033 -13.015 1.00 94.25 354 LEU A N 1
ATOM 2741 C CA . LEU A 1 354 ? 1.744 6.367 -12.940 1.00 94.25 354 LEU A CA 1
ATOM 2742 C C . LEU A 1 354 ? 1.938 6.794 -11.481 1.00 94.25 354 LEU A C 1
ATOM 2744 O O . LEU A 1 354 ? 1.240 6.324 -10.579 1.00 94.25 354 LEU A O 1
ATOM 2748 N N . GLU A 1 355 ? 2.823 7.766 -11.269 1.00 88.94 355 GLU A N 1
ATOM 2749 C CA . GLU A 1 355 ? 3.185 8.289 -9.944 1.00 88.94 355 GLU A CA 1
ATOM 2750 C C . GLU A 1 355 ? 2.009 8.912 -9.189 1.00 88.94 355 GLU A C 1
ATOM 2752 O O . GLU A 1 355 ? 2.024 9.041 -7.968 1.00 88.94 355 GLU A O 1
ATOM 2757 N N . THR A 1 356 ? 0.974 9.340 -9.912 1.00 88.50 356 THR A N 1
ATOM 2758 C CA . THR A 1 356 ? -0.270 9.832 -9.321 1.00 88.50 356 THR A CA 1
ATOM 2759 C C . THR A 1 356 ? -1.451 9.042 -9.865 1.00 88.50 356 THR A C 1
ATOM 2761 O O . THR A 1 356 ? -1.506 8.705 -11.047 1.00 88.50 356 THR A O 1
ATOM 2764 N N . GLY A 1 357 ? -2.430 8.740 -9.014 1.00 91.50 357 GLY A N 1
ATOM 2765 C CA . GLY A 1 357 ? -3.601 7.953 -9.419 1.00 91.50 357 GLY A CA 1
ATOM 2766 C C . GLY A 1 357 ? -3.343 6.446 -9.581 1.00 91.50 357 GLY A C 1
ATOM 2767 O O . GLY A 1 357 ? -4.255 5.738 -9.983 1.00 91.50 357 GLY A O 1
ATOM 2768 N N . GLY A 1 358 ? -2.130 5.957 -9.293 1.00 94.50 358 GLY A N 1
ATOM 2769 C CA . GLY A 1 358 ? -1.769 4.534 -9.298 1.00 94.50 358 GLY A CA 1
ATOM 2770 C C . GLY A 1 358 ? -1.710 3.949 -7.883 1.00 94.50 358 GLY A C 1
ATOM 2771 O O . GLY A 1 358 ? -2.735 3.798 -7.219 1.00 94.50 358 GLY A O 1
ATOM 2772 N N . VAL A 1 359 ? -0.500 3.659 -7.395 1.00 96.69 359 VAL A N 1
ATOM 2773 C CA . VAL A 1 359 ? -0.290 3.017 -6.082 1.00 96.69 359 VAL A CA 1
ATOM 2774 C C . VAL A 1 359 ? -0.767 3.883 -4.912 1.00 96.69 359 VAL A C 1
ATOM 2776 O O . VAL A 1 359 ? -1.385 3.364 -3.989 1.00 96.69 359 VAL A O 1
ATOM 2779 N N . GLY A 1 360 ? -0.548 5.202 -4.948 1.00 93.88 360 GLY A N 1
ATOM 2780 C CA . GLY A 1 360 ? -0.912 6.105 -3.845 1.00 93.88 360 GLY A CA 1
ATOM 2781 C C . GLY A 1 360 ? -2.373 5.975 -3.370 1.00 93.88 360 GLY A C 1
ATOM 2782 O O . GLY A 1 360 ? -2.589 5.749 -2.176 1.00 93.88 360 GLY A O 1
ATOM 2783 N N . PRO A 1 361 ? -3.377 6.076 -4.265 1.00 95.00 361 PRO A N 1
ATOM 2784 C CA . PRO A 1 361 ? -4.777 5.800 -3.931 1.00 95.00 361 PRO A CA 1
ATOM 2785 C C . PRO A 1 361 ? -5.047 4.372 -3.442 1.00 95.00 361 PRO A C 1
ATOM 2787 O O . PRO A 1 361 ? -5.868 4.187 -2.542 1.00 95.00 361 PRO A O 1
ATOM 2790 N N . ALA A 1 362 ? -4.357 3.362 -3.983 1.00 95.69 362 ALA A N 1
ATOM 2791 C CA . ALA A 1 362 ? -4.486 1.985 -3.507 1.00 95.69 362 ALA A CA 1
ATOM 2792 C C . ALA A 1 362 ? -3.997 1.854 -2.055 1.00 95.69 362 ALA A C 1
ATOM 2794 O O . ALA A 1 362 ? -4.713 1.299 -1.227 1.00 95.69 362 ALA A O 1
ATOM 2795 N N . THR A 1 363 ? -2.863 2.466 -1.701 1.00 95.50 363 THR A N 1
ATOM 2796 C CA . THR A 1 363 ? -2.373 2.546 -0.314 1.00 95.50 363 THR A CA 1
ATOM 2797 C C . THR A 1 363 ? -3.400 3.197 0.616 1.00 95.50 363 THR A C 1
ATOM 2799 O O . THR A 1 363 ? -3.689 2.653 1.681 1.00 95.50 363 THR A O 1
ATOM 2802 N N . VAL A 1 364 ? -3.997 4.332 0.223 1.00 95.50 364 VAL A N 1
ATOM 2803 C CA . VAL A 1 364 ? -5.050 4.986 1.026 1.00 95.50 364 VAL A CA 1
ATOM 2804 C C . VAL A 1 364 ? -6.253 4.059 1.190 1.00 95.50 364 VAL A C 1
ATOM 2806 O O . VAL A 1 364 ? -6.794 3.931 2.283 1.00 95.50 364 VAL A O 1
ATOM 2809 N N . THR A 1 365 ? -6.644 3.371 0.121 1.00 94.88 365 THR A N 1
ATOM 2810 C CA . THR A 1 365 ? -7.751 2.411 0.146 1.00 94.88 365 THR A CA 1
ATOM 2811 C C . THR A 1 365 ? -7.484 1.267 1.122 1.00 94.88 365 THR A C 1
ATOM 2813 O O . THR A 1 365 ? -8.378 0.904 1.887 1.00 94.88 365 THR A O 1
ATOM 2816 N N . LYS A 1 366 ? -6.247 0.746 1.171 1.00 94.12 366 LYS A N 1
ATOM 2817 C CA . LYS A 1 366 ? -5.849 -0.242 2.181 1.00 94.12 366 LYS A CA 1
ATOM 2818 C C . LYS A 1 366 ? -5.966 0.325 3.584 1.00 94.12 366 LYS A C 1
ATOM 2820 O O . LYS A 1 366 ? -6.629 -0.307 4.391 1.00 94.12 366 LYS A O 1
ATOM 2825 N N . LEU A 1 367 ? -5.424 1.512 3.858 1.00 95.44 367 LEU A N 1
ATOM 2826 C CA . LEU A 1 367 ? -5.526 2.137 5.182 1.00 95.44 367 LEU A CA 1
ATOM 2827 C C . LEU A 1 367 ? -6.983 2.240 5.655 1.00 95.44 367 LEU A C 1
ATOM 2829 O O . LEU A 1 367 ? -7.299 1.871 6.782 1.00 95.44 367 LEU A O 1
ATOM 2833 N N . VAL A 1 368 ? -7.886 2.699 4.785 1.00 94.31 368 VAL A N 1
ATOM 2834 C CA . VAL A 1 368 ? -9.308 2.821 5.130 1.00 94.31 368 VAL A CA 1
ATOM 2835 C C . VAL A 1 368 ? -9.947 1.454 5.375 1.00 94.31 368 VAL A C 1
ATOM 2837 O O . VAL A 1 368 ? -10.669 1.288 6.356 1.00 94.31 368 VAL A O 1
ATOM 2840 N N . HIS A 1 369 ? -9.641 0.455 4.545 1.00 90.81 369 HIS A N 1
ATOM 2841 C CA . HIS A 1 369 ? -10.070 -0.924 4.786 1.00 90.81 369 HIS A CA 1
ATOM 2842 C C . HIS A 1 369 ? -9.561 -1.452 6.137 1.00 90.81 369 HIS A C 1
ATOM 2844 O O . HIS A 1 369 ? -10.303 -2.108 6.859 1.00 90.81 369 HIS A O 1
ATOM 2850 N N . GLN A 1 370 ? -8.333 -1.113 6.533 1.00 91.06 370 GLN A N 1
ATOM 2851 C CA . GLN A 1 370 ? -7.799 -1.475 7.848 1.00 91.06 370 GLN A CA 1
ATOM 2852 C C . GLN A 1 370 ? -8.501 -0.748 8.995 1.00 91.06 370 GLN A C 1
ATOM 2854 O O . GLN A 1 370 ? -8.702 -1.347 10.044 1.00 91.06 370 GLN A O 1
ATOM 2859 N N . GLY A 1 371 ? -8.954 0.491 8.795 1.00 93.25 371 GLY A N 1
ATOM 2860 C CA . GLY A 1 371 ? -9.806 1.177 9.770 1.00 93.25 371 GLY A CA 1
ATOM 2861 C C . GLY A 1 371 ? -11.126 0.443 9.999 1.00 93.25 371 GLY A C 1
ATOM 2862 O O . GLY A 1 371 ? -11.549 0.256 11.139 1.00 93.25 371 GLY A O 1
ATOM 2863 N N . TRP A 1 372 ? -11.731 -0.062 8.921 1.00 90.31 372 TRP A N 1
ATOM 2864 C CA . TRP A 1 372 ? -12.923 -0.908 8.998 1.00 90.31 372 TRP A CA 1
ATOM 2865 C C . TRP A 1 372 ? -12.642 -2.209 9.752 1.00 90.31 372 TRP A C 1
ATOM 2867 O O . TRP A 1 372 ? -13.422 -2.594 10.623 1.00 90.31 372 TRP A O 1
ATOM 2877 N N . ASN A 1 373 ? -11.500 -2.843 9.478 1.00 86.88 373 ASN A N 1
ATOM 2878 C CA . ASN A 1 373 ? -11.057 -4.023 10.217 1.00 86.88 373 ASN A CA 1
ATOM 2879 C C . ASN A 1 373 ? -10.900 -3.717 11.709 1.00 86.88 373 ASN A C 1
ATOM 2881 O O . ASN A 1 373 ? -11.414 -4.461 12.537 1.00 86.88 373 ASN A O 1
ATOM 2885 N N . GLY A 1 374 ? -10.242 -2.610 12.060 1.00 90.12 374 GLY A N 1
ATOM 2886 C CA . GLY A 1 374 ? -10.006 -2.227 13.451 1.00 90.12 374 GLY A CA 1
ATOM 2887 C C . GLY A 1 374 ? -11.281 -1.966 14.232 1.00 90.12 374 GLY A C 1
ATOM 2888 O O . GLY A 1 374 ? -11.426 -2.467 15.344 1.00 90.12 374 GLY A O 1
ATOM 2889 N N . MET A 1 375 ? -12.256 -1.284 13.627 1.00 91.75 375 MET A N 1
ATOM 2890 C CA . MET A 1 375 ? -13.584 -1.125 14.226 1.00 91.75 375 MET A CA 1
ATOM 2891 C C . MET A 1 375 ? -14.229 -2.486 14.523 1.00 91.75 375 MET A C 1
ATOM 2893 O O . MET A 1 375 ? -14.814 -2.686 15.591 1.00 91.75 375 MET A O 1
ATOM 2897 N N . LEU A 1 376 ? -14.149 -3.424 13.578 1.00 87.06 376 LEU A N 1
ATOM 2898 C CA . LEU A 1 376 ? -14.741 -4.749 13.737 1.00 87.06 376 LEU A CA 1
ATOM 2899 C C . LEU A 1 376 ? -14.011 -5.583 14.794 1.00 87.06 376 LEU A C 1
ATOM 2901 O O . LEU A 1 376 ? -14.676 -6.229 15.600 1.00 87.06 376 LEU A O 1
ATOM 2905 N N . TYR A 1 377 ? -12.680 -5.508 14.858 1.00 85.69 377 TYR A N 1
ATOM 2906 C CA . TYR A 1 377 ? -11.884 -6.137 15.915 1.00 85.69 377 TYR A CA 1
ATOM 2907 C C . TYR A 1 377 ? -12.215 -5.586 17.303 1.00 85.69 377 TYR A C 1
ATOM 2909 O O . TYR A 1 377 ? -12.353 -6.352 18.251 1.00 85.69 377 TYR A O 1
ATOM 2917 N N . GLN A 1 378 ? -12.424 -4.276 17.437 1.00 89.81 378 GLN A N 1
ATOM 2918 C CA . GLN A 1 378 ? -12.860 -3.674 18.703 1.00 89.81 378 GLN A CA 1
ATOM 2919 C C . GLN A 1 378 ? -14.255 -4.137 19.138 1.00 89.81 378 GLN A C 1
ATOM 2921 O O . GLN A 1 378 ? -14.586 -4.097 20.319 1.00 89.81 378 GLN A O 1
ATOM 2926 N N . ASN A 1 379 ? -15.073 -4.601 18.192 1.00 89.56 379 ASN A N 1
ATOM 2927 C CA . ASN A 1 379 ? -16.425 -5.098 18.429 1.00 89.56 379 ASN A CA 1
ATOM 2928 C C . ASN A 1 379 ? -16.528 -6.620 18.224 1.00 89.56 379 ASN A C 1
ATOM 2930 O O . ASN A 1 379 ? -17.599 -7.126 17.879 1.00 89.56 379 ASN A O 1
ATOM 2934 N N . ILE A 1 380 ? -15.432 -7.355 18.445 1.00 85.00 380 ILE A N 1
ATOM 2935 C CA . ILE A 1 380 ? -15.299 -8.771 18.087 1.00 85.00 380 ILE A CA 1
ATOM 2936 C C . ILE A 1 380 ? -16.425 -9.665 18.612 1.00 85.00 380 ILE A C 1
ATOM 2938 O O . ILE A 1 380 ? -16.917 -10.530 17.892 1.00 85.00 380 ILE A O 1
ATOM 2942 N N . ASP A 1 381 ? -16.903 -9.429 19.830 1.00 89.50 381 ASP A N 1
ATOM 2943 C CA . ASP A 1 381 ? -17.957 -10.255 20.425 1.00 89.50 381 ASP A CA 1
ATOM 2944 C C . ASP A 1 381 ? -19.307 -10.055 19.731 1.00 89.50 381 ASP A C 1
ATOM 2946 O O . ASP A 1 381 ? -20.051 -11.010 19.505 1.00 89.50 381 ASP A O 1
ATOM 2950 N N . LYS A 1 382 ? -19.605 -8.822 19.304 1.00 88.50 382 LYS A N 1
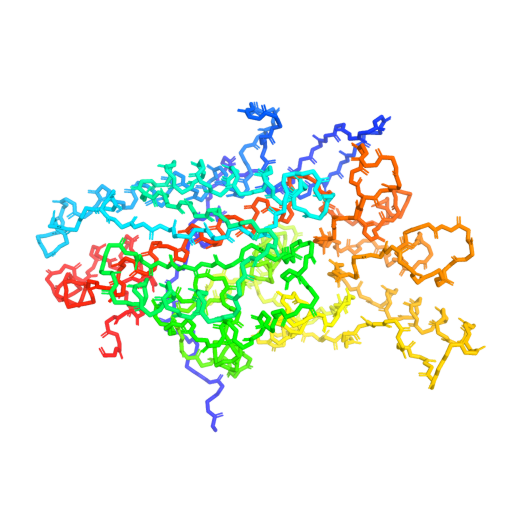ATOM 2951 C CA . LYS A 1 382 ? -20.793 -8.528 18.490 1.00 88.50 382 LYS A CA 1
ATOM 2952 C C . LYS A 1 382 ? -20.678 -9.172 17.112 1.00 88.50 382 LYS A C 1
ATOM 2954 O O . LYS A 1 382 ? -21.666 -9.684 16.592 1.00 88.50 382 LYS A O 1
ATOM 2959 N N . VAL A 1 383 ? -19.471 -9.172 16.543 1.00 82.88 383 VAL A N 1
ATOM 2960 C CA . VAL A 1 383 ? -19.158 -9.833 15.270 1.00 82.88 383 VAL A CA 1
ATOM 2961 C C . VAL A 1 383 ? -19.345 -11.349 15.360 1.00 82.88 383 VAL A C 1
ATOM 2963 O O . VAL A 1 383 ? -19.997 -11.932 14.493 1.00 82.88 383 VAL A O 1
ATOM 2966 N N . ARG A 1 384 ? -18.835 -11.989 16.419 1.00 83.31 384 ARG A N 1
ATOM 2967 C CA . ARG A 1 384 ? -19.036 -13.423 16.686 1.00 83.31 384 ARG A CA 1
ATOM 2968 C C . ARG A 1 384 ? -20.522 -13.752 16.805 1.00 83.31 384 ARG A C 1
ATOM 2970 O O . ARG A 1 384 ? -21.016 -14.607 16.074 1.00 83.31 384 ARG A O 1
ATOM 2977 N N . LYS A 1 385 ? -21.253 -12.993 17.624 1.00 85.88 385 LYS A N 1
ATOM 2978 C CA . LYS A 1 385 ? -22.699 -13.168 17.799 1.00 85.88 385 LYS A CA 1
ATOM 2979 C C . LYS A 1 385 ? -23.484 -13.004 16.492 1.00 85.88 385 LYS A C 1
ATOM 2981 O O . LYS A 1 385 ? -24.369 -13.796 16.195 1.00 85.88 385 LYS A O 1
ATOM 2986 N N . ALA A 1 386 ? -23.131 -12.018 15.667 1.00 81.50 386 ALA A N 1
ATOM 2987 C CA . ALA A 1 386 ? -23.749 -11.817 14.357 1.00 81.50 386 ALA A CA 1
ATOM 2988 C C . ALA A 1 386 ? -23.633 -13.045 13.440 1.00 81.50 386 ALA A C 1
ATOM 2990 O O . ALA A 1 386 ? -24.574 -13.372 12.714 1.00 81.50 386 ALA A O 1
ATOM 2991 N N . LEU A 1 387 ? -22.483 -13.724 13.471 1.00 77.62 387 LEU A N 1
ATOM 2992 C CA . LEU A 1 387 ? -22.246 -14.934 12.688 1.00 77.62 387 LEU A CA 1
ATOM 2993 C C . LEU A 1 387 ? -23.021 -16.141 13.208 1.00 77.62 387 LEU A C 1
ATOM 2995 O O . LEU A 1 387 ? -23.406 -16.985 12.402 1.00 77.62 387 LEU A O 1
ATOM 2999 N N . GLU A 1 388 ? -23.249 -16.231 14.516 1.00 80.62 388 GLU A N 1
ATOM 3000 C CA . GLU A 1 388 ? -24.104 -17.260 15.113 1.00 80.62 388 GLU A CA 1
ATOM 3001 C C . GLU A 1 388 ? -25.571 -17.045 14.719 1.00 80.62 388 GLU A C 1
ATOM 3003 O O . GLU A 1 388 ? -26.214 -17.969 14.222 1.00 80.62 388 GLU A O 1
ATOM 3008 N N . ASP A 1 389 ? -26.064 -15.809 14.852 1.00 74.62 389 ASP A N 1
ATOM 3009 C CA . ASP A 1 389 ? -27.474 -15.461 14.646 1.00 74.62 389 ASP A CA 1
ATOM 3010 C C . ASP A 1 389 ? -27.905 -15.530 13.165 1.00 74.62 389 ASP A C 1
ATOM 3012 O O . ASP A 1 389 ? -29.043 -15.887 12.867 1.00 74.62 389 ASP A O 1
ATOM 3016 N N . ASN A 1 390 ? -27.027 -15.163 12.220 1.00 70.44 390 ASN A N 1
ATOM 3017 C CA . ASN A 1 390 ? -27.379 -14.988 10.800 1.00 70.44 390 ASN A CA 1
ATOM 3018 C C . ASN A 1 390 ? -26.294 -15.503 9.837 1.00 70.44 390 ASN A C 1
ATOM 3020 O O . ASN A 1 390 ? -25.981 -14.861 8.830 1.00 70.44 390 ASN A O 1
ATOM 3024 N N . LYS A 1 391 ? -25.712 -16.676 10.126 1.00 69.31 391 LYS A N 1
ATOM 3025 C CA . LYS A 1 391 ? -24.527 -17.218 9.432 1.00 69.31 391 LYS A CA 1
ATOM 3026 C C . LYS A 1 391 ? -24.563 -17.098 7.906 1.00 69.31 391 LYS A C 1
ATOM 3028 O O . LYS A 1 391 ? -23.593 -16.627 7.329 1.00 69.31 391 LYS A O 1
ATOM 3033 N N . ALA A 1 392 ? -25.648 -17.507 7.245 1.00 67.06 392 ALA A N 1
ATOM 3034 C CA . ALA A 1 392 ? -25.730 -17.490 5.781 1.00 67.06 392 ALA A CA 1
ATOM 3035 C C . ALA A 1 392 ? -25.718 -16.063 5.202 1.00 67.06 392 ALA A C 1
ATOM 3037 O O . ALA A 1 392 ? -24.953 -15.794 4.281 1.00 67.06 392 ALA A O 1
ATOM 3038 N N . THR A 1 393 ? -26.502 -15.146 5.774 1.00 65.19 393 THR A N 1
ATOM 3039 C CA . THR A 1 393 ? -26.571 -13.735 5.357 1.00 65.19 393 THR A CA 1
ATOM 3040 C C . THR A 1 393 ? -25.263 -13.006 5.650 1.00 65.19 393 THR A C 1
ATOM 3042 O O . THR A 1 393 ? -24.715 -12.333 4.783 1.00 65.19 393 THR A O 1
ATOM 3045 N N . VAL A 1 394 ? -24.698 -13.196 6.846 1.00 63.88 394 VAL A N 1
ATOM 3046 C CA . VAL A 1 394 ? -23.424 -12.573 7.233 1.00 63.88 394 VAL A CA 1
ATOM 3047 C C . VAL A 1 394 ? -22.276 -13.108 6.378 1.00 63.88 394 VAL A C 1
ATOM 3049 O O . VAL A 1 394 ? -21.427 -12.334 5.942 1.00 63.88 394 VAL A O 1
ATOM 3052 N N . LEU A 1 395 ? -22.262 -14.410 6.080 1.00 63.97 395 LEU A N 1
ATOM 3053 C CA . LEU A 1 395 ? -21.304 -14.976 5.141 1.00 63.97 395 LEU A CA 1
ATOM 3054 C C . LEU A 1 395 ? -21.535 -14.425 3.731 1.00 63.97 395 LEU A C 1
ATOM 3056 O O . LEU A 1 395 ? -20.576 -13.973 3.136 1.00 63.97 395 LEU A O 1
ATOM 3060 N N . ALA A 1 396 ? -22.748 -14.354 3.193 1.00 60.03 396 ALA A N 1
ATOM 3061 C CA . ALA A 1 396 ? -22.962 -13.800 1.850 1.00 60.03 396 ALA A CA 1
ATOM 3062 C C . ALA A 1 396 ? -22.512 -12.327 1.715 1.00 60.03 396 ALA A C 1
ATOM 3064 O O . ALA A 1 396 ? -21.979 -11.946 0.674 1.00 60.03 396 ALA A O 1
ATOM 3065 N N . THR A 1 397 ? -22.661 -11.522 2.772 1.00 57.66 397 THR A N 1
ATOM 3066 C CA . THR A 1 397 ? -22.363 -10.078 2.753 1.00 57.66 397 THR A CA 1
ATOM 3067 C C . THR A 1 397 ? -20.923 -9.735 3.164 1.00 57.66 397 THR A C 1
ATOM 3069 O O . THR A 1 397 ? -20.329 -8.790 2.647 1.00 57.66 397 THR A O 1
ATOM 3072 N N . PHE A 1 398 ? -20.325 -10.497 4.084 1.00 57.09 398 PHE A N 1
ATOM 3073 C CA . PHE A 1 398 ? -19.049 -10.156 4.731 1.00 57.09 398 PHE A CA 1
ATOM 3074 C C . PHE A 1 398 ? -18.016 -11.285 4.709 1.00 57.09 398 PHE A C 1
ATOM 3076 O O . PHE A 1 398 ? -17.082 -11.239 5.507 1.00 57.09 398 PHE A O 1
ATOM 3083 N N . THR A 1 399 ? -18.159 -12.287 3.837 1.00 50.72 399 THR A N 1
ATOM 3084 C CA . THR A 1 399 ? -17.647 -13.668 3.999 1.00 50.72 399 THR A CA 1
ATOM 3085 C C . THR A 1 399 ? -16.235 -13.864 4.552 1.00 50.72 399 THR A C 1
ATOM 3087 O O . THR A 1 399 ? -15.994 -14.885 5.185 1.00 50.72 399 THR A O 1
ATOM 3090 N N . SER A 1 400 ? -15.307 -12.924 4.370 1.00 50.94 400 SER A N 1
ATOM 3091 C CA . SER A 1 400 ? -13.969 -12.986 4.975 1.00 50.94 400 SER A CA 1
ATOM 3092 C C . SER A 1 400 ? -13.692 -11.965 6.085 1.00 50.94 400 SER A C 1
ATOM 3094 O O . SER A 1 400 ? -12.850 -12.251 6.926 1.00 50.94 400 SER A O 1
ATOM 3096 N N . LEU A 1 401 ? -14.373 -10.813 6.125 1.00 47.09 401 LEU A N 1
ATOM 3097 C CA . LEU A 1 401 ? -14.125 -9.771 7.130 1.00 47.09 401 LEU A CA 1
ATOM 3098 C C . LEU A 1 401 ? -14.552 -10.297 8.506 1.00 47.09 401 LEU A C 1
ATOM 3100 O O . LEU A 1 401 ? -13.719 -10.648 9.326 1.00 47.09 401 LEU A O 1
ATOM 3104 N N . LEU A 1 402 ? -15.854 -10.512 8.705 1.00 49.47 402 LEU A N 1
ATOM 3105 C CA . LEU A 1 402 ? -16.412 -10.944 9.989 1.00 49.47 402 LEU A CA 1
ATOM 3106 C C . LEU A 1 402 ? -16.029 -12.394 10.341 1.00 49.47 402 LEU A C 1
ATOM 3108 O O . LEU A 1 402 ? -15.757 -12.703 11.499 1.00 49.47 402 LEU A O 1
ATOM 3112 N N . ALA A 1 403 ? -15.967 -13.296 9.355 1.00 46.28 403 ALA A N 1
ATOM 3113 C CA . ALA A 1 403 ? -15.704 -14.718 9.597 1.00 46.28 403 ALA A CA 1
ATOM 3114 C C . ALA A 1 403 ? -14.242 -15.037 9.952 1.00 46.28 403 ALA A C 1
ATOM 3116 O O . ALA A 1 403 ? -14.001 -16.031 10.636 1.00 46.28 403 ALA A O 1
ATOM 3117 N N . ALA A 1 404 ? -13.270 -14.225 9.513 1.00 47.22 404 ALA A N 1
ATOM 3118 C CA . ALA A 1 404 ? -11.894 -14.326 10.006 1.00 47.22 404 ALA A CA 1
ATOM 3119 C C . ALA A 1 404 ? -11.799 -13.884 11.475 1.00 47.22 404 ALA A C 1
ATOM 3121 O O . ALA A 1 404 ? -11.014 -14.440 12.237 1.00 47.22 404 ALA A O 1
ATOM 3122 N N . TYR A 1 405 ? -12.642 -12.932 11.879 1.00 48.06 405 TYR A N 1
ATOM 3123 C CA . TYR A 1 405 ? -12.652 -12.356 13.220 1.00 48.06 405 TYR A CA 1
ATOM 3124 C C . TYR A 1 405 ? -13.251 -13.300 14.270 1.00 48.06 405 TYR A C 1
ATOM 3126 O O . TYR A 1 405 ? -12.762 -13.370 15.391 1.00 48.06 405 TYR A O 1
ATOM 3134 N N . ALA A 1 406 ? -14.244 -14.111 13.908 1.00 45.53 406 ALA A N 1
ATOM 3135 C CA . ALA A 1 406 ? -14.847 -15.062 14.844 1.00 45.53 406 ALA A CA 1
ATOM 3136 C C . ALA A 1 406 ? -14.046 -16.351 15.100 1.00 45.53 406 ALA A C 1
ATOM 3138 O O . ALA A 1 406 ? -14.492 -17.182 15.886 1.00 45.53 406 ALA A O 1
ATOM 3139 N N . ARG A 1 407 ? -12.898 -16.553 14.436 1.00 46.09 407 ARG A N 1
ATOM 3140 C CA . ARG A 1 407 ? -12.070 -17.768 14.587 1.00 46.09 407 ARG A CA 1
ATOM 3141 C C . ARG A 1 407 ? -11.042 -17.705 15.724 1.00 46.09 407 ARG A C 1
ATOM 3143 O O . ARG A 1 407 ? -10.249 -18.636 15.850 1.00 46.09 407 ARG A O 1
ATOM 3150 N N . TYR A 1 408 ? -11.084 -16.667 16.552 1.00 43.62 408 TYR A N 1
ATOM 3151 C CA . TYR A 1 408 ? -10.309 -16.564 17.794 1.00 43.62 408 TYR A CA 1
ATOM 3152 C C . TYR A 1 408 ? -11.241 -16.479 18.977 1.00 43.62 408 TYR A C 1
ATOM 3154 O O . TYR A 1 408 ? -12.343 -15.923 18.766 1.00 43.62 408 TYR A O 1
#

Solvent-accessible surface area (backbone atoms only — not comparable to full-atom values): 21186 Å² total; per-residue (Å²): 134,93,87,76,84,63,84,83,40,47,63,24,74,51,47,59,54,72,72,39,85,74,54,35,58,55,40,70,49,78,57,96,91,44,79,42,69,40,29,36,24,15,30,23,52,55,98,89,38,80,77,48,64,41,8,52,30,66,55,49,37,54,49,55,29,54,57,53,62,55,28,69,77,34,81,55,34,49,82,65,56,53,59,62,28,20,37,35,42,35,42,39,22,38,76,84,35,70,67,26,45,61,47,50,62,53,52,53,50,42,41,52,51,24,44,63,26,43,31,27,58,41,78,48,81,39,57,19,80,56,48,66,67,61,51,49,57,50,48,58,50,52,66,68,36,84,47,46,15,13,40,39,75,52,75,68,46,13,67,57,28,46,77,72,45,62,61,63,64,52,35,55,64,44,45,70,71,25,28,31,46,19,64,21,63,66,41,43,49,28,49,53,70,68,46,86,68,81,46,53,37,20,49,32,51,20,46,49,50,55,51,25,51,47,36,35,76,78,65,65,32,57,71,38,38,75,37,44,32,48,34,62,90,36,37,30,27,33,33,10,66,42,86,75,38,24,45,55,33,56,37,47,41,58,74,34,48,27,46,67,75,47,65,40,46,103,55,50,59,42,101,55,93,81,46,59,63,53,20,50,52,45,51,30,56,53,37,44,64,16,46,30,40,37,34,44,64,52,61,80,85,73,78,82,46,93,89,50,76,41,73,40,45,53,87,24,52,22,79,63,13,37,37,47,28,64,12,70,30,65,53,98,82,67,81,54,70,42,41,32,60,30,79,80,25,52,78,35,34,60,30,32,36,42,62,69,35,9,35,64,40,24,19,44,44,37,34,43,53,36,26,55,47,18,42,46,60,77,40,38,70,37,42,36,48,35,44,71,77,38,42,69,61,46,39,76,77,36,38,37,66,50,58,61,60,47,75,108

Nearest PDB structures (foldseek):
  4a26-assembly1_B  TM=9.035E-01  e=2.703E-20  Leishmania major
  9iuo-assembly2_C  TM=8.775E-01  e=1.169E-19  Homo sapiens
  9it6-assembly1_A  TM=8.690E-01  e=2.073E-18  Homo sapiens
  7ehv-assembly1_A  TM=8.858E-01  e=1.593E-17  Homo sapiens
  4a5o-assembly2_D  TM=8.596E-01  e=6.523E-16  Pseudomonas aeruginosa PAO1

Mean predicted aligned error: 6.24 Å

pLDDT: mean 86.33, std 14.31, range [28.75, 98.75]

Sequence (408 aa):
MAYRNYTDRIGGMNHWLFAQDEFKHLIDRPFRGEDYSNVINGSGIVKGEQKYPKGYQEMIIPELKRRADFFSEIPALKSIQPADSKVLTVLVGDKDDPAVAASRSYVGMKSKTTQQSGLSSMMEEFPSTVTTAEMYEKLAKWNNDQSISILMFQLPFGGAAGRTIDTTALCNRIALEKDGDGLNQMTLGLMSLGADRYYDCCTPSGMVDLASVYLVREKGARLRPDGIASFAGLEVLVAGRSNIVGEPLFNLLKRFDATTLGPLHTRTGSGGNADKETQRRIYIELSQRADIVFGCMGFHPYKVHPDTEYFFTPEMLKEGCLVIDASTSFRKDGKKPYGDVDPSARAKAAAFTLETGGVGPATVTKLVHQGWNGMLYQNIDKVRKALEDNKATVLATFTSLLAAYARY

Secondary structure (DSSP, 8-state):
--SS--TT----HHHHHHT-TT--SEEEEEETTEEEEEEE-S--EETTEE-SS--HHHHHHHHHHHHHHGGGTSTTTTT--GGG-EEEEEEES-TT-HHHHHHHHHHHHHHHHHHHHT-EEEEEEE-TT--HHHHHHHHHHHHH-TTEEEEEEESSPPTTHHHH--HHHHHTTS-GGGBTT--SHHHHHHHHHT---S---HHHHHHHHHHHHHHHHHH-PPBPTTS-B--TT-EEEEE---TTTHHHHHHHHGGGT-EEEEEE-TTTT-SSTT-HHHHHHHHHHHHHH-SEEEE----SS--SSSS-S-SB-TTTSPTTEEEEE---EE-TT-S-EE-SB-GGGGGGEEEE--TTTSHHHHHHHHHHHHHHHHHHHHTHHHHHHHHHHTHHHHHHHHTTHHHHHTT-

Foldseek 3Di:
DDPPPLPQQADDPLNVVLPDPQEDQWDWDDDPNDTDGQAGFLACDDPRDNNDGGYVLNSQLVLLQVLLVCLCVFPLSVPQQQQLAEEEEEAAEDCPFLQRVVLVVLLVVLQVSLVSSRHHYHYHYYYNPDDPVNLLVVLVVLLPDLSYLAYDYRDDHDDNCNVHPDVLVSLLSRDQLHSLQQSRVVSLVCLLVVHDGLAAHLLLVLLQSSVQSCCCPPVVFDQGSNSTGQQAPFEEEAADDDSRHRVSNQSNNVSSNHNYLDHRYLQPQHPDDPCLPSSVVVQLVSQQRGLEYEADHLQDPRCSDPPDSAQADLSSHHAAHEYEWQHWHADPVSPGTATNHDPVNCNRYVHYHGNPSGSSSSSSSSSSVSSSSSSCLSSLVSLLVSCVVPVVVCCVSPVRRSVSSNPD